Protein AF-A0A1J4JF11-F1 (afdb_monomer_lite)

Secondary structure (DSSP, 8-state):
--GGGGS---HHHHHHHHHHHHHHHHHHHTTPPPPEE-HHHHHHHHHHHHHHHTTSS-SSSTTHHHHHHT-TT-SEEEEEEEEE-S-SSHHHHHHHHHHHSHHHHHHHTSS--EEEEEEEE-TTSPEEEEEEEEE--SS--HHHHHHHHHHHHHHHHHHTTPPPPEE-HHHHHHHHHHHHH-GGGGGG--HHHHHTTSTTEEEEEEEEEEEE-STTHHHHHHHHHHT-HHHHHHHT-TT--EEEEEEEE-SSSEEEEEEEEEEE----PPPPGGGTT-HHHHHHHHHHHHHHHHTTPPPPEE-HHHHHHHHHHHHHHHHTTT----HHHHHHHHHH-TTSEEEEEEEEEE--S-HHHHHHHHHHHSHHHHHHHTSS--EEEEEEEEETTTEEEEEEEEEE-SS-----PPPPPPPTTTHHHHHHHS----S----------------

Organism: NCBI:txid1144522

pLDDT: mean 86.48, std 15.67, range [27.34, 98.44]

Sequence (447 aa):
MSKESLRASSLPEKVLRRVYDLINEVRKEYELHMLTFSKELSFLAGEHACQMSTNKVPYGHDGFYERESQAPLATAFSENIAVVVNSEDPGQDIVVTWLKKSKPFSRILAGFTHTGIGVAESKDGLFYCCQILATYKVRLSYKDQFLLMSRYVNRVRSINNLTPLSISLSGAAIITYKCKVEPSFLSHLTNSICNSFFYKCSSAEFISETISNSSSLIQAFIEKIQGNEDYLNLIKKEKFSEFIFAKHQVSENEIICIAIFGTPLHSSKIIPKIHFNYPSAYLCLQIVNDYRIVHSLVPFELSHQWCKAADKHSEKMMSSKGEIEIRSISKKLLQKLPEDNVHCAACVIPNSVDPLKELLLMWISNPKTKARLLSEAKHFGFAMSILNDKFCYVTRIIGTKKTKVFQGSKAIRSDPNYIQYMTLTSEEAESPDNATVDAQLSFRLTG

InterPro domains:
  IPR014044 CAP domain [PF00188] (20-131)
  IPR014044 CAP domain [PF00188] (286-387)
  IPR035940 CAP superfamily [G3DSA:3.40.33.10] (12-139)
  IPR035940 CAP superfamily [G3DSA:3.40.33.10] (279-405)
  IPR035940 CAP superfamily [SSF55797] (14-130)

Foldseek 3Di:
DDPVVVPDPDPFLVLQVLLLVVLQVVLVVVVHHRAAEDLQQQVLFQVVQVCCLVVVDPQDCPCVVVSVLSVLQFLDKDKDKDKDDPDPRNSVVRVVVQCVDQQSVVLSNDPFRHKHKHWDAHPRRMIIIMMMTTHHALAAFPLSLFLSLLVLLQVLQVVVVAFRAAEQLQLQLVVVVCCVVPVCVVVVDDFVVSQVSAAAWPTKDKDKDKDWPDRCRSVRVVVVCVVDPVSSVVSNDRQFHYKYWYWHDNDPTIIMIMIMTTNHDDDDDDDDPVCPVPVVQLVLQQVLQLLQVVVVHDRADEDVVQQVLFAVQLVVCLVVPNRDHWVVSVVVCCVVQVPWFKDKDKDKDFAHSRCSNSVVSSQCSDPVSVCQSNDPWHHKHKDWDDDPSTMIIIMIMTTHHPDDDPPDDDDSDHDPSSSSSVVVVPRPDPDRPPPDDPPPDDSDPDD

Structure (mmCIF, N/CA/C/O backbone):
data_AF-A0A1J4JF11-F1
#
_entry.id   AF-A0A1J4JF11-F1
#
loop_
_atom_site.group_PDB
_atom_site.id
_atom_site.type_symbol
_atom_site.label_atom_id
_atom_site.label_alt_id
_atom_site.label_comp_id
_atom_site.label_asym_id
_atom_site.label_entity_id
_atom_site.label_seq_id
_atom_site.pdbx_PDB_ins_code
_atom_site.Cartn_x
_atom_site.Cartn_y
_atom_site.Cartn_z
_atom_site.occupancy
_atom_site.B_iso_or_equiv
_atom_site.auth_seq_id
_atom_site.auth_comp_id
_atom_site.auth_asym_id
_atom_site.auth_atom_id
_atom_site.pdbx_PDB_model_num
ATOM 1 N N . MET A 1 1 ? 1.694 3.829 53.832 1.00 40.06 1 MET A N 1
ATOM 2 C CA . MET A 1 1 ? 1.348 3.559 52.417 1.00 40.06 1 MET A CA 1
ATOM 3 C C . MET A 1 1 ? 0.328 2.429 52.391 1.00 40.06 1 MET A C 1
ATOM 5 O O . MET A 1 1 ? 0.683 1.307 52.731 1.00 40.06 1 MET A O 1
ATOM 9 N N . SER A 1 2 ? -0.950 2.732 52.149 1.00 33.38 2 SER A N 1
ATOM 10 C CA . SER A 1 2 ? -2.053 1.764 52.258 1.00 33.38 2 SER A CA 1
ATOM 11 C C . SER A 1 2 ? -2.207 0.918 50.987 1.00 33.38 2 SER A C 1
ATOM 13 O O . SER A 1 2 ? -1.925 1.365 49.877 1.00 33.38 2 SER A O 1
ATOM 15 N N . LYS A 1 3 ? -2.706 -0.314 51.163 1.00 36.47 3 LYS A N 1
ATOM 16 C CA . LYS A 1 3 ? -3.013 -1.315 50.119 1.00 36.47 3 LYS A CA 1
ATOM 17 C C . LYS A 1 3 ? -4.009 -0.843 49.034 1.00 36.47 3 LYS A C 1
ATOM 19 O O . LYS A 1 3 ? -4.262 -1.587 48.090 1.00 36.47 3 LYS A O 1
ATOM 24 N N . GLU A 1 4 ? -4.555 0.368 49.134 1.00 35.19 4 GLU A N 1
ATOM 25 C CA . GLU A 1 4 ? -5.477 0.958 48.154 1.00 35.19 4 GLU A CA 1
ATOM 26 C C . GLU A 1 4 ? -4.776 1.546 46.923 1.00 35.19 4 GLU A C 1
ATOM 28 O O . GLU A 1 4 ? -5.369 1.553 45.847 1.00 35.19 4 GLU A O 1
ATOM 33 N N . SER A 1 5 ? -3.492 1.924 47.005 1.00 37.31 5 SER A N 1
ATOM 34 C CA . SER A 1 5 ? -2.775 2.460 45.832 1.00 37.31 5 SER A CA 1
ATOM 35 C C . SER A 1 5 ? -2.349 1.385 44.815 1.00 37.31 5 SER A C 1
ATOM 37 O O . SER A 1 5 ? -1.780 1.707 43.776 1.00 37.31 5 SER A O 1
ATOM 39 N N . LEU A 1 6 ? -2.616 0.106 45.102 1.00 35.16 6 LEU A N 1
ATOM 40 C CA . LEU A 1 6 ? -2.270 -1.049 44.262 1.00 35.16 6 LEU A CA 1
ATOM 41 C C . LEU A 1 6 ? -3.479 -1.638 43.502 1.00 35.16 6 LEU A C 1
ATOM 43 O O . LEU A 1 6 ? -3.311 -2.606 42.764 1.00 35.16 6 LEU A O 1
ATOM 47 N N . ARG A 1 7 ? -4.691 -1.070 43.652 1.00 34.50 7 ARG A N 1
ATOM 48 C CA . ARG A 1 7 ? -5.943 -1.586 43.048 1.00 34.50 7 ARG A CA 1
ATOM 49 C C . ARG A 1 7 ? -6.459 -0.838 41.813 1.00 34.50 7 ARG A C 1
ATOM 51 O O . ARG A 1 7 ? -7.391 -1.326 41.178 1.00 34.50 7 ARG A O 1
ATOM 58 N N . ALA A 1 8 ? -5.867 0.289 41.435 1.00 37.53 8 ALA A N 1
ATOM 59 C CA . ALA A 1 8 ? -6.324 1.086 40.299 1.00 37.53 8 ALA A CA 1
ATOM 60 C C . ALA A 1 8 ? -5.531 0.772 39.016 1.00 37.53 8 ALA A C 1
ATOM 62 O O . ALA A 1 8 ? -4.776 1.609 38.533 1.00 37.53 8 ALA A O 1
ATOM 63 N N . SER A 1 9 ? -5.703 -0.423 38.440 1.00 46.81 9 SER A N 1
ATOM 64 C CA . SER A 1 9 ? -5.747 -0.455 36.973 1.00 46.81 9 SER A CA 1
ATOM 65 C C . SER A 1 9 ? -7.145 0.016 36.590 1.00 46.81 9 SER A C 1
ATOM 67 O O . SER A 1 9 ? -8.144 -0.526 37.079 1.00 46.81 9 SER A O 1
ATOM 69 N N . SER A 1 10 ? -7.216 1.105 35.828 1.00 63.00 10 SER A N 1
ATOM 70 C CA . SER A 1 10 ? -8.487 1.708 35.422 1.00 63.00 10 SER A CA 1
ATOM 71 C C . SER A 1 10 ? -9.354 0.664 34.698 1.00 63.00 10 SER A C 1
ATOM 73 O O . SER A 1 10 ? -8.823 -0.236 34.041 1.00 63.00 10 SER A O 1
ATOM 75 N N . LEU A 1 11 ? -10.685 0.737 34.835 1.00 80.19 11 LEU A N 1
ATOM 76 C CA . LEU A 1 11 ? -11.609 -0.184 34.157 1.00 80.19 11 LEU A CA 1
ATOM 77 C C . LEU A 1 11 ? -11.278 -0.322 32.651 1.00 80.19 11 LEU A C 1
ATOM 79 O O . LEU A 1 11 ? -11.117 -1.462 32.212 1.00 80.19 11 LEU A O 1
ATOM 83 N N . PRO A 1 12 ? -11.008 0.764 31.893 1.00 84.62 12 PRO A N 1
ATOM 84 C CA . PRO A 1 12 ? -10.567 0.673 30.498 1.00 84.62 12 PRO A CA 1
ATOM 85 C C . PRO A 1 12 ? -9.297 -0.158 30.252 1.00 84.62 12 PRO A C 1
ATOM 87 O O . PRO A 1 12 ? -9.240 -0.886 29.264 1.00 84.62 12 PRO A O 1
ATOM 90 N N . GLU A 1 13 ? -8.299 -0.117 31.142 1.00 86.75 13 GLU A N 1
ATOM 91 C CA . GLU A 1 13 ? -7.065 -0.913 31.008 1.00 86.75 13 GLU A CA 1
ATOM 92 C C . GLU A 1 13 ? -7.351 -2.418 31.136 1.00 86.75 13 GLU A C 1
ATOM 94 O O . GLU A 1 13 ? -6.790 -3.234 30.399 1.00 86.75 13 GLU A O 1
ATOM 99 N N . LYS A 1 14 ? -8.276 -2.799 32.030 1.00 90.25 14 LYS A N 1
ATOM 100 C CA . LYS A 1 14 ? -8.725 -4.194 32.161 1.00 90.25 14 LYS A CA 1
ATOM 101 C C . LYS A 1 14 ? -9.475 -4.657 30.914 1.00 90.25 14 LYS A C 1
ATOM 103 O O . LYS A 1 14 ? -9.204 -5.753 30.429 1.00 90.25 14 LYS A O 1
ATOM 108 N N . VAL A 1 15 ? -10.370 -3.820 30.379 1.00 93.94 15 VAL A N 1
ATOM 109 C CA . VAL A 1 15 ? -11.112 -4.120 29.142 1.00 93.94 15 VAL A CA 1
ATOM 110 C C . VAL A 1 15 ? -10.155 -4.291 27.967 1.00 93.94 15 VAL A C 1
ATOM 112 O O . VAL A 1 15 ? -10.230 -5.285 27.255 1.00 93.94 15 VAL A O 1
ATOM 115 N N . LEU A 1 16 ? -9.214 -3.365 27.791 1.00 94.88 16 LEU A N 1
ATOM 116 C CA . LEU A 1 16 ? -8.195 -3.415 26.743 1.00 94.88 16 LEU A CA 1
ATOM 117 C C . LEU A 1 16 ? -7.406 -4.726 26.787 1.00 94.88 16 LEU A C 1
ATOM 119 O O . LEU A 1 16 ? -7.267 -5.394 25.761 1.00 94.88 16 LEU A O 1
ATOM 123 N N . ARG A 1 17 ? -6.917 -5.114 27.972 1.00 95.12 17 ARG A N 1
ATOM 124 C CA . ARG A 1 17 ? -6.167 -6.362 28.147 1.00 95.12 17 ARG A CA 1
ATOM 125 C C . ARG A 1 17 ? -7.021 -7.579 27.806 1.00 95.12 17 ARG A C 1
ATOM 127 O O . ARG A 1 17 ? -6.575 -8.443 27.060 1.00 95.12 17 ARG A O 1
ATOM 134 N N . ARG A 1 18 ? -8.273 -7.594 28.272 1.00 96.81 18 ARG A N 1
ATOM 135 C CA . ARG A 1 18 ? -9.240 -8.650 27.955 1.00 96.81 18 ARG A CA 1
ATOM 136 C C . ARG A 1 18 ? -9.462 -8.778 26.447 1.00 96.81 18 ARG A C 1
ATOM 138 O O . ARG A 1 18 ? -9.447 -9.891 25.934 1.00 96.81 18 ARG A O 1
ATOM 145 N N . VAL A 1 19 ? -9.601 -7.659 25.731 1.00 97.69 19 VAL A N 1
ATOM 146 C CA . VAL A 1 19 ? -9.704 -7.647 24.263 1.00 97.69 19 VAL A CA 1
ATOM 147 C C . VAL A 1 19 ? -8.439 -8.221 23.622 1.00 97.69 19 VAL A C 1
ATOM 149 O O . VAL A 1 19 ? -8.556 -9.071 22.745 1.00 97.69 19 VAL A O 1
ATOM 152 N N . TYR A 1 20 ? -7.246 -7.790 24.053 1.00 97.94 20 TYR A N 1
ATOM 153 C CA . TYR A 1 20 ? -5.963 -8.264 23.515 1.00 97.94 20 TYR A CA 1
ATOM 154 C C . TYR A 1 20 ? -5.779 -9.781 23.656 1.00 97.94 20 TYR A C 1
ATOM 156 O O . TYR A 1 20 ? -5.343 -10.444 22.711 1.00 97.94 20 TYR A O 1
ATOM 164 N N . ASP A 1 21 ? -6.126 -10.331 24.818 1.00 97.50 21 ASP A N 1
ATOM 165 C CA . ASP A 1 21 ? -6.001 -11.764 25.080 1.00 97.50 21 ASP A CA 1
ATOM 166 C C . ASP A 1 21 ? -6.962 -12.553 24.174 1.00 97.50 21 ASP A C 1
ATOM 168 O O . ASP A 1 21 ? -6.537 -13.434 23.424 1.00 97.50 21 ASP A O 1
ATOM 172 N N . LEU A 1 22 ? -8.235 -12.148 24.127 1.00 98.06 22 LEU A N 1
ATOM 173 C CA . LEU A 1 22 ? -9.277 -12.809 23.337 1.00 98.06 22 LEU A CA 1
ATOM 174 C C . LEU A 1 22 ? -9.017 -12.777 21.821 1.00 98.06 22 LEU A C 1
ATOM 176 O O . LEU A 1 22 ? -9.241 -13.772 21.134 1.00 98.06 22 LEU A O 1
ATOM 180 N N . ILE A 1 23 ? -8.527 -11.665 21.255 1.00 97.50 23 ILE A N 1
ATOM 181 C CA . ILE A 1 23 ? -8.195 -11.633 19.815 1.00 97.50 23 ILE A CA 1
ATOM 182 C C . ILE A 1 23 ? -7.040 -12.581 19.477 1.00 97.50 23 ILE A C 1
ATOM 184 O O . ILE A 1 23 ? -7.003 -13.135 18.378 1.00 97.50 23 ILE A O 1
ATOM 188 N N . ASN A 1 24 ? -6.092 -12.766 20.398 1.00 97.88 24 ASN A N 1
ATOM 189 C CA . ASN A 1 24 ? -4.952 -13.647 20.196 1.00 97.88 24 ASN A CA 1
ATOM 190 C C . ASN A 1 24 ? -5.330 -15.117 20.405 1.00 97.88 24 ASN A C 1
ATOM 192 O O . ASN A 1 24 ? -4.812 -15.967 19.682 1.00 97.88 24 ASN A O 1
ATOM 196 N N . GLU A 1 25 ? -6.282 -15.413 21.292 1.00 97.31 25 GLU A N 1
ATOM 197 C CA . GLU A 1 25 ? -6.933 -16.726 21.374 1.00 97.31 25 GLU A CA 1
ATOM 198 C C . GLU A 1 25 ? -7.618 -17.079 20.050 1.00 97.31 25 GLU A C 1
ATOM 200 O O . GLU A 1 25 ? -7.323 -18.122 19.469 1.00 97.31 25 GLU A O 1
ATOM 205 N N . VAL A 1 26 ? -8.424 -16.163 19.497 1.00 95.94 26 VAL A N 1
ATOM 206 C CA . VAL A 1 26 ? -9.043 -16.352 18.174 1.00 95.94 26 VAL A CA 1
ATOM 207 C C . VAL A 1 26 ? -7.980 -16.605 17.109 1.00 95.94 26 VAL A C 1
ATOM 209 O O . VAL A 1 26 ? -8.113 -17.522 16.311 1.00 95.94 26 VAL A O 1
ATOM 212 N N . ARG A 1 27 ? -6.900 -15.818 17.061 1.00 95.94 27 ARG A N 1
ATOM 213 C CA . ARG A 1 27 ? -5.839 -16.023 16.060 1.00 95.94 27 ARG A CA 1
ATOM 214 C C . ARG A 1 27 ? -5.166 -17.384 16.195 1.00 95.94 27 ARG A C 1
ATOM 216 O O . ARG A 1 27 ? -4.905 -18.018 15.174 1.00 95.94 27 ARG A O 1
ATOM 223 N N . LYS A 1 28 ? -4.939 -17.846 17.425 1.00 94.94 28 LYS A N 1
ATOM 224 C CA . LYS A 1 28 ? -4.376 -19.168 17.706 1.00 94.94 28 LYS A CA 1
ATOM 225 C C . LYS A 1 28 ? -5.273 -20.293 17.185 1.00 94.94 28 LYS A C 1
ATOM 227 O O . LYS A 1 28 ? -4.747 -21.236 16.604 1.00 94.94 28 LYS A O 1
ATOM 232 N N . GLU A 1 29 ? -6.597 -20.175 17.313 1.00 94.94 29 GLU A N 1
ATOM 233 C CA . GLU A 1 29 ? -7.538 -21.160 16.746 1.00 94.94 29 GLU A CA 1
ATOM 234 C C . GLU A 1 29 ? -7.481 -21.254 15.215 1.00 94.94 29 GLU A C 1
ATOM 236 O O . GLU A 1 29 ? -7.806 -22.290 14.644 1.00 94.94 29 GLU A O 1
ATOM 241 N N . TYR A 1 30 ? -7.040 -20.189 14.543 1.00 89.38 30 TYR A N 1
ATOM 242 C CA . TYR A 1 30 ? -6.857 -20.143 13.089 1.00 89.38 30 TYR A CA 1
ATOM 243 C C . TYR A 1 30 ? -5.401 -20.382 12.662 1.00 89.38 30 TYR A C 1
ATOM 245 O O . TYR A 1 30 ? -5.040 -20.053 11.531 1.00 89.38 30 TYR A O 1
ATOM 253 N N . GLU A 1 31 ? -4.563 -20.919 13.557 1.00 91.56 31 GLU A N 1
ATOM 254 C CA . GLU A 1 31 ? -3.143 -21.214 13.306 1.00 91.56 31 GLU A CA 1
ATOM 255 C C . GLU A 1 31 ? -2.344 -19.976 12.856 1.00 91.56 31 GLU A C 1
ATOM 257 O O . GLU A 1 31 ? -1.401 -20.047 12.064 1.00 91.56 31 GLU A O 1
ATOM 262 N N . LEU A 1 32 ? -2.732 -18.798 13.350 1.00 87.81 32 LEU A N 1
ATOM 263 C CA . LEU A 1 32 ? -2.044 -17.540 13.086 1.00 87.81 32 LEU A CA 1
ATOM 264 C C . LEU A 1 32 ? -1.140 -17.171 14.260 1.00 87.81 32 LEU A C 1
ATOM 266 O O . LEU A 1 32 ? -1.491 -17.351 15.425 1.00 87.81 32 LEU A O 1
ATOM 270 N N . HIS A 1 33 ? 0.002 -16.556 13.951 1.00 90.25 33 HIS A N 1
ATOM 271 C CA . HIS A 1 33 ? 0.859 -15.955 14.970 1.00 90.25 33 HIS A CA 1
ATOM 272 C C . HIS A 1 33 ? 0.101 -14.891 15.770 1.00 90.25 33 HIS A C 1
ATOM 274 O O . HIS A 1 33 ? -0.688 -14.119 15.210 1.00 90.25 33 HIS A O 1
ATOM 280 N N . MET A 1 34 ? 0.377 -14.821 17.070 1.00 94.94 34 MET A N 1
ATOM 281 C CA . MET A 1 34 ? -0.152 -13.773 17.939 1.00 94.94 34 MET A CA 1
ATOM 282 C C . MET A 1 34 ? 0.307 -12.390 17.458 1.00 94.94 34 MET A C 1
ATOM 284 O O . MET A 1 34 ? 1.388 -12.238 16.891 1.00 94.94 34 MET A O 1
ATOM 288 N N . LEU A 1 35 ? -0.539 -11.384 17.659 1.00 96.56 35 LEU A N 1
ATOM 289 C CA . LEU A 1 35 ? -0.197 -9.983 17.444 1.00 96.56 35 LEU A CA 1
ATOM 290 C C . LEU A 1 35 ? 0.638 -9.493 18.622 1.00 96.56 35 LEU A C 1
ATOM 292 O O . LEU A 1 35 ? 0.215 -9.644 19.765 1.00 96.56 35 LEU A O 1
ATOM 296 N N . THR A 1 36 ? 1.762 -8.846 18.339 1.00 96.50 36 THR A N 1
ATOM 297 C CA . THR A 1 36 ? 2.565 -8.148 19.344 1.00 96.50 36 THR A CA 1
ATOM 298 C C . THR A 1 36 ? 1.865 -6.854 19.761 1.00 96.50 36 THR A C 1
ATOM 300 O O . THR A 1 36 ? 1.467 -6.050 18.915 1.00 96.50 36 THR A O 1
ATOM 303 N N . PHE A 1 37 ? 1.711 -6.624 21.062 1.00 95.94 37 PHE A N 1
ATOM 304 C CA . PHE A 1 37 ? 1.167 -5.364 21.568 1.00 95.94 37 PHE A CA 1
ATOM 305 C C . PHE A 1 37 ? 2.128 -4.192 21.297 1.00 95.94 37 PHE A C 1
ATOM 307 O O . PHE A 1 37 ? 3.313 -4.284 21.608 1.00 95.94 37 PHE A O 1
ATOM 314 N N . SER A 1 38 ? 1.619 -3.080 20.758 1.00 96.00 38 SER A N 1
ATOM 315 C CA . SER A 1 38 ? 2.357 -1.816 20.614 1.00 96.00 38 SER A CA 1
ATOM 316 C C . SER A 1 38 ? 1.698 -0.721 21.443 1.00 96.00 38 SER A C 1
ATOM 318 O O . SER A 1 38 ? 0.507 -0.434 21.290 1.00 96.00 38 SER A O 1
ATOM 320 N N . LYS A 1 39 ? 2.502 -0.087 22.302 1.00 93.88 39 LYS A N 1
ATOM 321 C CA . LYS A 1 39 ? 2.072 1.030 23.151 1.00 93.88 39 LYS A CA 1
ATOM 322 C C . LYS A 1 39 ? 1.735 2.259 22.321 1.00 93.88 39 LYS A C 1
ATOM 324 O O . LYS A 1 39 ? 0.733 2.911 22.578 1.00 93.88 39 LYS A O 1
ATOM 329 N N . GLU A 1 40 ? 2.533 2.521 21.297 1.00 93.19 40 GLU A N 1
ATOM 330 C CA . GLU A 1 40 ? 2.391 3.648 20.380 1.00 93.19 40 GLU A CA 1
ATOM 331 C C . GLU A 1 40 ? 1.067 3.538 19.618 1.00 93.19 40 GLU A C 1
ATOM 333 O O . GLU A 1 40 ? 0.268 4.469 19.613 1.00 93.19 40 GLU A O 1
ATOM 338 N N . LEU A 1 41 ? 0.766 2.359 19.060 1.00 96.81 41 LEU A N 1
ATOM 339 C CA . LEU A 1 41 ? -0.528 2.117 18.417 1.00 96.81 41 LEU A CA 1
ATOM 340 C C . LEU A 1 41 ? -1.689 2.168 19.420 1.00 96.81 41 LEU A C 1
ATOM 342 O O . LEU A 1 41 ? -2.784 2.600 19.073 1.00 96.81 41 LEU A O 1
ATOM 346 N N . SER A 1 42 ? -1.481 1.694 20.651 1.00 97.19 42 SER A N 1
ATOM 347 C CA . SER A 1 42 ? -2.507 1.700 21.699 1.00 97.19 42 SER A CA 1
ATOM 348 C C . SER A 1 42 ? -2.849 3.121 22.149 1.00 97.19 42 SER A C 1
ATOM 350 O O . SER A 1 42 ? -4.025 3.412 22.353 1.00 97.19 42 SER A O 1
ATOM 352 N N . PHE A 1 43 ? -1.864 4.021 22.199 1.00 95.44 43 PHE A N 1
ATOM 353 C CA . PHE A 1 43 ? -2.075 5.445 22.446 1.00 95.44 43 PHE A CA 1
ATOM 354 C C . PHE A 1 43 ? -2.971 6.072 21.366 1.00 95.44 43 PHE A C 1
ATOM 356 O O . PHE A 1 43 ? -4.023 6.619 21.692 1.00 95.44 43 PHE A O 1
ATOM 363 N N . LEU A 1 44 ? -2.642 5.872 20.082 1.00 96.38 44 LEU A N 1
ATOM 364 C CA . LEU A 1 44 ? -3.454 6.359 18.952 1.00 96.38 44 LEU A CA 1
ATOM 365 C C . LEU A 1 44 ? -4.889 5.809 18.978 1.00 96.38 44 LEU A C 1
ATOM 367 O O . LEU A 1 44 ? -5.858 6.521 18.702 1.00 96.38 44 LEU A O 1
ATOM 371 N N . ALA A 1 45 ? -5.039 4.524 19.308 1.00 97.69 45 ALA A N 1
ATOM 372 C CA . ALA A 1 45 ? -6.343 3.889 19.438 1.00 97.69 45 ALA A CA 1
ATOM 373 C C . ALA A 1 45 ? -7.132 4.454 20.634 1.00 97.69 45 ALA A C 1
ATOM 375 O O . ALA A 1 45 ? -8.348 4.633 20.543 1.00 97.69 45 ALA A O 1
ATOM 376 N N . GLY A 1 46 ? -6.451 4.737 21.748 1.00 96.62 46 GLY A N 1
ATOM 377 C CA . GLY A 1 46 ? -7.026 5.309 22.965 1.00 96.62 46 GLY A CA 1
ATOM 378 C C . GLY A 1 46 ? -7.536 6.729 22.756 1.00 96.62 46 GLY A C 1
ATOM 379 O O . GLY A 1 46 ? -8.668 7.026 23.141 1.00 96.62 46 GLY A O 1
ATOM 380 N N . GLU A 1 47 ? -6.758 7.576 22.077 1.00 96.44 47 GLU A N 1
ATOM 381 C CA . GLU A 1 47 ? -7.192 8.922 21.695 1.00 96.44 47 GLU A CA 1
ATOM 382 C C . GLU A 1 47 ? -8.475 8.877 20.865 1.00 96.44 47 GLU A C 1
ATOM 384 O O . GLU A 1 47 ? -9.441 9.569 21.188 1.00 96.44 47 GLU A O 1
ATOM 389 N N . HIS A 1 48 ? -8.531 8.011 19.848 1.00 97.12 48 HIS A N 1
ATOM 390 C CA . HIS A 1 48 ? -9.729 7.873 19.015 1.00 97.12 48 HIS A CA 1
ATOM 391 C C . HIS A 1 48 ? -10.935 7.357 19.805 1.00 97.12 48 HIS A C 1
ATOM 393 O O . HIS A 1 48 ? -12.037 7.888 19.681 1.00 97.12 48 HIS A O 1
ATOM 399 N N . ALA A 1 49 ? -10.737 6.354 20.667 1.00 97.00 49 ALA A N 1
ATOM 400 C CA . ALA A 1 49 ? -11.795 5.849 21.540 1.00 97.00 49 ALA A CA 1
ATOM 401 C C . ALA A 1 49 ? -12.355 6.954 22.454 1.00 97.00 49 ALA A C 1
ATOM 403 O O . ALA A 1 49 ? -13.571 7.073 22.588 1.00 97.00 49 ALA A O 1
ATOM 404 N N . CYS A 1 50 ? -11.485 7.796 23.020 1.00 96.56 50 CYS A N 1
ATOM 405 C CA . CYS A 1 50 ? -11.864 8.934 23.859 1.00 96.56 50 CYS A CA 1
ATOM 406 C C . CYS A 1 50 ? -12.597 10.030 23.067 1.00 96.56 50 CYS A C 1
ATOM 408 O O . CYS A 1 50 ? -13.604 10.576 23.521 1.00 96.56 50 CYS A O 1
ATOM 410 N N . GLN A 1 51 ? -12.139 10.345 21.854 1.00 96.44 51 GLN A N 1
ATOM 411 C CA . GLN A 1 51 ? -12.819 11.306 20.984 1.00 96.44 51 GLN A CA 1
ATOM 412 C C . GLN A 1 51 ? -14.224 10.822 20.601 1.00 96.44 51 GLN A C 1
ATOM 414 O O . GLN A 1 51 ? -15.162 11.620 20.634 1.00 96.44 51 GLN A O 1
ATOM 419 N N . MET A 1 52 ? -14.390 9.526 20.307 1.00 96.44 52 MET A N 1
ATOM 420 C CA . MET A 1 52 ? -15.709 8.931 20.067 1.00 96.44 52 MET A CA 1
ATOM 421 C C . MET A 1 52 ? -16.580 8.947 21.332 1.00 96.44 52 MET A C 1
ATOM 423 O O . MET A 1 52 ? -17.736 9.353 21.260 1.00 96.44 52 MET A O 1
ATOM 427 N N . SER A 1 53 ? -16.043 8.572 22.502 1.00 95.88 53 SER A N 1
ATOM 428 C CA . SER A 1 53 ? -16.824 8.519 23.752 1.00 95.88 53 SER A CA 1
ATOM 429 C C . SER A 1 53 ? -17.272 9.891 24.258 1.00 95.88 53 SER A C 1
ATOM 431 O O . SER A 1 53 ? -18.247 9.992 25.004 1.00 95.88 53 SER A O 1
ATOM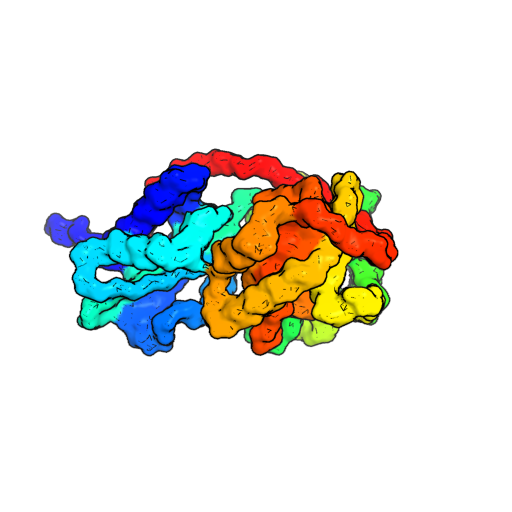 433 N N . THR A 1 54 ? -16.573 10.949 23.840 1.00 95.50 54 THR A N 1
ATOM 434 C CA . THR A 1 54 ? -16.880 12.347 24.168 1.00 95.50 54 THR A CA 1
ATOM 435 C C . THR A 1 54 ? -17.596 13.094 23.041 1.00 95.50 54 THR A C 1
ATOM 437 O O . THR A 1 54 ? -17.787 14.304 23.151 1.00 95.50 54 THR A O 1
ATOM 440 N N . ASN A 1 55 ? -18.012 12.397 21.975 1.00 94.56 55 ASN A N 1
ATOM 441 C CA . ASN A 1 55 ? -18.671 12.966 20.792 1.00 94.56 55 ASN A CA 1
ATOM 442 C C . ASN A 1 55 ? -17.877 14.095 20.101 1.00 94.56 55 ASN A C 1
ATOM 444 O O . ASN A 1 55 ? -18.461 14.935 19.418 1.00 94.56 55 ASN A O 1
ATOM 448 N N . LYS A 1 56 ? -16.545 14.127 20.252 1.00 95.00 56 LYS A N 1
ATOM 449 C CA . LYS A 1 56 ? -15.673 15.048 19.501 1.00 95.00 56 LYS A CA 1
ATOM 450 C C . LYS A 1 56 ? -15.562 14.650 18.031 1.00 95.00 56 LYS A C 1
ATOM 452 O O . LYS A 1 56 ? -15.390 15.516 17.181 1.00 95.00 56 LYS A O 1
ATOM 457 N N . VAL A 1 57 ? -15.673 13.352 17.752 1.00 93.38 57 VAL A N 1
ATOM 458 C CA . VAL A 1 57 ? -15.783 12.788 16.402 1.00 93.38 57 VAL A CA 1
ATOM 459 C C . VAL A 1 57 ? -16.969 11.821 16.347 1.00 93.38 57 VAL A C 1
ATOM 461 O O . VAL A 1 57 ? -17.318 11.229 17.374 1.00 93.38 57 VAL A O 1
ATOM 464 N N . PRO A 1 58 ? -17.602 11.625 15.177 1.00 92.75 58 PRO A N 1
ATOM 465 C CA . PRO A 1 58 ? -18.642 10.616 15.022 1.00 92.75 58 PRO A CA 1
ATOM 466 C C . PRO A 1 58 ? -18.111 9.200 15.285 1.00 92.75 58 PRO A C 1
ATOM 468 O O . PRO A 1 58 ? -16.957 8.891 14.987 1.00 92.75 58 PRO A O 1
ATOM 471 N N . TYR A 1 59 ? -18.981 8.299 15.751 1.00 92.81 59 TYR A N 1
ATOM 472 C CA . TYR A 1 59 ? -18.665 6.870 15.796 1.00 92.81 59 TYR A CA 1
ATOM 473 C C . TYR A 1 59 ? -18.283 6.359 14.399 1.00 92.81 59 TYR A C 1
ATOM 475 O O . TYR A 1 59 ? -19.080 6.428 13.457 1.00 92.81 59 TYR A O 1
ATOM 483 N N . GLY A 1 60 ? -17.073 5.813 14.272 1.00 90.06 60 GLY A N 1
ATOM 484 C CA . GLY A 1 60 ? -16.586 5.231 13.028 1.00 90.06 60 GLY A CA 1
ATOM 485 C C . GLY A 1 60 ? -15.093 5.442 12.807 1.00 90.06 60 GLY A C 1
ATOM 486 O O . GLY A 1 60 ? -14.311 5.545 13.747 1.00 90.06 60 GLY A O 1
ATOM 487 N N . HIS A 1 61 ? -14.715 5.477 11.532 1.00 89.00 61 HIS A N 1
ATOM 488 C CA . HIS A 1 61 ? -13.330 5.531 11.057 1.00 89.00 61 HIS A CA 1
ATOM 489 C C . HIS A 1 61 ? -12.851 6.959 10.738 1.00 89.00 61 HIS A C 1
ATOM 491 O O . HIS A 1 61 ? -11.920 7.142 9.955 1.00 89.00 61 HIS A O 1
ATOM 497 N N . ASP A 1 62 ? -13.500 7.985 11.297 1.00 86.25 62 ASP A N 1
ATOM 498 C CA . ASP A 1 62 ? -13.090 9.372 11.060 1.00 86.25 62 ASP A CA 1
ATOM 499 C C . ASP A 1 62 ? -11.659 9.600 11.570 1.00 86.25 62 ASP A C 1
ATOM 501 O O . ASP A 1 62 ? -11.274 9.035 12.597 1.00 86.25 62 ASP A O 1
ATOM 505 N N . GLY A 1 63 ? -10.839 10.339 10.823 1.00 84.50 63 GLY A N 1
ATOM 506 C CA . GLY A 1 63 ? -9.419 10.535 11.146 1.00 84.50 63 GLY A CA 1
ATOM 507 C C . GLY A 1 63 ? -8.488 9.330 10.889 1.00 84.50 63 GLY A C 1
ATOM 508 O O . GLY A 1 63 ? -7.367 9.298 11.403 1.00 84.50 63 GLY A O 1
ATOM 509 N N . PHE A 1 64 ? -8.938 8.288 10.168 1.00 85.56 64 PHE A N 1
ATOM 510 C CA . PHE A 1 64 ? -8.154 7.056 9.948 1.00 85.56 64 PHE A CA 1
ATOM 511 C C . PHE A 1 64 ? -6.763 7.321 9.359 1.00 85.56 64 PHE A C 1
ATOM 513 O O . PHE A 1 64 ? -5.774 6.742 9.808 1.00 85.56 64 PHE A O 1
ATOM 520 N N . TYR A 1 65 ? -6.678 8.197 8.360 1.00 78.12 65 TYR A N 1
ATOM 521 C CA . TYR A 1 65 ? -5.435 8.443 7.628 1.00 78.12 65 TYR A CA 1
ATOM 522 C C . TYR A 1 65 ? -4.446 9.270 8.440 1.00 78.12 65 TYR A C 1
ATOM 524 O O . TYR A 1 65 ? -3.239 9.061 8.356 1.00 78.12 65 TYR A O 1
ATOM 532 N N . GLU A 1 66 ? -4.952 10.162 9.281 1.00 83.25 66 GLU A N 1
ATOM 533 C CA . GLU A 1 66 ? -4.184 10.918 10.255 1.00 83.25 66 GLU A CA 1
ATOM 534 C C . GLU A 1 66 ? -3.570 9.965 11.289 1.00 83.25 66 GLU A C 1
ATOM 536 O O . GLU A 1 66 ? -2.390 10.094 11.609 1.00 83.25 66 GLU A O 1
ATOM 541 N N . ARG A 1 67 ? -4.311 8.947 11.748 1.00 91.06 67 ARG A N 1
ATOM 542 C CA . ARG A 1 67 ? -3.766 7.894 12.626 1.00 91.06 67 ARG A CA 1
ATOM 543 C C . ARG A 1 67 ? -2.743 7.008 11.923 1.00 91.06 67 ARG A C 1
ATOM 545 O O . ARG A 1 67 ? -1.660 6.799 12.461 1.00 91.06 67 ARG A O 1
ATOM 552 N N . GLU A 1 68 ? -3.033 6.535 10.711 1.00 86.31 68 GLU A N 1
ATOM 553 C CA . GLU A 1 68 ? -2.064 5.789 9.891 1.00 86.31 68 GLU A CA 1
ATOM 554 C C . GLU A 1 68 ? -0.772 6.603 9.688 1.00 86.31 68 GLU A C 1
ATOM 556 O O . GLU A 1 68 ? 0.339 6.064 9.689 1.00 86.31 68 GLU A O 1
ATOM 561 N N . SER A 1 69 ? -0.901 7.930 9.576 1.00 79.38 69 SER A N 1
ATOM 562 C CA . SER A 1 69 ? 0.228 8.836 9.399 1.00 79.38 69 SER A CA 1
ATOM 563 C C . SER A 1 69 ? 1.205 8.853 10.579 1.00 79.38 69 SER A C 1
ATOM 565 O O . SER A 1 69 ? 2.400 9.085 10.389 1.00 79.38 69 SER A O 1
ATOM 567 N N . GLN A 1 70 ? 0.723 8.522 11.774 1.00 87.75 70 GLN A N 1
ATOM 568 C CA . GLN A 1 70 ? 1.518 8.467 12.998 1.00 87.75 70 GLN A CA 1
ATOM 569 C C . GLN A 1 70 ? 2.243 7.120 13.172 1.00 87.75 70 GLN A C 1
ATOM 571 O O . GLN A 1 70 ? 3.020 6.950 14.104 1.00 87.75 70 GLN A O 1
ATOM 576 N N . ALA A 1 71 ? 2.069 6.184 12.231 1.00 89.81 71 ALA A N 1
ATOM 577 C CA . ALA A 1 71 ? 2.796 4.918 12.160 1.00 89.81 71 ALA A CA 1
ATOM 578 C C . ALA A 1 71 ? 3.683 4.840 10.891 1.00 89.81 71 ALA A C 1
ATOM 580 O O . ALA A 1 71 ? 3.461 3.989 10.028 1.00 89.81 71 ALA A O 1
ATOM 581 N N . PRO A 1 72 ? 4.706 5.707 10.729 1.00 84.44 72 PRO A N 1
ATOM 582 C CA . PRO A 1 72 ? 5.452 5.868 9.471 1.00 84.44 72 PRO A CA 1
ATOM 583 C C . PRO A 1 72 ? 6.200 4.620 8.992 1.00 84.44 72 PRO A C 1
ATOM 585 O O . PRO A 1 72 ? 6.408 4.476 7.792 1.00 84.44 72 PRO A O 1
ATOM 588 N N . LEU A 1 73 ? 6.574 3.715 9.900 1.00 88.94 73 LEU A N 1
ATOM 589 C CA . LEU A 1 73 ? 7.279 2.470 9.573 1.00 88.94 73 LEU A CA 1
ATOM 590 C C . LEU A 1 73 ? 6.337 1.281 9.321 1.00 88.94 73 LEU A C 1
ATOM 592 O O . LEU A 1 73 ? 6.795 0.180 9.007 1.00 88.94 73 LEU A O 1
ATOM 596 N N . ALA A 1 74 ? 5.021 1.471 9.463 1.00 89.69 74 ALA A N 1
ATOM 597 C CA . ALA A 1 74 ? 4.054 0.419 9.197 1.00 89.69 74 ALA A CA 1
ATOM 598 C C . ALA A 1 74 ? 3.934 0.185 7.684 1.00 89.69 74 ALA A C 1
ATOM 600 O O . ALA A 1 74 ? 3.556 1.062 6.908 1.00 89.69 74 ALA A O 1
ATOM 601 N N . THR A 1 75 ? 4.221 -1.042 7.248 1.00 86.44 75 THR A N 1
ATOM 602 C CA . THR A 1 75 ? 4.065 -1.439 5.835 1.00 86.44 75 THR A CA 1
ATOM 603 C C . THR A 1 75 ? 2.604 -1.724 5.467 1.00 86.44 75 THR A C 1
ATOM 605 O O . THR A 1 75 ? 2.220 -1.627 4.299 1.00 86.44 75 THR A O 1
ATOM 608 N N . ALA A 1 76 ? 1.771 -2.014 6.467 1.00 86.06 76 ALA A N 1
ATOM 609 C CA . ALA A 1 76 ? 0.319 -2.113 6.372 1.00 86.06 76 ALA A CA 1
ATOM 610 C C . ALA A 1 76 ? -0.314 -1.605 7.673 1.00 86.06 76 ALA A C 1
ATOM 612 O O . ALA A 1 76 ? 0.264 -1.812 8.741 1.00 86.06 76 ALA A O 1
ATOM 613 N N . PHE A 1 77 ? -1.497 -0.996 7.577 1.00 90.25 77 PHE A N 1
ATOM 614 C CA . PHE A 1 77 ? -2.236 -0.418 8.699 1.00 90.25 77 PHE A CA 1
ATOM 615 C C . PHE A 1 77 ? -3.746 -0.629 8.507 1.00 90.25 77 PHE A C 1
ATOM 617 O O . PHE A 1 77 ? -4.256 -0.595 7.385 1.00 90.25 77 PHE A O 1
ATOM 624 N N . SER A 1 78 ? -4.480 -0.893 9.585 1.00 90.94 78 SER A N 1
ATOM 625 C CA . SER A 1 78 ? -5.943 -0.945 9.578 1.00 90.94 78 SER A CA 1
ATOM 626 C C . SER A 1 78 ? -6.505 -0.769 10.983 1.00 90.94 78 SER A C 1
ATOM 628 O O . SER A 1 78 ? -5.758 -0.807 11.956 1.00 90.94 78 SER A O 1
ATOM 630 N N . GLU A 1 79 ? -7.824 -0.623 11.103 1.00 93.62 79 GLU A N 1
ATOM 631 C CA . GLU A 1 79 ? -8.467 -0.530 12.411 1.00 93.62 79 GLU A CA 1
ATOM 632 C C . GLU A 1 79 ? -9.837 -1.221 12.467 1.00 93.62 79 GLU A C 1
ATOM 634 O O . GLU A 1 79 ? -10.536 -1.386 11.460 1.00 93.62 79 GLU A O 1
ATOM 639 N N . ASN A 1 80 ? -10.220 -1.616 13.677 1.00 95.25 80 ASN A N 1
ATOM 640 C CA . ASN A 1 80 ? -11.545 -2.082 14.050 1.00 95.25 80 ASN A CA 1
ATOM 641 C C . ASN A 1 80 ? -12.130 -1.145 15.098 1.00 95.25 80 ASN A C 1
ATOM 643 O O . ASN A 1 80 ? -11.437 -0.748 16.027 1.00 95.25 80 ASN A O 1
ATOM 647 N N . ILE A 1 81 ? -13.420 -0.845 14.970 1.00 95.19 81 ILE A N 1
ATOM 648 C CA . ILE A 1 81 ? -14.149 0.012 15.903 1.00 95.19 81 ILE A CA 1
ATOM 649 C C . ILE A 1 81 ? -15.337 -0.773 16.466 1.00 95.19 81 ILE A C 1
ATOM 651 O O . ILE A 1 81 ? -16.002 -1.518 15.737 1.00 95.19 81 ILE A O 1
ATOM 655 N N . ALA A 1 82 ? -15.605 -0.641 17.761 1.00 95.94 82 ALA A N 1
ATOM 656 C CA . ALA A 1 82 ? -16.777 -1.197 18.430 1.00 95.94 82 ALA A CA 1
ATOM 657 C C . ALA A 1 82 ? -17.336 -0.205 19.452 1.00 95.94 82 ALA A C 1
ATOM 659 O O . ALA A 1 82 ? -16.607 0.614 20.005 1.00 95.94 82 ALA A O 1
ATOM 660 N N . VAL A 1 83 ? -18.639 -0.307 19.689 1.00 95.12 83 VAL A N 1
ATOM 661 C CA . VAL A 1 83 ? -19.305 0.281 20.848 1.00 95.12 83 VAL A CA 1
ATOM 662 C C . VAL A 1 83 ? -20.168 -0.808 21.474 1.00 95.12 83 VAL A C 1
ATOM 664 O O . VAL A 1 83 ? -20.847 -1.536 20.743 1.00 95.12 83 VAL A O 1
ATOM 667 N N . VAL A 1 84 ? -20.102 -0.957 22.794 1.00 94.00 84 VAL A N 1
ATOM 668 C CA . VAL A 1 84 ? -20.938 -1.894 23.558 1.00 94.00 84 VAL A CA 1
ATOM 669 C C . VAL A 1 84 ? -21.650 -1.153 24.687 1.00 94.00 84 VAL A C 1
ATOM 671 O O . VAL A 1 84 ? -21.146 -0.160 25.213 1.00 94.00 84 VAL A O 1
ATOM 674 N N . VAL A 1 85 ? -22.855 -1.616 25.012 1.00 90.62 85 VAL A N 1
ATOM 675 C CA . VAL A 1 85 ? -23.805 -0.972 25.929 1.00 90.62 85 VAL A CA 1
ATOM 676 C C . VAL A 1 85 ? -24.059 -1.928 27.092 1.00 90.62 85 VAL A C 1
ATOM 678 O O . VAL A 1 85 ? -24.313 -3.099 26.829 1.00 90.62 85 VAL A O 1
ATOM 681 N N . ASN A 1 86 ? -24.054 -1.444 28.340 1.00 80.31 86 ASN A N 1
ATOM 682 C CA . ASN A 1 86 ? -24.495 -2.199 29.527 1.00 80.31 86 ASN A CA 1
ATOM 683 C C . ASN A 1 86 ? -23.890 -3.613 29.647 1.00 80.31 86 ASN A C 1
ATOM 685 O O . ASN A 1 86 ? -24.611 -4.587 29.858 1.00 80.31 86 ASN A O 1
ATOM 689 N N . SER A 1 87 ? -22.573 -3.730 29.478 1.00 84.69 87 SER A N 1
ATOM 690 C CA . SER A 1 87 ? -21.880 -5.020 29.462 1.00 84.69 87 SER A CA 1
ATOM 691 C C . SER A 1 87 ? -21.156 -5.298 30.779 1.00 84.69 87 SER A C 1
ATOM 693 O O . SER A 1 87 ? -20.398 -4.455 31.254 1.00 84.69 87 SER A O 1
ATOM 695 N N . GLU A 1 88 ? -21.307 -6.513 31.313 1.00 87.19 88 GLU A N 1
ATOM 696 C CA . GLU A 1 88 ? -20.553 -6.998 32.482 1.00 87.19 88 GLU A CA 1
ATOM 697 C C . GLU A 1 88 ? -19.111 -7.407 32.123 1.00 87.19 88 GLU A C 1
ATOM 699 O O . GLU A 1 88 ? -18.188 -7.151 32.895 1.00 87.19 88 GLU A O 1
ATOM 704 N N . ASP A 1 89 ? -18.894 -7.974 30.925 1.00 93.19 89 ASP A N 1
ATOM 705 C CA . ASP A 1 89 ? -17.564 -8.218 30.337 1.00 93.19 89 ASP A CA 1
ATOM 706 C C . ASP A 1 89 ? -17.445 -7.475 28.993 1.00 93.19 89 ASP A C 1
ATOM 708 O O . ASP A 1 89 ? -17.563 -8.075 27.919 1.00 93.19 89 ASP A O 1
ATOM 712 N N . PRO A 1 90 ? -17.235 -6.143 29.019 1.00 94.50 90 PRO A N 1
ATOM 713 C CA . PRO A 1 90 ? -17.148 -5.346 27.795 1.00 94.50 90 PRO A CA 1
ATOM 714 C C . PRO A 1 90 ? -16.036 -5.828 26.857 1.00 94.50 90 PRO A C 1
ATOM 716 O O . PRO A 1 90 ? -16.159 -5.666 25.646 1.00 94.50 90 PRO A O 1
ATOM 719 N N . GLY A 1 91 ? -14.976 -6.460 27.376 1.00 95.75 91 GLY A N 1
ATOM 720 C CA . GLY A 1 91 ? -13.902 -6.995 26.542 1.00 95.75 91 GLY A CA 1
ATOM 721 C C . GLY A 1 91 ? -14.373 -8.172 25.690 1.00 95.75 91 GLY A C 1
ATOM 722 O O . GLY A 1 91 ? -14.121 -8.199 24.483 1.00 95.75 91 GLY A O 1
ATOM 723 N N . GLN A 1 92 ? -15.115 -9.102 26.296 1.00 96.62 92 GLN A N 1
ATOM 724 C CA . GLN A 1 92 ? -15.753 -10.209 25.585 1.00 96.62 92 GLN A CA 1
ATOM 725 C C . GLN A 1 92 ? -16.758 -9.708 24.544 1.00 96.62 92 GLN A C 1
ATOM 727 O O . GLN A 1 92 ? -16.705 -10.128 23.385 1.00 96.62 92 GLN A O 1
ATOM 732 N N . ASP A 1 93 ? -17.638 -8.782 24.921 1.00 96.56 93 ASP A N 1
ATOM 733 C CA . ASP A 1 93 ? -18.696 -8.282 24.040 1.00 96.56 93 ASP A CA 1
ATOM 734 C C . ASP A 1 93 ? -18.149 -7.504 22.834 1.00 96.56 93 ASP A C 1
ATOM 736 O O . ASP A 1 93 ? -18.674 -7.628 21.717 1.00 96.56 93 ASP A O 1
ATOM 740 N N . ILE A 1 94 ? -17.050 -6.760 23.014 1.00 96.88 94 ILE A N 1
ATOM 741 C CA . ILE A 1 94 ? -16.313 -6.113 21.919 1.00 96.88 94 ILE A CA 1
ATOM 742 C C . ILE A 1 94 ? -15.818 -7.164 20.920 1.00 96.88 94 ILE A C 1
ATOM 744 O O . ILE A 1 94 ? -16.081 -7.050 19.717 1.00 96.88 94 ILE A O 1
ATOM 748 N N . VAL A 1 95 ? -15.138 -8.212 21.397 1.00 96.62 95 VAL A N 1
ATOM 749 C CA . VAL A 1 95 ? -14.585 -9.249 20.515 1.00 96.62 95 VAL A CA 1
ATOM 750 C C . VAL A 1 95 ? -15.704 -10.011 19.814 1.00 96.62 95 VAL A C 1
ATOM 752 O O . VAL A 1 95 ? -15.668 -10.149 18.592 1.00 96.62 95 VAL A O 1
ATOM 755 N N . VAL A 1 96 ? -16.757 -10.413 20.528 1.00 95.12 96 VAL A N 1
ATOM 756 C CA . VAL A 1 96 ? -17.942 -11.056 19.936 1.00 95.12 96 VAL A CA 1
ATOM 757 C C . VAL A 1 96 ? -18.566 -10.177 18.847 1.00 95.12 96 VAL A C 1
ATOM 759 O O . VAL A 1 96 ? -18.928 -10.677 17.776 1.00 95.12 96 VAL A O 1
ATOM 762 N N . THR A 1 97 ? -18.655 -8.863 19.071 1.00 93.81 97 THR A N 1
ATOM 763 C CA . THR A 1 97 ? -19.151 -7.902 18.074 1.00 93.81 97 THR A CA 1
ATOM 764 C C . THR A 1 97 ? -18.292 -7.894 16.810 1.00 93.81 97 THR A C 1
ATOM 766 O O . THR A 1 97 ? -18.830 -7.852 15.698 1.00 93.81 97 THR A O 1
ATOM 769 N N . TRP A 1 98 ? -16.967 -7.972 16.944 1.00 94.94 98 TRP A N 1
ATOM 770 C CA . TRP A 1 98 ? -16.061 -8.062 15.800 1.00 94.94 98 TRP A CA 1
ATOM 771 C C . TRP A 1 98 ? -16.143 -9.401 15.073 1.00 94.94 98 TRP A C 1
ATOM 773 O O . TRP A 1 98 ? -16.184 -9.397 13.844 1.00 94.94 98 TRP A O 1
ATOM 783 N N . LEU A 1 99 ? -16.228 -10.525 15.789 1.00 91.81 99 LEU A N 1
ATOM 784 C CA . LEU A 1 99 ? -16.309 -11.860 15.185 1.00 91.81 99 LEU A CA 1
ATOM 785 C C . LEU A 1 99 ? -17.609 -12.074 14.396 1.00 91.81 99 LEU A C 1
ATOM 787 O O . LEU A 1 99 ? -17.597 -12.704 13.337 1.00 91.81 99 LEU A O 1
ATOM 791 N N . LYS A 1 100 ? -18.725 -11.494 14.859 1.00 89.56 100 LYS A N 1
ATOM 792 C CA . LYS A 1 100 ? -20.024 -11.542 14.159 1.00 89.56 100 LYS A CA 1
ATOM 793 C C . LYS A 1 100 ? -20.020 -10.782 12.829 1.00 89.56 100 LYS A C 1
ATOM 795 O O . LYS A 1 100 ? -20.832 -11.071 11.950 1.00 89.56 100 LYS A O 1
ATOM 800 N N . LYS A 1 101 ? -19.126 -9.803 12.659 1.00 84.00 101 LYS A N 1
ATOM 801 C CA . LYS A 1 101 ? -19.045 -8.962 11.459 1.00 84.00 101 LYS A CA 1
ATOM 802 C C . LYS A 1 101 ? -17.899 -9.436 10.566 1.00 84.00 101 LYS A C 1
ATOM 804 O O . LYS A 1 101 ? -16.751 -9.516 10.985 1.00 84.00 101 LYS A O 1
ATOM 809 N N . SER A 1 102 ? -18.181 -9.684 9.284 1.00 75.38 102 SER A N 1
ATOM 810 C CA . SER A 1 102 ? -17.169 -10.207 8.351 1.00 75.38 102 SER A CA 1
ATOM 811 C C . SER A 1 102 ? -15.921 -9.324 8.244 1.00 75.38 102 SER A C 1
ATOM 813 O O . SER A 1 102 ? -14.824 -9.859 8.085 1.00 75.38 102 SER A O 1
ATOM 815 N N . LYS A 1 103 ? -16.073 -7.995 8.349 1.00 77.19 103 LYS A N 1
ATOM 816 C CA . LYS A 1 103 ? -14.978 -7.040 8.130 1.00 77.19 103 LYS A CA 1
ATOM 817 C C . LYS A 1 103 ? -13.994 -7.006 9.299 1.00 77.19 103 LYS A C 1
ATOM 819 O O . LYS A 1 103 ? -12.843 -7.374 9.058 1.00 77.19 103 LYS A O 1
ATOM 824 N N . PRO A 1 104 ? -14.400 -6.699 10.549 1.00 87.00 104 PRO A N 1
ATOM 825 C CA . PRO A 1 104 ? -13.470 -6.742 11.670 1.00 87.00 104 PRO A CA 1
ATOM 826 C C . PRO A 1 104 ? -12.823 -8.106 11.861 1.00 87.00 104 PRO A C 1
ATOM 828 O O . PRO A 1 104 ? -11.608 -8.198 12.033 1.00 87.00 104 PRO A O 1
ATOM 831 N N . PHE A 1 105 ? -13.612 -9.170 11.703 1.00 88.00 105 PHE A N 1
ATOM 832 C CA . PHE A 1 105 ? -13.097 -10.525 11.781 1.00 88.00 105 PHE A CA 1
ATOM 833 C C . PHE A 1 105 ? -12.025 -10.813 10.719 1.00 88.00 105 PHE A C 1
ATOM 835 O O . PHE A 1 105 ? -10.985 -11.390 11.027 1.00 88.00 105 PHE A O 1
ATOM 842 N N . SER A 1 106 ? -12.214 -10.364 9.472 1.00 80.12 106 SER A N 1
ATOM 843 C CA . SER A 1 106 ? -11.190 -10.534 8.433 1.00 80.12 106 SER A CA 1
ATOM 844 C C . SER A 1 106 ? -9.886 -9.790 8.736 1.00 80.12 106 SER A C 1
ATOM 846 O O . SER A 1 106 ? -8.825 -10.289 8.371 1.00 80.12 106 SER A O 1
ATOM 848 N N . ARG A 1 107 ? -9.943 -8.646 9.437 1.00 87.75 107 ARG A N 1
ATOM 849 C CA . ARG A 1 107 ? -8.747 -7.913 9.879 1.00 87.75 107 ARG A CA 1
ATOM 850 C C . ARG A 1 107 ? -8.031 -8.632 11.022 1.00 87.75 107 ARG A C 1
ATOM 852 O O . ARG A 1 107 ? -6.810 -8.73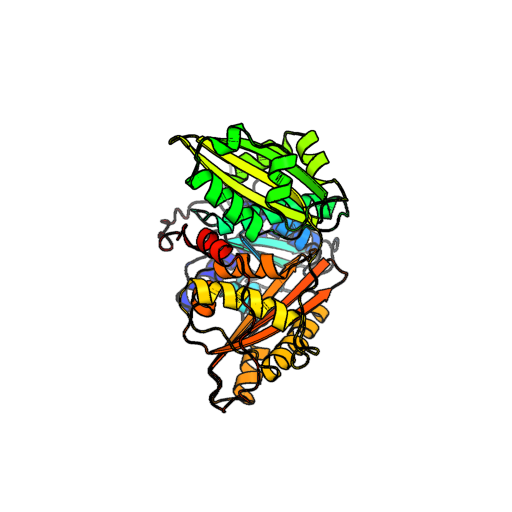2 10.984 1.00 87.75 107 ARG A O 1
ATOM 859 N N . ILE A 1 108 ? -8.777 -9.203 11.973 1.00 90.56 108 ILE A N 1
ATOM 860 C CA . ILE A 1 108 ? -8.217 -10.035 13.056 1.00 90.56 108 ILE A CA 1
ATOM 861 C C . ILE A 1 108 ? -7.460 -11.238 12.481 1.00 90.56 108 ILE A C 1
ATOM 863 O O . ILE A 1 108 ? -6.402 -11.588 12.992 1.00 90.56 108 ILE A O 1
ATOM 867 N N . LEU A 1 109 ? -7.952 -11.833 11.391 1.00 87.75 109 LEU A N 1
ATOM 868 C CA . LEU A 1 109 ? -7.297 -12.961 10.719 1.00 87.75 109 LEU A CA 1
ATOM 869 C C . LEU A 1 109 ? -6.253 -12.552 9.662 1.00 87.75 109 LEU A C 1
ATOM 871 O O . LEU A 1 109 ? -5.629 -13.409 9.032 1.00 87.75 109 LEU A O 1
ATOM 875 N N . ALA A 1 110 ? -6.060 -11.254 9.422 1.00 84.69 110 ALA A N 1
ATOM 876 C CA . ALA A 1 110 ? -5.097 -10.784 8.436 1.00 84.69 110 ALA A CA 1
ATOM 877 C C . ALA A 1 110 ? -3.651 -10.928 8.946 1.00 84.69 110 ALA A C 1
ATOM 879 O O . ALA A 1 110 ? -3.383 -11.091 10.138 1.00 84.69 110 ALA A O 1
ATOM 880 N N . GLY A 1 111 ? -2.694 -10.848 8.018 1.00 83.62 111 GLY A N 1
ATOM 881 C CA . GLY A 1 111 ? -1.256 -10.998 8.283 1.00 83.62 111 GLY A CA 1
ATOM 882 C C . GLY A 1 111 ? -0.594 -9.811 8.996 1.00 83.62 111 GLY A C 1
ATOM 883 O O . GLY A 1 111 ? 0.561 -9.511 8.702 1.00 83.62 111 GLY A O 1
ATOM 884 N N . PHE A 1 112 ? -1.317 -9.114 9.874 1.00 91.25 112 PHE A N 1
ATOM 885 C CA . PHE A 1 112 ? -0.743 -8.097 10.753 1.00 91.25 112 PHE A CA 1
ATOM 886 C C . PHE A 1 112 ? 0.160 -8.746 11.801 1.00 91.25 112 PHE A C 1
ATOM 888 O O . PHE A 1 112 ? -0.071 -9.895 12.196 1.00 91.25 112 PHE A O 1
ATOM 895 N N . THR A 1 113 ? 1.188 -8.008 12.220 1.00 93.88 113 THR A N 1
ATOM 896 C CA . THR A 1 113 ? 2.182 -8.465 13.203 1.00 93.88 113 THR A CA 1
ATOM 897 C C . THR A 1 113 ? 2.005 -7.781 14.550 1.00 93.88 113 THR A C 1
ATOM 899 O O . THR A 1 113 ? 2.343 -8.373 15.567 1.00 93.88 113 THR A O 1
ATOM 902 N N . HIS A 1 114 ? 1.448 -6.568 14.571 1.00 97.12 114 HIS A N 1
ATOM 903 C CA . HIS A 1 114 ? 1.280 -5.768 15.778 1.00 97.12 114 HIS A CA 1
ATOM 904 C C . HIS A 1 114 ? -0.149 -5.251 15.916 1.00 97.12 114 HIS A C 1
ATOM 906 O O . HIS A 1 114 ? -0.876 -5.099 14.929 1.00 97.12 114 HIS A O 1
ATOM 912 N N . THR A 1 115 ? -0.540 -4.946 17.149 1.00 98.25 115 THR A N 1
ATOM 913 C CA . THR A 1 115 ? -1.820 -4.312 17.451 1.00 98.25 115 THR A CA 1
ATOM 914 C C . THR A 1 115 ? -1.700 -3.327 18.605 1.00 98.25 115 THR A C 1
ATOM 916 O O . THR A 1 115 ? -0.957 -3.556 19.556 1.00 98.25 115 THR A O 1
ATOM 919 N N . GLY A 1 116 ? -2.446 -2.234 18.515 1.00 97.75 116 GLY A N 1
ATOM 920 C CA . GLY A 1 116 ? -2.735 -1.347 19.633 1.00 97.75 116 GLY A CA 1
ATOM 921 C C . GLY A 1 116 ? -4.231 -1.348 19.889 1.00 97.75 116 GLY A C 1
ATOM 922 O O . GLY A 1 116 ? -5.010 -1.358 18.941 1.00 97.75 116 GLY A O 1
ATOM 923 N N . ILE A 1 117 ? -4.651 -1.363 21.147 1.00 98.19 117 ILE A N 1
ATOM 924 C CA . ILE A 1 117 ? -6.070 -1.312 21.516 1.00 98.19 117 ILE A CA 1
ATOM 925 C C . ILE A 1 117 ? -6.274 -0.097 22.409 1.00 98.19 117 ILE A C 1
ATOM 927 O O . ILE A 1 117 ? -5.433 0.196 23.249 1.00 98.19 117 ILE A O 1
ATOM 931 N N . GLY A 1 118 ? -7.374 0.612 22.213 1.00 97.31 118 GLY A N 1
ATOM 932 C CA . GLY A 1 118 ? -7.808 1.733 23.026 1.00 97.31 118 GLY A CA 1
ATOM 933 C C . GLY A 1 118 ? -9.258 1.538 23.426 1.00 97.31 118 GLY A C 1
ATOM 934 O O . GLY A 1 118 ? -10.075 1.100 22.613 1.00 97.31 118 GLY A O 1
ATOM 935 N N . VAL A 1 119 ? -9.572 1.841 24.682 1.00 96.81 119 VAL A N 1
ATOM 936 C CA . VAL A 1 119 ? -10.925 1.738 25.233 1.00 96.81 119 VAL A CA 1
ATOM 937 C C . VAL A 1 119 ? -11.230 3.014 26.003 1.00 96.81 119 VAL A C 1
ATOM 939 O O . VAL A 1 119 ? -10.391 3.484 26.768 1.00 96.81 119 VAL A O 1
ATOM 942 N N . ALA A 1 120 ? -12.429 3.556 25.819 1.00 95.62 120 ALA A N 1
ATOM 943 C CA . ALA A 1 120 ? -12.932 4.678 26.595 1.00 95.62 120 ALA A CA 1
ATOM 944 C C . ALA A 1 120 ? -14.397 4.447 26.968 1.00 95.62 120 ALA A C 1
ATOM 946 O O . ALA A 1 120 ? -15.204 4.033 26.135 1.00 95.62 120 ALA A O 1
ATOM 947 N N . GLU A 1 121 ? -14.739 4.734 28.218 1.00 93.12 121 GLU A N 1
ATOM 948 C CA . GLU A 1 121 ? -16.116 4.717 28.700 1.00 93.12 121 GLU A CA 1
ATOM 949 C C . GLU A 1 121 ? -16.709 6.127 28.569 1.00 93.12 121 GLU A C 1
ATOM 951 O O . GLU A 1 121 ? -16.059 7.125 28.887 1.00 93.12 121 GLU A O 1
ATOM 956 N N . SER A 1 122 ? -17.923 6.224 28.038 1.00 91.75 122 SER A N 1
ATOM 957 C CA . SER A 1 122 ? -18.692 7.473 28.016 1.00 91.75 122 SER A CA 1
ATOM 958 C C . SER A 1 122 ? -19.410 7.698 29.348 1.00 91.75 122 SER A C 1
ATOM 960 O O . SER A 1 122 ? -19.574 6.775 30.141 1.00 91.75 122 SER A O 1
ATOM 962 N N . LYS A 1 123 ? -19.909 8.918 29.579 1.00 88.62 123 LYS A N 1
ATOM 963 C CA . LYS A 1 123 ? -20.682 9.245 30.793 1.00 88.62 123 LYS A CA 1
ATOM 964 C C . LYS A 1 123 ? -21.943 8.389 30.964 1.00 88.62 123 LYS A C 1
ATOM 966 O O . LYS A 1 123 ? -22.380 8.195 32.091 1.00 88.62 123 LYS A O 1
ATOM 971 N N . ASP A 1 124 ? -22.478 7.865 29.864 1.00 86.81 124 ASP A N 1
ATOM 972 C CA . ASP A 1 124 ? -23.688 7.040 29.838 1.00 86.81 124 ASP A CA 1
ATOM 973 C C . ASP A 1 124 ? -23.381 5.532 29.968 1.00 86.81 124 ASP A C 1
ATOM 975 O O . ASP A 1 124 ? -24.248 4.698 29.719 1.00 86.81 124 ASP A O 1
ATOM 979 N N . GLY A 1 125 ? -22.139 5.158 30.310 1.00 88.00 125 GLY A N 1
ATOM 980 C CA . GLY A 1 125 ? -21.726 3.762 30.512 1.00 88.00 125 GLY A CA 1
ATOM 981 C C . GLY A 1 125 ? -21.465 2.971 29.223 1.00 88.00 125 GLY A C 1
ATOM 982 O O . GLY A 1 125 ? -21.308 1.750 29.258 1.00 88.00 125 GLY A O 1
ATOM 983 N N . LEU A 1 126 ? -21.424 3.634 28.059 1.00 92.88 126 LEU A N 1
ATOM 984 C CA . LEU A 1 126 ? -21.039 2.992 26.794 1.00 92.88 126 LEU A CA 1
ATOM 985 C C . LEU A 1 126 ? -19.524 2.831 26.706 1.00 92.88 126 LEU A C 1
ATOM 987 O O . LEU A 1 126 ? -18.802 3.815 26.880 1.00 92.88 126 LEU A O 1
ATOM 991 N N . PHE A 1 127 ? -19.053 1.645 26.324 1.00 95.12 127 PHE A N 1
ATOM 992 C CA . PHE A 1 127 ? -17.639 1.394 26.048 1.00 95.12 127 PHE A CA 1
ATOM 993 C C . PHE A 1 127 ? -17.362 1.510 24.555 1.00 95.12 127 PHE A C 1
ATOM 995 O O . PHE A 1 127 ? -17.843 0.706 23.756 1.00 95.12 127 PHE A O 1
ATOM 1002 N N . TYR A 1 128 ? -16.543 2.489 24.192 1.00 96.62 128 TYR A N 1
ATOM 1003 C CA . TYR A 1 128 ? -15.997 2.668 22.855 1.00 96.62 128 TYR A CA 1
ATOM 1004 C C . TYR A 1 128 ? -14.635 1.995 22.782 1.00 96.62 128 TYR A C 1
ATOM 1006 O O . TYR A 1 128 ? -13.796 2.182 23.662 1.00 96.62 128 TYR A O 1
ATOM 1014 N N . CYS A 1 129 ? -14.400 1.230 21.722 1.00 97.44 129 CYS A N 1
ATOM 1015 C CA . CYS A 1 129 ? -13.129 0.568 21.495 1.00 97.44 129 CYS A CA 1
ATOM 1016 C C . CYS A 1 129 ? -12.631 0.802 20.075 1.00 97.44 129 CYS A C 1
ATOM 1018 O O . CYS A 1 129 ? -13.377 0.655 19.103 1.00 97.44 129 CYS A O 1
ATOM 1020 N N . CYS A 1 130 ? -11.346 1.125 19.979 1.00 97.50 130 CYS A N 1
ATOM 1021 C CA . CYS A 1 130 ? -10.578 1.110 18.751 1.00 97.50 130 CYS A CA 1
ATOM 1022 C C . CYS A 1 130 ? -9.476 0.055 18.883 1.00 97.50 130 CYS A C 1
ATOM 1024 O O . CYS A 1 130 ? -8.772 0.003 19.887 1.00 97.50 130 CYS A O 1
ATOM 1026 N N . GLN A 1 131 ? -9.310 -0.783 17.870 1.00 98.00 131 GLN A N 1
ATOM 1027 C CA . GLN A 1 131 ? -8.143 -1.635 17.709 1.00 98.00 131 GLN A CA 1
ATOM 1028 C C . GLN A 1 131 ? -7.443 -1.216 16.428 1.00 98.00 131 GLN A C 1
ATOM 1030 O O . GLN A 1 131 ? -8.014 -1.344 15.351 1.00 98.00 131 GLN A O 1
ATOM 1035 N N . ILE A 1 132 ? -6.189 -0.805 16.531 1.00 97.69 132 ILE A N 1
ATOM 1036 C CA . ILE A 1 132 ? -5.293 -0.605 15.401 1.00 97.69 132 ILE A CA 1
ATOM 1037 C C . ILE A 1 132 ? -4.492 -1.888 15.169 1.00 97.69 132 ILE A C 1
ATOM 1039 O O . ILE A 1 132 ? -4.051 -2.557 16.105 1.00 97.69 132 ILE A O 1
ATOM 1043 N N . LEU A 1 133 ? -4.304 -2.237 13.902 1.00 95.62 133 LEU A N 1
ATOM 1044 C CA . LEU A 1 133 ? -3.532 -3.375 13.420 1.00 95.62 133 LEU A CA 1
ATOM 1045 C C . LEU A 1 133 ? -2.461 -2.857 12.462 1.00 95.62 133 LEU A C 1
ATOM 1047 O O . LEU A 1 133 ? -2.780 -2.115 11.535 1.00 95.62 133 LEU A O 1
ATOM 1051 N N . ALA A 1 134 ? -1.209 -3.269 12.653 1.00 94.56 134 ALA A N 1
ATOM 1052 C CA . ALA A 1 134 ? -0.106 -2.848 11.796 1.00 94.56 134 ALA A CA 1
ATOM 1053 C C . ALA A 1 134 ? 0.857 -3.995 11.467 1.00 94.56 134 ALA A C 1
ATOM 1055 O O . ALA A 1 134 ? 0.980 -4.978 12.204 1.00 94.56 134 ALA A O 1
ATOM 1056 N N . THR A 1 135 ? 1.559 -3.864 10.344 1.00 90.88 135 THR A N 1
ATOM 1057 C CA . THR A 1 135 ? 2.670 -4.749 9.979 1.00 90.88 135 THR A CA 1
ATOM 1058 C C . THR A 1 135 ? 3.985 -3.986 10.050 1.00 90.88 135 THR A C 1
ATOM 1060 O O . THR A 1 135 ? 4.340 -3.258 9.118 1.00 90.88 135 THR A O 1
ATOM 1063 N N . TYR A 1 136 ? 4.732 -4.218 11.127 1.00 90.62 136 TYR A N 1
ATOM 1064 C CA . TYR A 1 136 ? 6.156 -3.901 11.211 1.00 90.62 136 TYR A CA 1
ATOM 1065 C C . TYR A 1 136 ? 6.974 -5.147 10.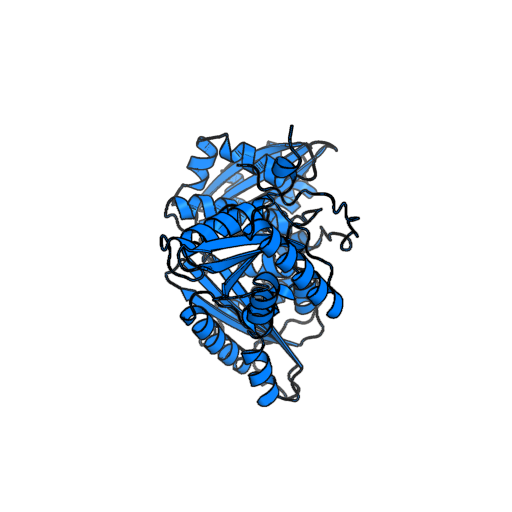884 1.00 90.62 136 TYR A C 1
ATOM 1067 O O . TYR A 1 136 ? 6.590 -6.265 11.250 1.00 90.62 136 TYR A O 1
ATOM 1075 N N . LYS A 1 137 ? 8.081 -4.946 10.170 1.00 86.75 137 LYS A N 1
ATOM 1076 C CA . LYS A 1 137 ? 9.033 -5.995 9.806 1.00 86.75 137 LYS A CA 1
ATOM 1077 C C . LYS A 1 137 ? 10.335 -5.753 10.553 1.00 86.75 137 LYS A C 1
ATOM 1079 O O . LYS A 1 137 ? 10.807 -4.623 10.577 1.00 86.75 137 LYS A O 1
ATOM 1084 N N . VAL A 1 138 ? 10.922 -6.821 11.089 1.00 82.44 138 VAL A N 1
ATOM 1085 C CA . VAL A 1 138 ? 12.238 -6.774 11.750 1.00 82.44 138 VAL A CA 1
ATOM 1086 C C . VAL A 1 138 ? 13.319 -6.339 10.759 1.00 82.44 138 VAL A C 1
ATOM 1088 O O . VAL A 1 138 ? 14.150 -5.491 11.066 1.00 82.44 138 VAL A O 1
ATOM 1091 N N . ARG A 1 139 ? 13.264 -6.880 9.537 1.00 84.00 139 ARG A N 1
ATOM 1092 C CA . ARG A 1 139 ? 14.157 -6.528 8.433 1.00 84.00 139 ARG A CA 1
ATOM 1093 C C . ARG A 1 139 ? 13.344 -6.030 7.245 1.00 84.00 139 ARG A C 1
ATOM 1095 O O . ARG A 1 139 ? 12.461 -6.726 6.741 1.00 84.00 139 ARG A O 1
ATOM 1102 N N . LEU A 1 140 ? 13.649 -4.819 6.792 1.00 87.56 140 LEU A N 1
ATOM 1103 C CA . LEU A 1 140 ? 13.031 -4.222 5.611 1.00 87.56 140 LEU A CA 1
ATOM 1104 C C . LEU A 1 140 ? 13.839 -4.590 4.367 1.00 87.56 140 LEU A C 1
ATOM 1106 O O . LEU A 1 140 ? 15.007 -4.217 4.255 1.00 87.56 140 LEU A O 1
ATOM 1110 N N . SER A 1 141 ? 13.207 -5.268 3.411 1.00 88.38 141 SER A N 1
ATOM 1111 C CA . SER A 1 141 ? 13.791 -5.432 2.073 1.00 88.38 141 SER A CA 1
ATOM 1112 C C . SER A 1 141 ? 13.760 -4.107 1.305 1.00 88.38 141 SER A C 1
ATOM 1114 O O . SER A 1 141 ? 12.956 -3.235 1.626 1.00 88.38 141 SER A O 1
ATOM 1116 N N . TYR A 1 142 ? 14.569 -3.944 0.257 1.00 89.31 142 TYR A N 1
ATOM 1117 C CA . TYR A 1 142 ? 14.603 -2.708 -0.535 1.00 89.31 142 TYR A CA 1
ATOM 1118 C C . TYR A 1 142 ? 13.225 -2.249 -1.031 1.00 89.31 142 TYR A C 1
ATOM 1120 O O . TYR A 1 142 ? 12.904 -1.071 -0.935 1.00 89.31 142 TYR A O 1
ATOM 1128 N N . LYS A 1 143 ? 12.360 -3.168 -1.472 1.00 90.00 143 LYS A N 1
ATOM 1129 C CA . LYS A 1 143 ? 10.966 -2.851 -1.845 1.00 90.00 143 LYS A CA 1
ATOM 1130 C C . LYS A 1 143 ? 10.133 -2.301 -0.679 1.00 90.00 143 LYS A C 1
ATOM 1132 O O . LYS A 1 143 ? 9.325 -1.403 -0.892 1.00 90.00 143 LYS A O 1
ATOM 1137 N N . ASP A 1 144 ? 10.357 -2.791 0.544 1.00 90.94 144 ASP A N 1
ATOM 1138 C CA . ASP A 1 144 ? 9.703 -2.256 1.744 1.00 90.94 144 ASP A CA 1
ATOM 1139 C C . ASP A 1 144 ? 10.209 -0.846 2.036 1.00 90.94 144 ASP A C 1
ATOM 1141 O O . ASP A 1 144 ? 9.422 0.062 2.274 1.00 90.94 144 ASP A O 1
ATOM 1145 N N . GLN A 1 145 ? 11.525 -0.657 1.951 1.00 92.50 145 GLN A N 1
ATOM 1146 C CA . GLN A 1 145 ? 12.175 0.634 2.145 1.00 92.50 145 GLN A CA 1
ATOM 1147 C C . GLN A 1 145 ? 11.693 1.669 1.118 1.00 92.50 145 GLN A C 1
ATOM 1149 O O . GLN A 1 145 ? 11.329 2.780 1.488 1.00 92.50 145 GLN A O 1
ATOM 1154 N N . PHE A 1 146 ? 11.601 1.285 -0.157 1.00 93.75 146 PHE A N 1
ATOM 1155 C CA . PHE A 1 146 ? 11.092 2.138 -1.227 1.00 93.75 146 PHE A CA 1
ATOM 1156 C C . PHE A 1 146 ? 9.618 2.501 -1.004 1.00 93.75 146 PHE A C 1
ATOM 1158 O O . PHE A 1 146 ? 9.248 3.672 -1.100 1.00 93.75 146 PHE A O 1
ATOM 1165 N N . LEU A 1 147 ? 8.780 1.525 -0.637 1.00 92.19 147 LEU A N 1
ATOM 1166 C CA . LEU A 1 147 ? 7.376 1.770 -0.309 1.00 92.19 147 LEU A CA 1
ATOM 1167 C C . LEU A 1 147 ? 7.231 2.767 0.850 1.00 92.19 147 LEU A C 1
ATOM 1169 O O . LEU A 1 147 ? 6.485 3.739 0.731 1.00 92.19 147 LEU A O 1
ATOM 1173 N N . LEU A 1 148 ? 7.956 2.555 1.952 1.00 93.31 148 LEU A N 1
ATOM 1174 C CA . LEU A 1 148 ? 7.915 3.437 3.122 1.00 93.31 148 LEU A CA 1
ATOM 1175 C C . LEU A 1 148 ? 8.413 4.845 2.784 1.00 93.31 148 LEU A C 1
ATOM 1177 O O . LEU A 1 148 ? 7.764 5.827 3.144 1.00 93.31 148 LEU A O 1
ATOM 1181 N N . MET A 1 149 ? 9.509 4.952 2.029 1.00 96.06 149 MET A N 1
ATOM 1182 C CA . MET A 1 149 ? 10.061 6.245 1.637 1.00 96.06 149 MET A CA 1
ATOM 1183 C C . MET A 1 149 ? 9.097 7.024 0.733 1.00 96.06 149 MET A C 1
ATOM 1185 O O . MET A 1 149 ? 8.856 8.211 0.954 1.00 96.06 149 MET A O 1
ATOM 1189 N N . SER A 1 150 ? 8.476 6.349 -0.239 1.00 95.31 150 SER A N 1
ATOM 1190 C CA . SER A 1 150 ? 7.463 6.966 -1.100 1.00 95.31 150 SER A CA 1
ATOM 1191 C C . SER A 1 150 ? 6.249 7.440 -0.306 1.00 95.31 150 SER A C 1
ATOM 1193 O O . SER A 1 150 ? 5.728 8.522 -0.573 1.00 95.31 150 SER A O 1
ATOM 1195 N N . ARG A 1 151 ? 5.791 6.655 0.677 1.00 92.56 151 ARG A N 1
ATOM 1196 C CA . ARG A 1 151 ? 4.661 7.031 1.537 1.00 92.56 151 ARG A CA 1
ATOM 1197 C C . ARG A 1 151 ? 4.985 8.225 2.418 1.00 92.56 151 ARG A C 1
ATOM 1199 O O . ARG A 1 151 ? 4.147 9.112 2.542 1.00 92.56 151 ARG A O 1
ATOM 1206 N N . TYR A 1 152 ? 6.189 8.285 2.984 1.00 94.62 152 TYR A N 1
ATOM 1207 C CA . TYR A 1 152 ? 6.639 9.453 3.737 1.00 94.62 152 TYR A CA 1
ATOM 1208 C C . TYR A 1 152 ? 6.646 10.713 2.858 1.00 94.62 152 TYR A C 1
ATOM 1210 O O . TYR A 1 152 ? 6.028 11.712 3.220 1.00 94.62 152 TYR A O 1
ATOM 1218 N N . VAL A 1 153 ? 7.266 10.653 1.674 1.00 96.56 153 VAL A N 1
ATOM 1219 C CA . VAL A 1 153 ? 7.312 11.783 0.730 1.00 96.56 153 VAL A CA 1
ATOM 1220 C C . VAL A 1 153 ? 5.901 12.250 0.372 1.00 96.56 153 VAL A C 1
ATOM 1222 O O . VAL A 1 153 ? 5.579 13.434 0.474 1.00 96.56 153 VAL A O 1
ATOM 1225 N N . ASN A 1 154 ? 5.028 11.313 0.005 1.00 94.81 154 ASN A N 1
ATOM 1226 C CA . ASN A 1 154 ? 3.656 11.622 -0.384 1.00 94.81 154 ASN A CA 1
ATOM 1227 C C . ASN A 1 154 ? 2.801 12.120 0.780 1.00 94.81 154 ASN A C 1
ATOM 1229 O O . ASN A 1 154 ? 1.891 12.916 0.559 1.00 94.81 154 ASN A O 1
ATOM 1233 N N . ARG A 1 155 ? 3.111 11.730 2.017 1.00 91.25 155 ARG A N 1
ATOM 1234 C CA . ARG A 1 155 ? 2.481 12.278 3.220 1.00 91.25 155 ARG A CA 1
ATOM 1235 C C . ARG A 1 155 ? 2.867 13.732 3.445 1.00 91.25 155 ARG A C 1
ATOM 1237 O O . ARG A 1 155 ? 1.974 14.552 3.633 1.00 91.25 155 ARG A O 1
ATOM 1244 N N . VAL A 1 156 ? 4.162 14.058 3.378 1.00 93.94 156 VAL A N 1
ATOM 1245 C CA . VAL A 1 156 ? 4.632 15.452 3.472 1.00 93.94 156 VAL A CA 1
ATOM 1246 C C . VAL A 1 156 ? 3.921 16.300 2.420 1.00 93.94 156 VAL A C 1
ATOM 1248 O O . VAL A 1 156 ? 3.375 17.350 2.742 1.00 93.94 156 VAL A O 1
ATOM 1251 N N . ARG A 1 157 ? 3.837 15.809 1.182 1.00 94.81 157 ARG A N 1
ATOM 1252 C CA . ARG A 1 157 ? 3.112 16.486 0.099 1.00 94.81 157 ARG A CA 1
ATOM 1253 C C . ARG A 1 157 ? 1.618 16.642 0.391 1.00 94.81 157 ARG A C 1
ATOM 1255 O O . ARG A 1 157 ? 1.107 17.751 0.297 1.00 94.81 157 ARG A O 1
ATOM 1262 N N . SER A 1 158 ? 0.944 15.580 0.828 1.00 90.50 158 SER A N 1
ATOM 1263 C CA . SER A 1 158 ? -0.501 15.594 1.104 1.00 90.50 158 SER A CA 1
ATOM 1264 C C . SER A 1 158 ? -0.883 16.575 2.216 1.00 90.50 158 SER A C 1
ATOM 1266 O O . SER A 1 158 ? -1.858 17.303 2.067 1.00 90.50 158 SER A O 1
ATOM 1268 N N . ILE A 1 159 ? -0.097 16.650 3.299 1.00 89.88 159 ILE A N 1
ATOM 1269 C CA . ILE A 1 159 ? -0.312 17.619 4.394 1.00 89.88 159 ILE A CA 1
ATOM 1270 C C . ILE A 1 159 ? -0.168 19.066 3.895 1.00 89.88 159 ILE A C 1
ATOM 1272 O O . ILE A 1 159 ? -0.801 19.973 4.425 1.00 89.88 159 ILE A O 1
ATOM 1276 N N . ASN A 1 160 ? 0.624 19.280 2.842 1.00 92.06 160 ASN A N 1
ATOM 1277 C CA . ASN A 1 160 ? 0.810 20.579 2.197 1.00 92.06 160 ASN A CA 1
ATOM 1278 C C . ASN A 1 160 ? -0.122 20.783 0.982 1.00 92.06 160 ASN A C 1
ATOM 1280 O O . ASN A 1 160 ? 0.126 21.674 0.178 1.00 92.06 160 ASN A O 1
ATOM 1284 N N . ASN A 1 161 ? -1.188 19.982 0.839 1.00 91.75 161 ASN A N 1
ATOM 1285 C CA . ASN A 1 161 ? -2.147 20.038 -0.276 1.00 91.75 161 ASN A CA 1
ATOM 1286 C C . ASN A 1 161 ? -1.521 19.852 -1.672 1.00 91.75 161 ASN A C 1
ATOM 1288 O O . ASN A 1 161 ? -2.038 20.357 -2.666 1.00 91.75 161 ASN A O 1
ATOM 1292 N N . LEU A 1 162 ? -0.420 19.106 -1.757 1.00 94.38 162 LEU A N 1
ATOM 1293 C CA . LEU A 1 162 ? 0.269 18.810 -3.009 1.00 94.38 162 LEU A CA 1
ATOM 1294 C C . LEU A 1 162 ? -0.097 17.427 -3.537 1.00 94.38 162 LEU A C 1
ATOM 1296 O O . LEU A 1 162 ? -0.238 16.470 -2.772 1.00 94.38 162 LEU A O 1
ATOM 1300 N N . THR A 1 163 ? -0.143 17.301 -4.864 1.00 93.12 163 THR A N 1
ATOM 1301 C CA . THR A 1 163 ? -0.391 16.026 -5.546 1.00 93.12 163 THR A CA 1
ATOM 1302 C C . THR A 1 163 ? 0.665 14.982 -5.160 1.00 93.12 163 THR A C 1
ATOM 1304 O O . THR A 1 163 ? 1.866 15.238 -5.338 1.00 93.12 163 THR A O 1
ATOM 1307 N N . PRO A 1 164 ? 0.263 13.798 -4.666 1.00 95.56 164 PRO A N 1
ATOM 1308 C CA . PRO A 1 164 ? 1.189 12.708 -4.376 1.00 95.56 164 PRO A CA 1
ATOM 1309 C C . PRO A 1 164 ? 1.904 12.207 -5.638 1.00 95.56 164 PRO A C 1
ATOM 1311 O O . PRO A 1 164 ? 1.293 12.019 -6.689 1.00 95.56 164 PRO A O 1
ATOM 1314 N N . LEU A 1 165 ? 3.206 11.961 -5.524 1.00 96.75 165 LEU A N 1
ATOM 1315 C CA . LEU A 1 165 ? 4.076 11.510 -6.606 1.00 96.75 165 LEU A CA 1
ATOM 1316 C C . LEU A 1 165 ? 3.827 10.040 -6.951 1.00 96.75 165 LEU A C 1
ATOM 1318 O O . LEU A 1 165 ? 3.582 9.210 -6.072 1.00 96.75 165 LEU A O 1
ATOM 1322 N N . SER A 1 166 ? 3.973 9.708 -8.233 1.00 95.06 166 SER A N 1
ATOM 1323 C CA . SER A 1 166 ? 4.126 8.324 -8.683 1.00 95.06 166 SER A CA 1
ATOM 1324 C C . SER A 1 166 ? 5.522 7.809 -8.334 1.00 95.06 166 SER A C 1
ATOM 1326 O O . SER A 1 166 ? 6.510 8.534 -8.380 1.00 95.06 166 SER A O 1
ATOM 1328 N N . ILE A 1 167 ? 5.640 6.510 -8.096 1.00 94.62 167 ILE A N 1
ATOM 1329 C CA . ILE A 1 167 ? 6.938 5.841 -7.963 1.00 94.62 167 ILE A CA 1
ATOM 1330 C C . ILE A 1 167 ? 7.563 5.633 -9.354 1.00 94.62 167 ILE A C 1
ATOM 1332 O O . ILE A 1 167 ? 6.844 5.403 -10.324 1.00 94.62 167 ILE A O 1
ATOM 1336 N N . SER A 1 168 ? 8.887 5.679 -9.484 1.00 93.44 168 SER A N 1
ATOM 1337 C CA . SER A 1 168 ? 9.602 5.293 -10.708 1.00 93.44 168 SER A CA 1
ATOM 1338 C C . SER A 1 168 ? 10.409 4.015 -10.480 1.00 93.44 168 SER A C 1
ATOM 1340 O O . SER A 1 168 ? 11.518 4.041 -9.946 1.00 93.44 168 SER A O 1
ATOM 1342 N N . LEU A 1 169 ? 9.838 2.873 -10.884 1.00 91.06 169 LEU A N 1
ATOM 1343 C CA . LEU A 1 169 ? 10.500 1.566 -10.775 1.00 91.06 169 LEU A CA 1
ATOM 1344 C C . LEU A 1 169 ? 11.689 1.456 -11.743 1.00 91.06 169 LEU A C 1
ATOM 1346 O O . LEU A 1 169 ? 12.746 0.966 -11.353 1.00 91.06 169 LEU A O 1
ATOM 1350 N N . SER A 1 170 ? 11.545 1.971 -12.971 1.00 89.12 170 SER A N 1
ATOM 1351 C CA . SER A 1 170 ? 12.624 2.020 -13.968 1.00 89.12 170 SER A CA 1
ATOM 1352 C C . SER A 1 170 ? 13.800 2.835 -13.464 1.00 89.12 170 SER A C 1
ATOM 1354 O O . SER A 1 170 ? 14.937 2.374 -13.513 1.00 89.12 170 SER A O 1
ATOM 1356 N N . GLY A 1 171 ? 13.526 4.038 -12.954 1.00 92.00 171 GLY A N 1
ATOM 1357 C CA . GLY A 1 171 ? 14.564 4.949 -12.496 1.00 92.00 171 GLY A CA 1
ATOM 1358 C C . GLY A 1 171 ? 15.339 4.370 -11.323 1.00 92.00 171 GLY A C 1
ATOM 1359 O O . GLY A 1 171 ? 16.567 4.350 -11.362 1.00 92.00 171 GLY A O 1
ATOM 1360 N N . ALA A 1 172 ? 14.622 3.808 -10.345 1.00 92.88 172 ALA A N 1
ATOM 1361 C CA . ALA A 1 172 ? 15.196 3.073 -9.222 1.00 92.88 172 ALA A CA 1
ATOM 1362 C C . ALA A 1 172 ? 16.129 1.944 -9.672 1.00 92.88 172 ALA A C 1
ATOM 1364 O O . ALA A 1 172 ? 17.252 1.820 -9.190 1.00 92.88 172 ALA A O 1
ATOM 1365 N N . ALA A 1 173 ? 15.711 1.151 -10.652 1.00 89.56 173 ALA A N 1
ATOM 1366 C CA . ALA A 1 173 ? 16.550 0.074 -11.138 1.00 89.56 173 ALA A CA 1
ATOM 1367 C C . ALA A 1 173 ? 17.770 0.541 -11.931 1.00 89.56 173 ALA A C 1
ATOM 1369 O O . ALA A 1 173 ? 18.835 -0.058 -11.784 1.00 89.56 173 ALA A O 1
ATOM 1370 N N . ILE A 1 174 ? 17.636 1.596 -12.742 1.00 90.75 174 ILE A N 1
ATOM 1371 C CA . ILE A 1 174 ? 18.757 2.172 -13.493 1.00 90.75 174 ILE A CA 1
ATOM 1372 C C . ILE A 1 174 ? 19.835 2.653 -12.522 1.00 90.75 174 ILE A C 1
ATOM 1374 O O . ILE A 1 174 ? 21.001 2.299 -12.698 1.00 90.75 174 ILE A O 1
ATOM 1378 N N . ILE A 1 175 ? 19.470 3.419 -11.487 1.00 91.50 175 ILE A N 1
ATOM 1379 C CA . ILE A 1 175 ? 20.455 3.898 -10.511 1.00 91.50 175 ILE A CA 1
ATOM 1380 C C . ILE A 1 175 ? 21.073 2.738 -9.726 1.00 91.50 175 ILE A C 1
ATOM 1382 O O . ILE A 1 175 ? 22.294 2.684 -9.611 1.00 91.50 175 ILE A O 1
ATOM 1386 N N . THR A 1 176 ? 20.284 1.760 -9.267 1.00 89.12 176 THR A N 1
ATOM 1387 C CA . THR A 1 176 ? 20.840 0.590 -8.571 1.00 89.12 176 THR A CA 1
ATOM 1388 C C . THR A 1 176 ? 21.808 -0.193 -9.453 1.00 89.12 176 THR A C 1
ATOM 1390 O O . THR A 1 176 ? 22.853 -0.624 -8.971 1.00 89.12 176 THR A O 1
ATOM 1393 N N . TYR A 1 177 ? 21.496 -0.372 -10.738 1.00 88.38 177 TYR A N 1
ATOM 1394 C CA . TYR A 1 177 ? 22.401 -1.021 -11.682 1.00 88.38 177 TYR A CA 1
ATOM 1395 C C . TYR A 1 177 ? 23.695 -0.221 -11.861 1.00 88.38 177 TYR A C 1
ATOM 1397 O O . TYR A 1 177 ? 24.775 -0.796 -11.754 1.00 88.38 177 TYR A O 1
ATOM 1405 N N . LYS A 1 178 ? 23.607 1.102 -12.058 1.00 90.25 178 LYS A N 1
ATOM 1406 C CA . LYS A 1 178 ? 24.797 1.958 -12.176 1.00 90.25 178 LYS A CA 1
ATOM 1407 C C . LYS A 1 178 ? 25.689 1.873 -10.940 1.00 90.25 178 LYS A C 1
ATOM 1409 O O . LYS A 1 178 ? 26.876 1.636 -11.095 1.00 90.25 178 LYS A O 1
ATOM 1414 N N . CYS A 1 179 ? 25.123 1.950 -9.736 1.00 88.81 179 CYS A N 1
ATOM 1415 C CA . CYS A 1 179 ? 25.885 1.799 -8.494 1.00 88.81 179 CYS A CA 1
ATOM 1416 C C . CYS A 1 179 ? 26.525 0.409 -8.335 1.00 88.81 179 CYS A C 1
ATOM 1418 O O . CYS A 1 179 ? 27.555 0.281 -7.684 1.00 88.81 179 CYS A O 1
ATOM 1420 N N . LYS A 1 180 ? 25.923 -0.648 -8.898 1.00 86.19 180 LYS A N 1
ATOM 1421 C CA . LYS A 1 180 ? 26.523 -1.993 -8.897 1.00 86.19 180 LYS A CA 1
ATOM 1422 C C . LYS A 1 180 ? 27.708 -2.098 -9.857 1.00 86.19 180 LYS A C 1
ATOM 1424 O O . LYS A 1 180 ? 28.672 -2.782 -9.538 1.00 86.19 180 LYS A O 1
ATOM 1429 N N . VAL A 1 181 ? 27.616 -1.469 -11.028 1.00 89.44 181 VAL A N 1
ATOM 1430 C CA . VAL A 1 181 ? 28.671 -1.501 -12.055 1.00 89.44 181 VAL A CA 1
ATOM 1431 C C . VAL A 1 181 ? 29.821 -0.554 -11.707 1.00 89.44 181 VAL A C 1
ATOM 1433 O O . VAL A 1 181 ? 30.979 -0.883 -11.937 1.00 89.44 181 VAL A O 1
ATOM 1436 N N . GLU A 1 182 ? 29.505 0.602 -11.132 1.00 90.25 182 GLU A N 1
ATOM 1437 C CA . GLU A 1 182 ? 30.451 1.647 -10.762 1.00 90.25 182 GLU A CA 1
ATOM 1438 C C . GLU A 1 182 ? 30.135 2.128 -9.331 1.00 90.25 182 GLU A C 1
ATOM 1440 O O . GLU A 1 182 ? 29.296 3.009 -9.145 1.00 90.25 182 GLU A O 1
ATOM 1445 N N . PRO A 1 183 ? 30.780 1.568 -8.289 1.00 85.31 183 PRO A N 1
ATOM 1446 C CA . PRO A 1 183 ? 30.505 1.941 -6.895 1.00 85.31 183 PRO A CA 1
ATOM 1447 C C . PRO A 1 183 ? 30.763 3.424 -6.581 1.00 85.31 183 PRO A C 1
ATOM 1449 O O . PRO A 1 183 ? 30.069 4.031 -5.767 1.00 85.31 183 PRO A O 1
ATOM 1452 N N . SER A 1 184 ? 31.717 4.051 -7.278 1.00 87.31 184 SER A N 1
ATOM 1453 C CA . SER A 1 184 ? 31.999 5.487 -7.168 1.00 87.31 184 SER A CA 1
ATOM 1454 C C . SER A 1 184 ? 30.949 6.377 -7.832 1.00 87.31 184 SER A C 1
ATOM 1456 O O . SER A 1 184 ? 30.993 7.585 -7.639 1.00 87.31 184 SER A O 1
ATOM 1458 N N . PHE A 1 185 ? 29.987 5.822 -8.578 1.00 90.94 185 PHE A N 1
ATOM 1459 C CA . PHE A 1 185 ? 29.022 6.580 -9.382 1.00 90.94 185 PHE A CA 1
ATOM 1460 C C . PHE A 1 185 ? 28.311 7.696 -8.599 1.00 90.94 185 PHE A C 1
ATOM 1462 O O . PHE A 1 185 ? 28.038 8.771 -9.135 1.00 90.94 185 PHE A O 1
ATOM 1469 N N . LEU A 1 186 ? 28.023 7.462 -7.316 1.00 89.62 186 LEU A N 1
ATOM 1470 C CA . LEU A 1 186 ? 27.294 8.414 -6.481 1.00 89.62 186 LEU A CA 1
ATOM 1471 C C . LEU A 1 186 ? 28.070 9.693 -6.159 1.00 89.62 186 LEU A C 1
ATOM 1473 O O . LEU A 1 186 ? 27.438 10.726 -5.952 1.00 89.62 186 LEU A O 1
ATOM 1477 N N . SER A 1 187 ? 29.407 9.668 -6.171 1.00 87.38 187 SER A N 1
ATOM 1478 C CA . SER A 1 187 ? 30.219 10.874 -5.941 1.00 87.38 187 SER A CA 1
ATOM 1479 C C . SER A 1 187 ? 30.102 11.885 -7.086 1.00 87.38 187 SER A C 1
ATOM 1481 O O . SER A 1 187 ? 30.366 13.072 -6.906 1.00 87.38 187 SER A O 1
ATOM 1483 N N . HIS A 1 188 ? 29.672 11.422 -8.260 1.00 90.31 188 HIS A N 1
ATOM 1484 C CA . HIS A 1 188 ? 29.498 12.228 -9.461 1.00 90.31 188 HIS A CA 1
ATOM 1485 C C . HIS A 1 188 ? 28.034 12.587 -9.724 1.00 90.31 188 HIS A C 1
ATOM 1487 O O . HIS A 1 188 ? 27.730 13.154 -10.774 1.00 90.31 188 HIS A O 1
ATOM 1493 N N . LEU A 1 189 ? 27.113 12.256 -8.811 1.00 94.19 189 LEU A N 1
ATOM 1494 C CA . LEU A 1 189 ? 25.688 12.476 -9.021 1.00 94.19 189 LEU A CA 1
ATOM 1495 C C . LEU A 1 189 ? 25.372 13.977 -9.121 1.00 94.19 189 LEU A C 1
ATOM 1497 O O . LEU A 1 189 ? 25.706 14.773 -8.250 1.00 94.19 189 LEU A O 1
ATOM 1501 N N . THR A 1 190 ? 24.687 14.362 -10.195 1.00 96.38 190 THR A N 1
ATOM 1502 C CA . THR A 1 190 ? 24.227 15.736 -10.436 1.00 96.38 190 THR A CA 1
ATOM 1503 C C . THR A 1 190 ? 22.766 15.736 -10.870 1.00 96.38 190 THR A C 1
ATOM 1505 O O . THR A 1 190 ? 22.260 14.730 -11.370 1.00 96.38 190 THR A O 1
ATOM 1508 N N . ASN A 1 191 ? 22.094 16.888 -10.777 1.00 95.38 191 ASN A N 1
ATOM 1509 C CA . ASN A 1 191 ? 20.717 17.056 -11.267 1.00 95.38 191 ASN A CA 1
ATOM 1510 C C . ASN A 1 191 ? 20.566 16.660 -12.750 1.00 95.38 191 ASN A C 1
ATOM 1512 O O . ASN A 1 191 ? 19.580 16.033 -13.136 1.00 95.38 191 ASN A O 1
ATOM 1516 N N . SER A 1 192 ? 21.576 16.957 -13.576 1.00 94.56 192 SER A N 1
ATOM 1517 C CA . SER A 1 192 ? 21.595 16.568 -14.992 1.00 94.56 192 SER A CA 1
ATOM 1518 C C . SER A 1 192 ? 21.638 15.046 -15.172 1.00 94.56 192 SER A C 1
ATOM 1520 O O . SER A 1 192 ? 20.888 14.489 -15.972 1.00 94.56 192 SER A O 1
ATOM 1522 N N . ILE A 1 193 ? 22.448 14.345 -14.372 1.00 95.56 193 ILE A N 1
ATOM 1523 C CA . ILE A 1 193 ? 22.487 12.877 -14.386 1.00 95.56 193 ILE A CA 1
ATOM 1524 C C . ILE A 1 193 ? 21.155 12.301 -13.896 1.00 95.56 193 ILE A C 1
ATOM 1526 O O . ILE A 1 193 ? 20.652 11.353 -14.501 1.00 95.56 193 ILE A O 1
ATOM 1530 N N . CYS A 1 194 ? 20.542 12.897 -12.870 1.00 96.19 194 CYS A N 1
ATOM 1531 C CA . CYS A 1 194 ? 19.238 12.475 -12.362 1.00 96.19 194 CYS A CA 1
ATOM 1532 C C . CYS A 1 194 ? 18.135 12.530 -13.431 1.00 96.19 194 CYS A C 1
ATOM 1534 O O . CYS A 1 194 ? 17.271 11.654 -13.445 1.00 96.19 194 CYS A O 1
ATOM 1536 N N . ASN A 1 195 ? 18.188 13.478 -14.378 1.00 94.88 195 ASN A N 1
ATOM 1537 C CA . ASN A 1 195 ? 17.243 13.524 -15.503 1.00 94.88 195 ASN A CA 1
ATOM 1538 C C . ASN A 1 195 ? 17.239 12.219 -16.311 1.00 94.88 195 ASN A C 1
ATOM 1540 O O . ASN A 1 195 ? 16.184 11.790 -16.776 1.00 94.88 195 ASN A O 1
ATOM 1544 N N . SER A 1 196 ? 18.403 11.571 -16.450 1.00 93.38 196 SER A N 1
ATOM 1545 C CA . SER A 1 196 ? 18.559 10.345 -17.244 1.00 93.38 196 SER A CA 1
ATOM 1546 C C . SER A 1 196 ? 17.871 9.114 -16.643 1.00 93.38 196 SER A C 1
ATOM 1548 O O . SER A 1 196 ? 17.694 8.118 -17.340 1.00 93.38 196 SER A O 1
ATOM 1550 N N . PHE A 1 197 ? 17.457 9.168 -15.372 1.00 93.12 197 PHE A N 1
ATOM 1551 C CA . PHE A 1 197 ? 16.730 8.071 -14.720 1.00 93.12 197 PHE A CA 1
ATOM 1552 C C . PHE A 1 197 ? 15.232 8.069 -15.017 1.00 93.12 197 PHE A C 1
ATOM 1554 O O . PHE A 1 197 ? 14.542 7.088 -14.742 1.00 93.12 197 PHE A O 1
ATOM 1561 N N . PHE A 1 198 ? 14.719 9.157 -15.580 1.00 92.38 198 PHE A N 1
ATOM 1562 C CA . PHE A 1 198 ? 13.308 9.331 -15.877 1.00 92.38 198 PHE A CA 1
ATOM 1563 C C . PHE A 1 198 ? 13.089 9.402 -17.391 1.00 92.38 198 PHE A C 1
ATOM 1565 O O . PHE A 1 198 ? 13.935 9.873 -18.152 1.00 92.38 198 PHE A O 1
ATOM 1572 N N . TYR A 1 199 ? 11.919 8.960 -17.851 1.00 88.88 199 TYR A N 1
ATOM 1573 C CA . TYR A 1 199 ? 11.580 9.037 -19.269 1.00 88.88 199 TYR A CA 1
ATOM 1574 C C . TYR A 1 199 ? 11.348 10.494 -19.693 1.00 88.88 199 TYR A C 1
ATOM 1576 O O . TYR A 1 199 ? 10.419 11.140 -19.210 1.00 88.88 199 TYR A O 1
ATOM 1584 N N . LYS A 1 200 ? 12.182 11.000 -20.617 1.00 90.25 200 LYS A N 1
ATOM 1585 C CA . LYS A 1 200 ? 12.100 12.370 -21.166 1.00 90.25 200 LYS A CA 1
ATOM 1586 C C . LYS A 1 200 ? 11.868 13.425 -20.069 1.00 90.25 200 LYS A C 1
ATOM 1588 O O . LYS A 1 200 ? 10.904 14.184 -20.115 1.00 90.25 200 LYS A O 1
ATOM 1593 N N . CYS A 1 201 ? 12.729 13.417 -19.054 1.00 93.62 201 CYS A N 1
ATOM 1594 C CA . CYS A 1 201 ? 12.636 14.315 -17.907 1.00 93.62 201 CYS A CA 1
ATOM 1595 C C . CYS A 1 201 ? 13.052 15.738 -18.262 1.00 93.62 201 CYS A C 1
ATOM 1597 O O . CYS A 1 201 ? 14.126 15.929 -18.830 1.00 93.62 201 CYS A O 1
ATOM 1599 N N . SER A 1 202 ? 12.243 16.728 -17.879 1.00 93.62 202 SER A N 1
ATOM 1600 C CA . SER A 1 202 ? 12.627 18.136 -18.047 1.00 93.62 202 SER A CA 1
ATOM 1601 C C . SER A 1 202 ? 13.554 18.626 -16.929 1.00 93.62 202 SER A C 1
ATOM 1603 O O . SER A 1 202 ? 14.495 19.376 -17.172 1.00 93.62 202 SER A O 1
ATOM 1605 N N . SER A 1 203 ? 13.313 18.172 -15.700 1.00 95.88 203 SER A N 1
ATOM 1606 C CA . SER A 1 203 ? 14.128 18.481 -14.529 1.00 95.88 203 SER A CA 1
ATOM 1607 C C . SER A 1 203 ? 14.006 17.403 -13.457 1.00 95.88 203 SER A C 1
ATOM 1609 O O . SER A 1 203 ? 12.922 16.854 -13.224 1.00 95.88 203 SER A O 1
ATOM 1611 N N . ALA A 1 204 ? 15.115 17.147 -12.777 1.00 97.62 204 ALA A N 1
ATOM 1612 C CA . ALA A 1 204 ? 15.204 16.271 -11.632 1.00 97.62 204 ALA A CA 1
ATOM 1613 C C . ALA A 1 204 ? 16.141 16.877 -10.590 1.00 97.62 204 ALA A C 1
ATOM 1615 O O . ALA A 1 204 ? 17.125 17.540 -10.919 1.00 97.62 204 ALA A O 1
ATOM 1616 N N . GLU A 1 205 ? 15.817 16.643 -9.330 1.00 98.25 205 GLU A N 1
ATOM 1617 C CA . GLU A 1 205 ? 16.584 17.090 -8.170 1.00 98.25 205 GLU A CA 1
ATOM 1618 C C . GLU A 1 205 ? 16.629 15.949 -7.152 1.00 98.25 205 GLU A C 1
ATOM 1620 O O . GLU A 1 205 ? 15.796 15.041 -7.209 1.00 98.25 205 GLU A O 1
ATOM 1625 N N . PHE A 1 206 ? 17.599 15.955 -6.239 1.00 98.12 206 PHE A N 1
ATOM 1626 C CA . PHE A 1 206 ? 17.780 14.845 -5.308 1.00 98.12 206 PHE A CA 1
ATOM 1627 C C . PHE A 1 206 ? 18.222 15.280 -3.911 1.00 98.12 206 PHE A C 1
ATOM 1629 O O . PHE A 1 206 ? 18.784 16.354 -3.721 1.00 98.12 206 PHE A O 1
ATOM 1636 N N . ILE A 1 207 ? 17.969 14.393 -2.955 1.00 98.12 207 ILE A N 1
ATOM 1637 C CA . ILE A 1 207 ? 18.506 14.379 -1.595 1.00 98.12 207 ILE A CA 1
ATOM 1638 C C . ILE A 1 207 ? 19.447 13.181 -1.522 1.00 98.12 207 ILE A C 1
ATOM 1640 O O . ILE A 1 207 ? 19.082 12.102 -1.995 1.00 98.12 207 ILE A O 1
ATOM 1644 N N . SER A 1 208 ? 20.627 13.355 -0.933 1.00 96.19 208 SER A N 1
ATOM 1645 C CA . SER A 1 208 ? 21.594 12.279 -0.716 1.00 96.19 208 SER A CA 1
ATOM 1646 C C . SER A 1 208 ? 22.219 12.423 0.662 1.00 96.19 208 SER A C 1
ATOM 1648 O O . SER A 1 208 ? 22.773 13.470 0.970 1.00 96.19 208 SER A O 1
ATOM 1650 N N . GLU A 1 209 ? 22.164 11.367 1.467 1.00 96.44 209 GLU A N 1
ATOM 1651 C CA . GLU A 1 209 ? 22.745 11.339 2.812 1.00 96.44 209 GLU A CA 1
ATOM 1652 C C . GLU A 1 209 ? 23.479 10.023 3.046 1.00 96.44 209 GLU A C 1
ATOM 1654 O O . GLU A 1 209 ? 22.994 8.955 2.661 1.00 96.44 209 GLU A O 1
ATOM 1659 N N . THR A 1 210 ? 24.624 10.096 3.722 1.00 95.19 210 THR A N 1
ATOM 1660 C CA . THR A 1 210 ? 25.326 8.915 4.232 1.00 95.19 210 THR A CA 1
ATOM 1661 C C . THR A 1 210 ? 24.779 8.575 5.611 1.00 95.19 210 THR A C 1
ATOM 1663 O O . THR A 1 210 ? 24.814 9.392 6.531 1.00 95.19 210 THR A O 1
ATOM 1666 N N . ILE A 1 211 ? 24.268 7.359 5.753 1.00 94.88 211 ILE A N 1
ATOM 1667 C CA . ILE A 1 211 ? 23.634 6.850 6.964 1.00 94.88 211 ILE A CA 1
ATOM 1668 C C . ILE A 1 211 ? 24.411 5.633 7.458 1.00 94.88 211 ILE A C 1
ATOM 1670 O O . ILE A 1 211 ? 24.851 4.794 6.6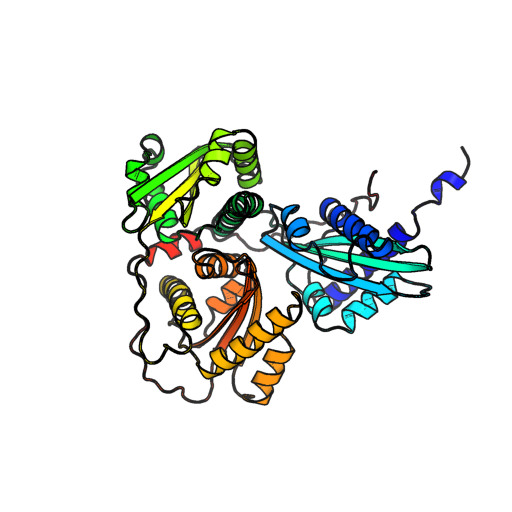67 1.00 94.88 211 ILE A O 1
ATOM 1674 N N . SER A 1 212 ? 24.543 5.505 8.776 1.00 91.50 212 SER A N 1
ATOM 1675 C CA . SER A 1 212 ? 25.122 4.309 9.377 1.00 91.50 212 SER A CA 1
ATOM 1676 C C . SER A 1 212 ? 24.267 3.078 9.064 1.00 91.50 212 SER A C 1
ATOM 1678 O O . SER A 1 212 ? 23.048 3.077 9.267 1.00 91.50 212 SER A O 1
ATOM 1680 N N . ASN A 1 213 ? 24.913 2.017 8.587 1.00 83.69 213 ASN A N 1
ATOM 1681 C CA . ASN A 1 213 ? 24.284 0.740 8.293 1.00 83.69 213 ASN A CA 1
ATOM 1682 C C . ASN A 1 213 ? 23.706 0.148 9.585 1.00 83.69 213 ASN A C 1
ATOM 1684 O O . ASN A 1 213 ? 24.428 -0.305 10.469 1.00 83.69 213 ASN A O 1
ATOM 1688 N N . SER A 1 214 ? 22.387 0.212 9.717 1.00 80.31 214 SER A N 1
ATOM 1689 C CA . SER A 1 214 ? 21.650 -0.207 10.903 1.00 80.31 214 SER A CA 1
ATOM 1690 C C . SER A 1 214 ? 20.284 -0.753 10.497 1.00 80.31 214 SER A C 1
ATOM 1692 O O . SER A 1 214 ? 19.804 -0.530 9.380 1.00 80.31 214 SER A O 1
ATOM 1694 N N . SER A 1 215 ? 19.616 -1.455 11.414 1.00 71.00 215 SER A N 1
ATOM 1695 C CA . SER A 1 215 ? 18.252 -1.955 11.198 1.00 71.00 215 SER A CA 1
ATOM 1696 C C . SER A 1 215 ? 17.222 -0.834 10.985 1.00 71.00 215 SER A C 1
ATOM 1698 O O . SER A 1 215 ? 16.157 -1.083 10.420 1.00 71.00 215 SER A O 1
ATOM 1700 N N . SER A 1 216 ? 17.545 0.404 11.371 1.00 83.00 216 SER A N 1
ATOM 1701 C CA . SER A 1 216 ? 16.684 1.586 11.288 1.00 83.00 216 SER A CA 1
ATOM 1702 C C . SER A 1 216 ? 17.038 2.539 10.136 1.00 83.00 216 SER A C 1
ATOM 1704 O O . SER A 1 216 ? 16.630 3.697 10.171 1.00 83.00 216 SER A O 1
ATOM 1706 N N . LEU A 1 217 ? 17.729 2.073 9.084 1.00 90.31 217 LEU A N 1
ATOM 1707 C CA . LEU A 1 217 ? 18.194 2.895 7.949 1.00 90.31 217 LEU A CA 1
ATOM 1708 C C . LEU A 1 217 ? 17.164 3.929 7.447 1.00 90.31 217 LEU A C 1
ATOM 1710 O O . LEU A 1 217 ? 17.483 5.104 7.293 1.00 90.31 217 LEU A O 1
ATOM 1714 N N . ILE A 1 218 ? 15.920 3.499 7.206 1.00 92.69 218 ILE A N 1
ATOM 1715 C CA . ILE A 1 218 ? 14.860 4.382 6.690 1.00 92.69 218 ILE A CA 1
ATOM 1716 C C . ILE A 1 218 ? 14.432 5.427 7.712 1.00 92.69 218 ILE A C 1
ATOM 1718 O O . ILE A 1 218 ? 14.194 6.572 7.341 1.00 92.69 218 ILE A O 1
ATOM 1722 N N . GLN A 1 219 ? 14.365 5.049 8.985 1.00 91.81 219 GLN A N 1
ATOM 1723 C CA . GLN A 1 219 ? 14.042 5.977 10.060 1.00 91.81 219 GLN A CA 1
ATOM 1724 C C . GLN A 1 219 ? 15.130 7.051 10.182 1.00 91.81 219 GLN A C 1
ATOM 1726 O O . GLN A 1 219 ? 14.816 8.236 10.167 1.00 91.81 219 GLN A O 1
ATOM 1731 N N . ALA A 1 220 ? 16.403 6.649 10.178 1.00 94.00 220 ALA A N 1
ATOM 1732 C CA . ALA A 1 220 ? 17.530 7.577 10.231 1.00 94.00 220 ALA A CA 1
ATOM 1733 C C . ALA A 1 220 ? 17.570 8.521 9.013 1.00 94.00 220 ALA A C 1
ATOM 1735 O O . ALA A 1 220 ? 17.828 9.715 9.158 1.00 94.00 220 ALA A O 1
ATOM 1736 N N . PHE A 1 221 ? 17.266 8.024 7.808 1.00 96.12 221 PHE A N 1
ATOM 1737 C CA . PHE A 1 221 ? 17.185 8.879 6.621 1.00 96.12 221 PHE A CA 1
ATOM 1738 C C . PHE A 1 221 ? 16.004 9.861 6.687 1.00 96.12 221 PHE A C 1
ATOM 1740 O O . PHE A 1 221 ? 16.157 11.031 6.341 1.00 96.12 221 PHE A O 1
ATOM 1747 N N . ILE A 1 222 ? 14.843 9.424 7.185 1.00 95.50 222 ILE A N 1
ATOM 1748 C CA . ILE A 1 222 ? 13.691 10.304 7.427 1.00 95.50 222 ILE A CA 1
ATOM 1749 C C . ILE A 1 222 ? 14.046 11.406 8.432 1.00 95.50 222 ILE A C 1
ATOM 1751 O O . ILE A 1 222 ? 13.719 12.563 8.185 1.00 95.50 222 ILE A O 1
ATOM 1755 N N . GLU A 1 223 ? 14.738 11.082 9.522 1.00 94.88 223 GLU A N 1
ATOM 1756 C CA . GLU A 1 223 ? 15.166 12.061 10.530 1.00 94.88 223 GLU A CA 1
ATOM 1757 C C . GLU A 1 223 ? 16.111 13.114 9.938 1.00 94.88 223 GLU A C 1
ATOM 1759 O O . GLU A 1 223 ? 15.951 14.305 10.209 1.00 94.88 223 GLU A O 1
ATOM 1764 N N . LYS A 1 224 ? 17.035 12.709 9.055 1.00 96.88 224 LYS A N 1
ATOM 1765 C CA . LYS A 1 224 ? 17.881 13.649 8.298 1.00 96.88 224 LYS A CA 1
ATOM 1766 C C . LYS A 1 224 ? 17.060 14.583 7.412 1.00 96.88 224 LYS A C 1
ATOM 1768 O O . LYS A 1 224 ? 17.337 15.778 7.377 1.00 96.88 224 LYS A O 1
ATOM 1773 N N . ILE A 1 225 ? 16.037 14.060 6.735 1.00 97.31 225 ILE A N 1
ATOM 1774 C CA . ILE A 1 225 ? 15.118 14.872 5.926 1.00 97.31 225 ILE A CA 1
ATOM 1775 C C . ILE A 1 225 ? 14.325 15.844 6.802 1.00 97.31 225 ILE A C 1
ATOM 1777 O O . ILE A 1 225 ? 14.219 17.018 6.466 1.00 97.31 225 ILE A O 1
ATOM 1781 N N . GLN A 1 226 ? 13.787 15.384 7.931 1.00 95.44 226 GLN A N 1
ATOM 1782 C CA . GLN A 1 226 ? 13.003 16.217 8.846 1.00 95.44 226 GLN A CA 1
ATOM 1783 C C . GLN A 1 226 ? 13.834 17.328 9.493 1.00 95.44 226 GLN A C 1
ATOM 1785 O O . GLN A 1 226 ? 13.312 18.415 9.722 1.00 95.44 226 GLN A O 1
ATOM 1790 N N . GLY A 1 227 ? 15.113 17.063 9.768 1.00 96.56 227 GLY A N 1
ATOM 1791 C CA . GLY A 1 227 ? 16.045 18.035 10.335 1.00 96.56 227 GLY A CA 1
ATOM 1792 C C . GLY A 1 227 ? 16.589 19.062 9.338 1.00 96.56 227 GLY A C 1
ATOM 1793 O O . GLY A 1 227 ? 17.352 19.932 9.749 1.00 96.56 227 GLY A O 1
ATOM 1794 N N . ASN A 1 228 ? 16.232 18.976 8.052 1.00 97.81 228 ASN A N 1
ATOM 1795 C CA . ASN A 1 228 ? 16.746 19.855 7.005 1.00 97.81 228 ASN A CA 1
ATOM 1796 C C . ASN A 1 228 ? 15.598 20.538 6.240 1.00 97.81 228 ASN A C 1
ATOM 1798 O O . ASN A 1 228 ? 14.853 19.913 5.481 1.00 97.81 228 ASN A O 1
ATOM 1802 N N . GLU A 1 229 ? 15.471 21.853 6.419 1.00 97.62 229 GLU A N 1
ATOM 1803 C CA . GLU A 1 229 ? 14.400 22.641 5.808 1.00 97.62 229 GLU A CA 1
ATOM 1804 C C . GLU A 1 229 ? 14.482 22.673 4.272 1.00 97.62 229 GLU A C 1
ATOM 1806 O O . GLU A 1 229 ? 13.447 22.595 3.605 1.00 97.62 229 GLU A O 1
ATOM 1811 N N . ASP A 1 230 ? 15.686 22.682 3.691 1.00 98.12 230 ASP A N 1
ATOM 1812 C CA . ASP A 1 230 ? 15.874 22.658 2.236 1.00 98.12 230 ASP A CA 1
ATOM 1813 C C . ASP A 1 230 ? 15.357 21.351 1.625 1.00 98.12 230 ASP A C 1
ATOM 1815 O O . ASP A 1 230 ? 14.712 21.358 0.572 1.00 98.12 230 ASP A O 1
ATOM 1819 N N . TYR A 1 231 ? 15.562 20.224 2.312 1.00 98.25 231 TYR A N 1
ATOM 1820 C CA . TYR A 1 231 ? 15.035 18.925 1.890 1.00 98.25 231 TYR A CA 1
ATOM 1821 C C . TYR A 1 231 ? 13.506 18.881 1.948 1.00 98.25 231 TYR A C 1
ATOM 1823 O O . TYR A 1 231 ? 12.859 18.394 1.015 1.00 98.25 231 TYR A O 1
ATOM 1831 N N . LEU A 1 232 ? 12.905 19.442 2.999 1.00 97.88 232 LEU A N 1
ATOM 1832 C CA . LEU A 1 232 ? 11.450 19.559 3.094 1.00 97.88 232 LEU A CA 1
ATOM 1833 C C . LEU A 1 232 ? 10.887 20.483 2.007 1.00 97.88 232 LEU A C 1
ATOM 1835 O O . LEU A 1 232 ? 9.868 20.156 1.397 1.00 97.88 232 LEU A O 1
ATOM 1839 N N . ASN A 1 233 ? 11.548 21.607 1.727 1.00 98.12 233 ASN A N 1
ATOM 1840 C CA . ASN A 1 233 ? 11.161 22.531 0.662 1.00 98.12 233 ASN A CA 1
ATOM 1841 C C . ASN A 1 233 ? 11.282 21.887 -0.722 1.00 98.12 233 ASN A C 1
ATOM 1843 O O . ASN A 1 233 ? 10.417 22.088 -1.575 1.00 98.12 233 ASN A O 1
ATOM 1847 N N . LEU A 1 234 ? 12.296 21.044 -0.933 1.00 98.19 234 LEU A N 1
ATOM 1848 C CA . LEU A 1 234 ? 12.449 20.273 -2.159 1.00 98.19 234 LEU A CA 1
ATOM 1849 C C . LEU A 1 234 ? 11.276 19.306 -2.382 1.00 98.19 234 LEU A C 1
ATOM 1851 O O . LEU A 1 234 ? 10.681 19.308 -3.461 1.00 98.19 234 LEU A O 1
ATOM 1855 N N . ILE A 1 235 ? 10.897 18.531 -1.359 1.00 98.06 235 ILE A N 1
ATOM 1856 C CA . ILE A 1 235 ? 9.754 17.598 -1.415 1.00 98.06 235 ILE A CA 1
ATOM 1857 C C . ILE A 1 235 ? 8.446 18.329 -1.761 1.00 98.06 235 ILE A C 1
ATOM 1859 O O . ILE A 1 235 ? 7.579 17.770 -2.444 1.00 98.06 235 ILE A O 1
ATOM 1863 N N . LYS A 1 236 ? 8.309 19.585 -1.319 1.00 97.88 236 LYS A N 1
ATOM 1864 C CA . LYS A 1 236 ? 7.125 20.430 -1.522 1.00 97.88 236 LYS A CA 1
ATOM 1865 C C . LYS A 1 236 ? 7.069 21.136 -2.884 1.00 97.88 236 LYS A C 1
ATOM 1867 O O . LYS A 1 236 ? 6.094 21.827 -3.159 1.00 97.88 236 LYS A O 1
ATOM 1872 N N . LYS A 1 237 ? 8.055 20.980 -3.774 1.00 97.69 237 LYS A N 1
ATOM 1873 C CA . LYS A 1 237 ? 7.967 21.601 -5.108 1.00 97.69 237 LYS A CA 1
ATOM 1874 C C . LYS A 1 237 ? 6.832 20.968 -5.925 1.00 97.69 237 LYS A C 1
ATOM 1876 O O . LYS A 1 237 ? 6.799 19.751 -6.131 1.00 97.69 237 LYS A O 1
ATOM 1881 N N . GLU A 1 238 ? 5.926 21.803 -6.431 1.00 96.38 238 GLU A N 1
ATOM 1882 C CA . GLU A 1 238 ? 4.725 21.362 -7.162 1.00 96.38 238 GLU A CA 1
ATOM 1883 C C . GLU A 1 238 ? 5.050 20.657 -8.477 1.00 96.38 238 GLU A C 1
ATOM 1885 O O . GLU A 1 238 ? 4.363 19.716 -8.859 1.00 96.38 238 GLU A O 1
ATOM 1890 N N . LYS A 1 239 ? 6.132 21.082 -9.144 1.00 95.44 239 LYS A N 1
ATOM 1891 C CA . LYS A 1 239 ? 6.503 20.610 -10.484 1.00 95.44 239 LYS A CA 1
ATOM 1892 C C . LYS A 1 239 ? 6.698 19.094 -10.578 1.00 95.44 239 LYS A C 1
ATOM 1894 O O . LYS A 1 239 ? 6.524 18.538 -11.656 1.00 95.44 239 LYS A O 1
ATOM 1899 N N . PHE A 1 240 ? 7.103 18.441 -9.486 1.00 97.19 240 PHE A N 1
ATOM 1900 C CA . PHE A 1 240 ? 7.441 17.020 -9.484 1.00 97.19 240 PHE A CA 1
ATOM 1901 C C . PHE A 1 240 ? 6.206 16.130 -9.613 1.00 97.19 240 PHE A C 1
ATOM 1903 O O . PHE A 1 240 ? 5.190 16.365 -8.960 1.00 97.19 240 PHE A O 1
ATOM 1910 N N . SER A 1 241 ? 6.338 15.068 -10.409 1.00 95.94 241 SER A N 1
ATOM 1911 C CA . SER A 1 241 ? 5.300 14.050 -10.613 1.00 95.94 241 SER A CA 1
ATOM 1912 C C . SER A 1 241 ? 5.781 12.621 -10.344 1.00 95.94 241 SER A C 1
ATOM 1914 O O . SER A 1 241 ? 4.950 11.740 -10.113 1.00 95.94 241 SER A O 1
ATOM 1916 N N . GLU A 1 242 ? 7.100 12.379 -10.304 1.00 96.62 242 GLU A N 1
ATOM 1917 C CA . GLU A 1 242 ? 7.673 11.063 -10.000 1.00 96.62 242 GLU A CA 1
ATOM 1918 C C . GLU A 1 242 ? 8.785 11.093 -8.941 1.00 96.62 242 GLU A C 1
ATOM 1920 O O . GLU A 1 242 ? 9.500 12.083 -8.782 1.00 96.62 242 GLU A O 1
ATOM 1925 N N . PHE A 1 243 ? 8.927 9.969 -8.235 1.00 97.69 243 PHE A N 1
ATOM 1926 C CA . PHE A 1 243 ? 9.847 9.753 -7.123 1.00 97.69 243 PHE A CA 1
ATOM 1927 C C . PHE A 1 243 ? 10.665 8.463 -7.297 1.00 97.69 243 PHE A C 1
ATOM 1929 O O . PHE A 1 243 ? 10.125 7.408 -7.640 1.00 97.69 243 PHE A O 1
ATOM 1936 N N . ILE A 1 244 ? 11.965 8.530 -7.008 1.00 97.31 244 ILE A N 1
ATOM 1937 C CA . ILE A 1 244 ? 12.881 7.386 -6.925 1.00 97.31 244 ILE A CA 1
ATOM 1938 C C . ILE A 1 244 ? 13.491 7.355 -5.526 1.00 97.31 244 ILE A C 1
ATOM 1940 O O . ILE A 1 244 ? 13.978 8.374 -5.044 1.00 97.31 244 ILE A O 1
ATOM 1944 N N . PHE A 1 245 ? 13.552 6.170 -4.925 1.00 96.50 245 PHE A N 1
ATOM 1945 C CA . PHE A 1 245 ? 14.414 5.898 -3.781 1.00 96.50 245 PHE A CA 1
ATOM 1946 C C . PHE A 1 245 ? 15.486 4.888 -4.175 1.00 96.50 245 PHE A C 1
ATOM 1948 O O . PHE A 1 245 ? 15.183 3.867 -4.794 1.00 96.50 245 PHE A O 1
ATOM 1955 N N . ALA A 1 246 ? 16.728 5.136 -3.779 1.00 93.62 246 ALA A N 1
ATOM 1956 C CA . ALA A 1 246 ? 17.832 4.207 -3.950 1.00 93.62 246 ALA A CA 1
ATOM 1957 C C . ALA A 1 246 ? 18.710 4.181 -2.700 1.00 93.62 246 ALA A C 1
ATOM 1959 O O . ALA A 1 246 ? 18.781 5.152 -1.948 1.00 93.62 246 ALA A O 1
ATOM 1960 N N . LYS A 1 247 ? 19.400 3.059 -2.503 1.00 92.44 247 LYS A N 1
ATOM 1961 C CA . LYS A 1 247 ? 20.462 2.928 -1.509 1.00 92.44 247 LYS A CA 1
ATOM 1962 C C . LYS A 1 247 ? 21.675 2.254 -2.134 1.00 92.44 247 LYS A C 1
ATOM 1964 O O . LYS A 1 247 ? 21.525 1.403 -3.015 1.00 92.44 247 LYS A O 1
ATOM 1969 N N . HIS A 1 248 ? 22.855 2.606 -1.653 1.00 91.50 248 HIS A N 1
ATOM 1970 C CA . HIS A 1 248 ? 24.100 1.958 -2.035 1.00 91.50 248 HIS A CA 1
ATOM 1971 C C . HIS A 1 248 ? 25.001 1.816 -0.816 1.00 91.50 248 HIS A C 1
ATOM 1973 O O . HIS A 1 248 ? 25.203 2.775 -0.076 1.00 91.50 248 HIS A O 1
ATOM 1979 N N . GLN A 1 249 ? 25.517 0.612 -0.602 1.00 90.56 249 GLN A N 1
ATOM 1980 C CA . GLN A 1 249 ? 26.454 0.344 0.476 1.00 90.56 249 GLN A CA 1
ATOM 1981 C C . GLN A 1 249 ? 27.857 0.766 0.036 1.00 90.56 249 GLN A C 1
ATOM 1983 O O . GLN A 1 249 ? 28.364 0.242 -0.951 1.00 90.56 249 GLN A O 1
ATOM 1988 N N . VAL A 1 250 ? 28.454 1.714 0.760 1.00 88.75 250 VAL A N 1
ATOM 1989 C CA . VAL A 1 250 ? 29.794 2.258 0.470 1.00 88.75 250 VAL A CA 1
ATOM 1990 C C . VAL A 1 250 ? 30.864 1.519 1.268 1.00 88.75 250 VAL A C 1
ATOM 1992 O O . VAL A 1 250 ? 31.948 1.250 0.760 1.00 88.75 250 VAL A O 1
ATOM 1995 N N . SER A 1 251 ? 30.547 1.160 2.512 1.00 88.69 251 SER A N 1
ATOM 1996 C CA . SER A 1 251 ? 31.401 0.369 3.400 1.00 88.69 251 SER A CA 1
ATOM 1997 C C . SER A 1 251 ? 30.548 -0.584 4.244 1.00 88.69 251 SER A C 1
ATOM 1999 O O . SER A 1 251 ? 29.322 -0.618 4.117 1.00 88.69 251 SER A O 1
ATOM 2001 N N . GLU A 1 252 ? 31.158 -1.380 5.124 1.00 87.31 252 GLU A N 1
ATOM 2002 C CA . GLU A 1 252 ? 30.407 -2.245 6.051 1.00 87.31 252 GLU A CA 1
ATOM 2003 C C . GLU A 1 252 ? 29.423 -1.450 6.925 1.00 87.31 252 GLU A C 1
ATOM 2005 O O . GLU A 1 252 ? 28.311 -1.912 7.186 1.00 87.31 252 GLU A O 1
ATOM 2010 N N . ASN A 1 253 ? 29.798 -0.221 7.290 1.00 90.62 253 ASN A N 1
ATOM 2011 C CA . ASN A 1 253 ? 29.070 0.609 8.246 1.00 90.62 253 ASN A CA 1
ATOM 2012 C C . ASN A 1 253 ? 28.345 1.795 7.611 1.00 90.62 253 ASN A C 1
ATOM 2014 O O . ASN A 1 253 ? 27.635 2.495 8.326 1.00 90.62 253 ASN A O 1
ATOM 2018 N N . GLU A 1 254 ? 28.492 2.043 6.310 1.00 92.69 254 GLU A N 1
ATOM 2019 C CA . GLU A 1 254 ? 27.930 3.230 5.662 1.00 92.69 254 GLU A CA 1
ATOM 2020 C C . GLU A 1 254 ? 27.127 2.881 4.414 1.00 92.69 254 GLU A C 1
ATOM 2022 O O . GLU A 1 254 ? 27.583 2.183 3.502 1.00 92.69 254 GLU A O 1
ATOM 2027 N N . ILE A 1 255 ? 25.916 3.428 4.369 1.00 93.69 255 ILE A N 1
ATOM 2028 C CA . ILE A 1 255 ? 24.998 3.338 3.244 1.00 93.69 255 ILE A CA 1
ATOM 2029 C C . ILE A 1 255 ? 24.635 4.756 2.822 1.00 93.69 255 ILE A C 1
ATOM 2031 O O . ILE A 1 255 ? 24.167 5.546 3.634 1.00 93.69 255 ILE A O 1
ATOM 2035 N N . ILE A 1 256 ? 24.784 5.067 1.538 1.00 94.69 256 ILE A N 1
ATOM 2036 C CA . ILE A 1 256 ? 24.221 6.288 0.967 1.00 94.69 256 ILE A CA 1
ATOM 2037 C C . ILE A 1 256 ? 22.761 6.019 0.602 1.00 94.69 256 ILE A C 1
ATOM 2039 O O . ILE A 1 256 ? 22.468 5.099 -0.169 1.00 94.69 256 ILE A O 1
ATOM 2043 N N . CYS A 1 257 ? 21.851 6.827 1.139 1.00 95.75 257 CYS A N 1
ATOM 2044 C CA . CYS A 1 257 ? 20.437 6.860 0.781 1.00 95.75 257 CYS A CA 1
ATOM 2045 C C . CYS A 1 257 ? 20.149 8.058 -0.119 1.00 95.75 257 CYS A C 1
ATOM 2047 O O . CYS A 1 257 ? 20.600 9.169 0.153 1.00 95.75 257 CYS A O 1
ATOM 2049 N N . ILE A 1 258 ? 19.376 7.829 -1.182 1.00 96.62 258 ILE A N 1
ATOM 2050 C CA . ILE A 1 258 ? 19.086 8.835 -2.203 1.00 96.62 258 ILE A CA 1
ATOM 2051 C C . ILE A 1 258 ? 17.589 8.874 -2.479 1.00 96.62 258 ILE A C 1
ATOM 2053 O O . ILE A 1 258 ? 16.967 7.845 -2.749 1.00 96.62 258 ILE A O 1
ATOM 2057 N N . ALA A 1 259 ? 17.031 10.079 -2.465 1.00 98.12 259 ALA A N 1
ATOM 2058 C CA . ALA A 1 259 ? 15.669 10.383 -2.882 1.00 98.12 259 ALA A CA 1
ATOM 2059 C C . ALA A 1 259 ? 15.721 11.338 -4.082 1.00 98.12 259 ALA A C 1
ATOM 2061 O O . ALA A 1 259 ? 16.250 12.435 -3.957 1.00 98.12 259 ALA A O 1
ATOM 2062 N N . ILE A 1 260 ? 15.191 10.936 -5.240 1.00 98.38 260 ILE A N 1
ATOM 2063 C CA . ILE A 1 260 ? 15.217 11.732 -6.479 1.00 98.38 260 ILE A CA 1
ATOM 2064 C C . ILE A 1 260 ? 13.789 12.073 -6.894 1.00 98.38 260 ILE A C 1
ATOM 2066 O O . ILE A 1 260 ? 12.921 11.201 -6.950 1.00 98.38 260 ILE A O 1
ATOM 2070 N N . PHE A 1 261 ? 13.565 13.335 -7.235 1.00 98.44 261 PHE A N 1
ATOM 2071 C CA . PHE A 1 261 ? 12.281 13.898 -7.630 1.00 98.44 261 PHE A CA 1
ATOM 2072 C C . PHE A 1 261 ? 12.369 14.360 -9.078 1.00 98.44 261 PHE A C 1
ATOM 2074 O O . PHE A 1 261 ? 13.285 15.099 -9.432 1.00 98.44 261 PHE A O 1
ATOM 2081 N N . GLY A 1 262 ? 11.443 13.908 -9.919 1.00 97.38 262 GLY A N 1
ATOM 2082 C CA . GLY A 1 262 ? 11.490 14.123 -11.362 1.00 97.38 262 GLY A CA 1
ATOM 2083 C C . GLY A 1 262 ? 10.222 14.748 -11.930 1.00 97.38 262 GLY A C 1
ATOM 2084 O O . GLY A 1 262 ? 9.134 14.662 -11.355 1.00 97.38 262 GLY A O 1
ATOM 2085 N N . THR A 1 263 ? 10.382 15.340 -13.111 1.00 95.88 263 THR A N 1
ATOM 2086 C CA . THR A 1 263 ? 9.310 15.870 -13.970 1.00 95.88 263 THR A CA 1
ATOM 2087 C C . THR A 1 263 ? 9.304 15.153 -15.333 1.00 95.88 263 THR A C 1
ATOM 2089 O O . THR A 1 263 ? 9.581 15.773 -16.370 1.00 95.88 263 THR A O 1
ATOM 2092 N N . PRO A 1 264 ? 9.093 13.820 -15.356 1.00 91.88 264 PRO A N 1
ATOM 2093 C CA . PRO A 1 264 ? 9.046 13.054 -16.596 1.00 91.88 264 PRO A CA 1
ATOM 2094 C C . PRO A 1 264 ? 7.873 13.456 -17.477 1.00 91.88 264 PRO A C 1
ATOM 2096 O O . PRO A 1 264 ? 6.796 13.816 -17.000 1.00 91.88 264 PRO A O 1
ATOM 2099 N N . LEU A 1 265 ? 8.054 13.278 -18.783 1.00 87.25 265 LEU A N 1
ATOM 2100 C CA . LEU A 1 265 ? 6.930 13.269 -19.702 1.00 87.25 265 LEU A CA 1
ATOM 2101 C C . LEU A 1 265 ? 6.166 11.951 -19.541 1.00 87.25 265 LEU A C 1
ATOM 2103 O O . LEU A 1 265 ? 6.730 10.870 -19.713 1.00 87.25 265 LEU A O 1
ATOM 2107 N N . HIS A 1 266 ? 4.866 12.009 -19.274 1.00 77.00 266 HIS A N 1
ATOM 2108 C CA . HIS A 1 266 ? 4.064 10.793 -19.212 1.00 77.00 266 HIS A CA 1
ATOM 2109 C C . HIS A 1 266 ? 3.854 10.223 -20.619 1.00 77.00 266 HIS A C 1
ATOM 2111 O O . HIS A 1 266 ? 3.177 10.812 -21.464 1.00 77.00 266 HIS A O 1
ATOM 2117 N N . SER A 1 267 ? 4.441 9.055 -20.888 1.00 70.94 267 SER A N 1
ATOM 2118 C CA . SER A 1 267 ? 4.148 8.335 -22.127 1.00 70.94 267 SER A CA 1
ATOM 2119 C C . SER A 1 267 ? 2.712 7.809 -22.088 1.00 70.94 267 SER A C 1
ATOM 2121 O O . SER A 1 267 ? 2.316 7.123 -21.143 1.00 70.94 267 SER A O 1
ATOM 2123 N N . SER A 1 268 ? 1.922 8.120 -23.116 1.00 69.19 268 SER A N 1
ATOM 2124 C CA . SER A 1 268 ? 0.589 7.538 -23.261 1.00 69.19 268 SER A CA 1
ATOM 2125 C C . SER A 1 268 ? 0.725 6.045 -23.546 1.00 69.19 268 SER A C 1
ATOM 2127 O O . SER A 1 268 ? 1.221 5.643 -24.601 1.00 69.19 268 SER A O 1
ATOM 2129 N N . LYS A 1 269 ? 0.293 5.209 -22.599 1.00 79.19 269 LYS A N 1
ATOM 2130 C CA . LYS A 1 269 ? 0.234 3.762 -22.810 1.00 79.19 269 LYS A CA 1
ATOM 2131 C C . LYS A 1 269 ? -0.910 3.447 -23.773 1.00 79.19 269 LYS A C 1
ATOM 2133 O O . LYS A 1 269 ? -2.053 3.833 -23.547 1.00 79.19 269 LYS A O 1
ATOM 2138 N N . ILE A 1 270 ? -0.597 2.739 -24.854 1.00 84.38 270 ILE A N 1
ATOM 2139 C CA . ILE A 1 270 ? -1.596 2.326 -25.844 1.00 84.38 270 ILE A CA 1
ATOM 2140 C C . ILE A 1 270 ? -2.378 1.140 -25.280 1.00 84.38 270 ILE A C 1
ATOM 2142 O O . ILE A 1 270 ? -1.816 0.069 -25.041 1.00 84.38 270 ILE A O 1
ATOM 2146 N N . ILE A 1 271 ? -3.683 1.329 -25.099 1.00 87.88 271 ILE A N 1
ATOM 2147 C CA . ILE A 1 271 ? -4.602 0.284 -24.649 1.00 87.88 271 ILE A CA 1
ATOM 2148 C C . ILE A 1 271 ? -5.216 -0.380 -25.891 1.00 87.88 271 ILE A C 1
ATOM 2150 O O . ILE A 1 271 ? -5.711 0.320 -26.774 1.00 87.88 271 ILE A O 1
ATOM 2154 N N . PRO A 1 272 ? -5.192 -1.716 -26.025 1.00 88.75 272 PRO A N 1
ATOM 2155 C CA . PRO A 1 272 ? -5.882 -2.396 -27.115 1.00 88.75 272 PRO A CA 1
ATOM 2156 C C . PRO A 1 272 ? -7.396 -2.159 -27.056 1.00 88.75 272 PRO A C 1
ATOM 2158 O O . PRO A 1 272 ? -7.975 -2.176 -25.972 1.00 88.75 272 PRO A O 1
ATOM 2161 N N . LYS A 1 273 ? -8.058 -2.038 -28.218 1.00 89.88 273 LYS A N 1
ATOM 2162 C CA . LYS A 1 273 ? -9.514 -1.784 -28.314 1.00 89.88 273 LYS A CA 1
ATOM 2163 C C . LYS A 1 273 ? -10.362 -2.747 -27.475 1.00 89.88 273 LYS A C 1
ATOM 2165 O O . LYS A 1 273 ? -11.332 -2.332 -26.853 1.00 89.88 273 LYS A O 1
ATOM 2170 N N . ILE A 1 274 ? -9.966 -4.020 -27.410 1.00 89.19 274 ILE A N 1
ATOM 2171 C CA . ILE A 1 274 ? -10.652 -5.044 -26.609 1.00 89.19 274 ILE A CA 1
ATOM 2172 C C . ILE A 1 274 ? -10.667 -4.712 -25.104 1.00 89.19 274 ILE A C 1
ATOM 2174 O O . ILE A 1 274 ? -11.552 -5.164 -24.392 1.00 89.19 274 ILE A O 1
ATOM 2178 N N . HIS A 1 275 ? -9.735 -3.900 -24.605 1.00 91.69 275 HIS A N 1
ATOM 2179 C CA . HIS A 1 275 ? -9.615 -3.547 -23.189 1.00 91.69 275 HIS A CA 1
ATOM 2180 C C . HIS A 1 275 ? -10.078 -2.120 -22.861 1.00 91.69 275 HIS A C 1
ATOM 2182 O O . HIS A 1 275 ? -9.902 -1.686 -21.726 1.00 91.69 275 HIS A O 1
ATOM 2188 N N . PHE A 1 276 ? -10.701 -1.394 -23.798 1.00 93.00 276 PHE A N 1
ATOM 2189 C CA . PHE A 1 276 ? -11.145 -0.007 -23.579 1.00 93.00 276 PHE A CA 1
ATOM 2190 C C . PHE A 1 276 ? -12.111 0.172 -22.406 1.00 93.00 276 PHE A C 1
ATOM 2192 O O . PHE A 1 276 ? -12.075 1.208 -21.754 1.00 93.00 276 PHE A O 1
ATOM 2199 N N . ASN A 1 277 ? -12.913 -0.844 -22.084 1.00 94.06 277 ASN A N 1
ATOM 2200 C CA . ASN A 1 277 ? -13.821 -0.800 -20.934 1.00 94.06 277 ASN A CA 1
ATOM 2201 C C . ASN A 1 277 ? -13.121 -1.062 -19.589 1.00 94.06 277 ASN A C 1
ATOM 2203 O O . ASN A 1 277 ? -13.748 -0.923 -18.546 1.00 94.06 277 ASN A O 1
ATOM 2207 N N . TYR A 1 278 ? -11.849 -1.473 -19.595 1.00 94.88 278 TYR A N 1
ATOM 2208 C CA . TYR A 1 278 ? -11.093 -1.812 -18.386 1.00 94.88 278 TYR A CA 1
ATOM 2209 C C . TYR A 1 278 ? -9.652 -1.271 -18.447 1.00 94.88 278 TYR A C 1
ATOM 2211 O O . TYR A 1 278 ? -8.697 -2.049 -18.329 1.00 94.88 278 TYR A O 1
ATOM 2219 N N . PRO A 1 279 ? -9.459 0.051 -18.630 1.00 93.75 279 PRO A N 1
ATOM 2220 C CA . PRO A 1 279 ? -8.139 0.628 -18.857 1.00 93.75 279 PRO A CA 1
ATOM 2221 C C . PRO A 1 279 ? -7.198 0.395 -17.669 1.00 93.75 279 PRO A C 1
ATOM 2223 O O . PRO A 1 279 ? -6.111 -0.149 -17.848 1.00 93.75 279 PRO A O 1
ATOM 2226 N N . SER A 1 280 ? -7.641 0.683 -16.441 1.00 94.19 280 SER A N 1
ATOM 2227 C CA . SER A 1 280 ? -6.846 0.467 -15.222 1.00 94.19 280 SER A CA 1
ATOM 2228 C C . SER A 1 280 ? -6.479 -1.004 -15.016 1.00 94.19 280 SER A C 1
ATOM 2230 O O . SER A 1 280 ? -5.377 -1.314 -14.571 1.00 94.19 280 SER A O 1
ATOM 2232 N N . ALA A 1 281 ? -7.376 -1.925 -15.383 1.00 96.25 281 ALA A N 1
ATOM 2233 C CA . ALA A 1 281 ? -7.119 -3.359 -15.291 1.00 96.25 281 ALA A CA 1
ATOM 2234 C C . ALA A 1 281 ? -6.049 -3.813 -16.283 1.00 96.25 281 ALA A C 1
ATOM 2236 O O . ALA A 1 281 ? -5.172 -4.590 -15.916 1.00 96.25 281 ALA A O 1
ATOM 2237 N N . TYR A 1 282 ? -6.086 -3.295 -17.513 1.00 94.75 282 TYR A N 1
ATOM 2238 C CA . TYR A 1 282 ? -5.061 -3.568 -18.513 1.00 94.75 282 TYR A CA 1
ATOM 2239 C C . TYR A 1 282 ? -3.697 -3.004 -18.096 1.00 94.75 282 TYR A C 1
ATOM 2241 O O . TYR A 1 282 ? -2.704 -3.725 -18.134 1.00 94.75 282 TYR A O 1
ATOM 2249 N N . LEU A 1 283 ? -3.645 -1.752 -17.632 1.00 93.12 283 LEU A N 1
ATOM 2250 C CA . LEU A 1 283 ? -2.398 -1.130 -17.175 1.00 93.12 283 LEU A CA 1
ATOM 2251 C C . LEU A 1 283 ? -1.795 -1.858 -15.965 1.00 93.12 283 LEU A C 1
ATOM 2253 O O . LEU A 1 283 ? -0.583 -2.065 -15.911 1.00 93.12 283 LEU A O 1
ATOM 2257 N N . CYS A 1 284 ? -2.637 -2.288 -15.020 1.00 95.31 284 CYS A N 1
ATOM 2258 C CA . CYS A 1 284 ? -2.205 -3.090 -13.878 1.00 95.31 284 CYS A CA 1
ATOM 2259 C C . CYS A 1 284 ? -1.687 -4.462 -14.330 1.00 95.31 284 CYS A C 1
ATOM 2261 O O . CYS A 1 284 ? -0.632 -4.906 -13.878 1.00 95.31 284 CYS A O 1
ATOM 2263 N N . LEU A 1 285 ? -2.389 -5.105 -15.269 1.00 94.69 285 LEU A N 1
ATOM 2264 C CA . LEU A 1 285 ? -1.979 -6.383 -15.838 1.00 94.69 285 LEU A CA 1
ATOM 2265 C C . LEU A 1 285 ? -0.614 -6.299 -16.529 1.00 94.69 285 LEU A C 1
ATOM 2267 O O . LEU A 1 285 ? 0.170 -7.228 -16.379 1.00 94.69 285 LEU A O 1
ATOM 2271 N N . GLN A 1 286 ? -0.307 -5.209 -17.243 1.00 91.19 286 GLN A N 1
ATOM 2272 C CA . GLN A 1 286 ? 1.016 -5.013 -17.849 1.00 91.19 286 GLN A CA 1
ATOM 2273 C C . GLN A 1 286 ? 2.122 -5.079 -16.792 1.00 91.19 286 GLN A C 1
ATOM 2275 O O . GLN A 1 286 ? 3.005 -5.923 -16.887 1.00 91.19 286 GLN A O 1
ATOM 2280 N N . ILE A 1 287 ? 2.004 -4.268 -15.738 1.00 91.50 287 ILE A N 1
ATOM 2281 C CA . ILE A 1 287 ? 2.993 -4.190 -14.653 1.00 91.50 287 ILE A CA 1
ATOM 2282 C C . ILE A 1 287 ? 3.144 -5.546 -13.937 1.00 91.50 287 ILE A C 1
ATOM 2284 O O . ILE A 1 287 ? 4.253 -5.990 -13.644 1.00 91.50 287 ILE A O 1
ATOM 2288 N N . VAL A 1 288 ? 2.029 -6.239 -13.680 1.00 93.81 288 VAL A N 1
ATOM 2289 C CA . VAL A 1 288 ? 2.037 -7.577 -13.065 1.00 93.81 288 VAL A CA 1
ATOM 2290 C C . VAL A 1 288 ? 2.688 -8.616 -13.979 1.00 93.81 288 VAL A C 1
ATOM 2292 O O . VAL A 1 288 ? 3.451 -9.458 -13.504 1.00 93.81 288 VAL A O 1
ATOM 2295 N N . ASN A 1 289 ? 2.397 -8.580 -15.277 1.00 92.81 289 ASN A N 1
ATOM 2296 C CA . ASN A 1 289 ? 2.947 -9.536 -16.228 1.00 92.81 289 ASN A CA 1
ATOM 2297 C C . ASN A 1 289 ? 4.430 -9.309 -16.481 1.00 92.81 289 ASN A C 1
ATOM 2299 O O . ASN A 1 289 ? 5.154 -10.292 -16.579 1.00 92.81 289 ASN A O 1
ATOM 2303 N N . ASP A 1 290 ? 4.901 -8.064 -16.512 1.00 90.06 290 ASP A N 1
A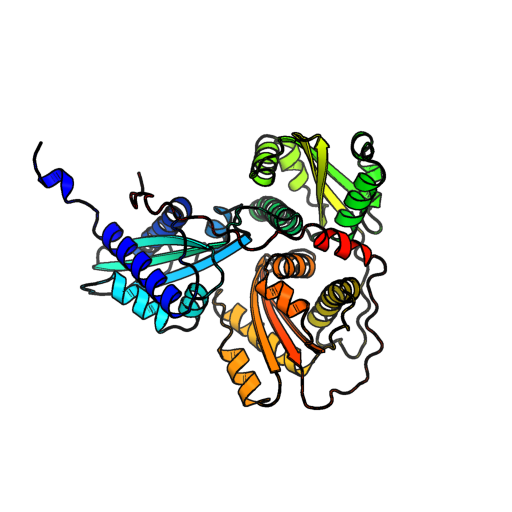TOM 2304 C CA . ASP A 1 290 ? 6.334 -7.795 -16.598 1.00 90.06 290 ASP A CA 1
ATOM 2305 C C . ASP A 1 290 ? 7.079 -8.407 -15.400 1.00 90.06 290 ASP A C 1
ATOM 2307 O O . ASP A 1 290 ? 8.097 -9.076 -15.574 1.00 90.06 290 ASP A O 1
ATOM 2311 N N . TYR A 1 291 ? 6.523 -8.262 -14.189 1.00 91.56 291 TYR A N 1
ATOM 2312 C CA . TYR A 1 291 ? 7.060 -8.905 -12.990 1.00 91.56 291 TYR A CA 1
ATOM 2313 C C . TYR A 1 291 ? 7.065 -10.440 -13.112 1.00 91.56 291 TYR A C 1
ATOM 2315 O O . TYR A 1 291 ? 8.057 -11.084 -12.783 1.00 91.56 291 TYR A O 1
ATOM 2323 N N . ARG A 1 292 ? 5.989 -11.047 -13.633 1.00 92.06 292 ARG A N 1
ATOM 2324 C CA . ARG A 1 292 ? 5.914 -12.504 -13.866 1.00 92.06 292 ARG A CA 1
ATOM 2325 C C . ARG A 1 292 ? 6.932 -12.997 -14.894 1.00 92.06 292 ARG A C 1
ATOM 2327 O O . ARG A 1 292 ? 7.577 -14.012 -14.649 1.00 92.06 292 ARG A O 1
ATOM 2334 N N . ILE A 1 293 ? 7.098 -12.285 -16.008 1.00 89.38 293 ILE A N 1
ATOM 2335 C CA . ILE A 1 293 ? 8.036 -12.638 -17.086 1.00 89.38 293 ILE A CA 1
ATOM 2336 C C . ILE A 1 293 ? 9.469 -12.673 -16.558 1.00 89.38 293 ILE A C 1
ATOM 2338 O O . ILE A 1 293 ? 10.216 -13.600 -16.857 1.00 89.38 293 ILE A O 1
ATOM 2342 N N . VAL A 1 294 ? 9.835 -11.702 -15.722 1.00 87.94 294 VAL A N 1
ATOM 2343 C CA . VAL A 1 294 ? 11.148 -11.642 -15.065 1.00 87.94 294 VAL A CA 1
ATOM 2344 C C . VAL A 1 294 ? 11.398 -12.858 -14.160 1.00 87.94 294 VAL A C 1
ATOM 2346 O O . VAL A 1 294 ? 12.528 -13.317 -14.029 1.00 87.94 294 VAL A O 1
ATOM 2349 N N . HIS A 1 295 ? 10.335 -13.441 -13.607 1.00 89.38 295 HIS A N 1
ATOM 2350 C CA . HIS A 1 295 ? 10.361 -14.703 -12.864 1.00 89.38 295 HIS A CA 1
ATOM 2351 C C . HIS A 1 295 ? 10.159 -15.952 -13.739 1.00 89.38 295 HIS A C 1
ATOM 2353 O O . HIS A 1 295 ? 9.892 -17.028 -13.213 1.00 89.38 295 HIS A O 1
ATOM 2359 N N . SER A 1 296 ? 10.287 -15.835 -15.064 1.00 90.31 296 SER A N 1
ATOM 2360 C CA . SER A 1 296 ? 10.087 -16.936 -16.020 1.00 90.31 296 SER A CA 1
ATOM 2361 C C . SER A 1 296 ? 8.692 -17.581 -15.958 1.00 90.31 296 SER A C 1
ATOM 2363 O O . SER A 1 296 ? 8.530 -18.755 -16.282 1.00 90.31 296 SER A O 1
ATOM 2365 N N . LEU A 1 297 ? 7.667 -16.820 -15.558 1.00 91.56 297 LEU A N 1
ATOM 2366 C CA . LEU A 1 297 ? 6.280 -17.283 -15.506 1.00 91.56 297 LEU A CA 1
ATOM 2367 C C . LEU A 1 297 ? 5.469 -16.798 -16.707 1.00 91.56 297 LEU A C 1
ATOM 2369 O O . LEU A 1 297 ? 5.668 -15.703 -17.235 1.00 91.56 297 LEU A O 1
ATOM 2373 N N . VAL A 1 298 ? 4.473 -17.601 -17.086 1.00 91.44 298 VAL A N 1
ATOM 2374 C CA . VAL A 1 298 ? 3.538 -17.266 -18.165 1.00 91.44 298 VAL A CA 1
ATOM 2375 C C . VAL A 1 298 ? 2.719 -16.022 -17.782 1.00 91.44 298 VAL A C 1
ATOM 2377 O O . VAL A 1 298 ? 2.173 -15.978 -16.675 1.00 91.44 298 VAL A O 1
ATOM 2380 N N . PRO A 1 299 ? 2.583 -15.014 -18.660 1.00 92.69 299 PRO A N 1
ATOM 2381 C CA . PRO A 1 299 ? 1.726 -13.858 -18.409 1.00 92.69 299 PRO A CA 1
ATOM 2382 C C . PRO A 1 299 ? 0.280 -14.265 -18.097 1.00 92.69 299 PRO A C 1
ATOM 2384 O O . PRO A 1 299 ? -0.259 -15.190 -18.701 1.00 92.69 299 PRO A O 1
ATOM 2387 N N . PHE A 1 300 ? -0.370 -13.557 -17.177 1.00 94.19 300 PHE A N 1
ATOM 2388 C CA . PHE A 1 300 ? -1.808 -13.695 -16.980 1.00 94.19 300 PHE A CA 1
ATOM 2389 C C . PHE A 1 300 ? -2.589 -13.119 -18.170 1.00 94.19 300 PHE A C 1
ATOM 2391 O O . PHE A 1 300 ? -2.196 -12.117 -18.775 1.00 94.19 300 PHE A O 1
ATOM 2398 N N . GLU A 1 301 ? -3.763 -13.689 -18.417 1.00 92.75 301 GLU A N 1
ATOM 2399 C CA . GLU A 1 301 ? -4.774 -13.169 -19.336 1.00 92.75 301 GLU A CA 1
ATOM 2400 C C . GLU A 1 301 ? -5.837 -12.345 -18.590 1.00 92.75 301 GLU A C 1
ATOM 2402 O O . GLU A 1 301 ? -6.272 -12.699 -17.488 1.00 92.75 301 GLU A O 1
ATOM 2407 N N . LEU A 1 302 ? -6.304 -11.245 -19.192 1.00 93.19 302 LEU A N 1
ATOM 2408 C CA . LEU A 1 302 ? -7.332 -10.404 -18.574 1.00 93.19 302 LEU A CA 1
ATOM 2409 C C . LEU A 1 302 ? -8.725 -11.039 -18.703 1.00 93.19 302 LEU A C 1
ATOM 2411 O O . LEU A 1 302 ? -9.271 -11.161 -19.798 1.00 93.19 302 LEU A O 1
ATOM 2415 N N . SER A 1 303 ? -9.367 -11.342 -17.577 1.00 94.00 303 SER A N 1
ATOM 2416 C CA . SER A 1 303 ? -10.766 -11.775 -17.529 1.00 94.00 303 SER A CA 1
ATOM 2417 C C . SER A 1 303 ? -11.684 -10.564 -17.369 1.00 94.00 303 SER A C 1
ATOM 2419 O O . SER A 1 303 ? -11.855 -10.047 -16.264 1.00 94.00 303 SER A O 1
ATOM 2421 N N . HIS A 1 304 ? -12.341 -10.124 -18.448 1.00 94.25 304 HIS A N 1
ATOM 2422 C CA . HIS A 1 304 ? -13.319 -9.019 -18.388 1.00 94.25 304 HIS A CA 1
ATOM 2423 C C . HIS A 1 304 ? -14.479 -9.306 -17.431 1.00 94.25 304 HIS A C 1
ATOM 2425 O O . HIS A 1 304 ? -14.956 -8.409 -16.745 1.00 94.25 304 HIS A O 1
ATOM 2431 N N . GLN A 1 305 ? -14.917 -10.565 -17.339 1.00 93.31 305 GLN A N 1
ATOM 2432 C CA . GLN A 1 305 ? -15.959 -10.976 -16.394 1.00 93.31 305 GLN A CA 1
ATOM 2433 C C . GLN A 1 305 ? -15.528 -10.737 -14.942 1.00 93.31 305 GLN A C 1
ATOM 2435 O O . GLN A 1 305 ? -16.332 -10.292 -14.123 1.00 93.31 305 GLN A O 1
ATOM 2440 N N . TRP A 1 306 ? -14.262 -11.016 -14.625 1.00 95.56 306 TRP A N 1
ATOM 2441 C CA . TRP A 1 306 ? -13.707 -10.744 -13.304 1.00 95.56 306 TRP A CA 1
ATOM 2442 C C . TRP A 1 306 ? -13.432 -9.254 -13.107 1.00 95.56 306 TRP A C 1
ATOM 2444 O O . TRP A 1 306 ? -13.710 -8.756 -12.026 1.00 95.56 306 TRP A O 1
ATOM 2454 N N . CYS A 1 307 ? -13.002 -8.518 -14.137 1.00 97.00 307 CYS A N 1
ATOM 2455 C CA . CYS A 1 307 ? -12.883 -7.056 -14.066 1.00 97.00 307 CYS A CA 1
ATOM 2456 C C . CYS A 1 307 ? -14.233 -6.412 -13.723 1.00 97.00 307 CYS A C 1
ATOM 2458 O O . CYS A 1 307 ? -14.315 -5.646 -12.775 1.00 97.00 307 CYS A O 1
ATOM 2460 N N . LYS A 1 308 ? -15.324 -6.830 -14.375 1.00 95.94 308 LYS A N 1
ATOM 2461 C CA . LYS A 1 308 ? -16.687 -6.375 -14.050 1.00 95.94 308 LYS A CA 1
ATOM 2462 C C . LYS A 1 308 ? -17.110 -6.704 -12.614 1.00 95.94 308 LYS A C 1
ATOM 2464 O O . LYS A 1 308 ? -17.859 -5.949 -11.999 1.00 95.94 308 LYS A O 1
ATOM 2469 N N . ALA A 1 309 ? -16.700 -7.857 -12.085 1.00 95.38 309 ALA A N 1
ATOM 2470 C CA . ALA A 1 309 ? -16.987 -8.227 -10.699 1.00 95.38 309 ALA A CA 1
ATOM 2471 C C . ALA A 1 309 ? -16.159 -7.402 -9.703 1.00 95.38 309 ALA A C 1
ATOM 2473 O O . ALA A 1 309 ? -16.694 -6.985 -8.677 1.00 95.38 309 ALA A O 1
ATOM 2474 N N . ALA A 1 310 ? -14.885 -7.166 -10.021 1.00 96.56 310 ALA A N 1
ATOM 2475 C CA . ALA A 1 310 ? -13.980 -6.329 -9.248 1.00 96.56 310 ALA A CA 1
ATOM 2476 C C . ALA A 1 310 ? -14.462 -4.874 -9.206 1.00 96.56 310 ALA A C 1
ATOM 2478 O O . ALA A 1 310 ? -14.430 -4.274 -8.140 1.00 96.56 310 ALA A O 1
ATOM 2479 N N . ASP A 1 311 ? -14.973 -4.355 -10.322 1.00 95.88 311 ASP A N 1
ATOM 2480 C CA . ASP A 1 311 ? -15.438 -2.973 -10.481 1.00 95.88 311 ASP A CA 1
ATOM 2481 C C . ASP A 1 311 ? -16.636 -2.662 -9.580 1.00 95.88 311 ASP A C 1
ATOM 2483 O O . ASP A 1 311 ? -16.567 -1.830 -8.678 1.00 95.88 311 ASP A O 1
ATOM 2487 N N . LYS A 1 312 ? -17.683 -3.492 -9.668 1.00 94.50 312 LYS A N 1
ATOM 2488 C CA . LYS A 1 312 ? -18.835 -3.420 -8.751 1.00 94.50 312 LYS A CA 1
ATOM 2489 C C . LYS A 1 312 ? -18.437 -3.524 -7.280 1.00 94.50 312 LYS A C 1
ATOM 2491 O O . LYS A 1 312 ? -19.155 -3.060 -6.395 1.00 94.50 312 LYS A O 1
ATOM 2496 N N . HIS A 1 313 ? -17.350 -4.236 -6.999 1.00 93.69 313 HIS A N 1
ATOM 2497 C CA . HIS A 1 313 ? -16.874 -4.434 -5.645 1.00 93.69 313 HIS A CA 1
ATOM 2498 C C . HIS A 1 313 ? -16.064 -3.237 -5.134 1.00 93.69 313 HIS A C 1
ATOM 2500 O O . HIS A 1 313 ? -16.304 -2.806 -4.006 1.00 93.69 313 HIS A O 1
ATOM 2506 N N . SER A 1 314 ? -15.172 -2.659 -5.944 1.00 92.88 314 SER A N 1
ATOM 2507 C CA . SER A 1 314 ? -14.439 -1.439 -5.586 1.00 92.88 314 SER A CA 1
ATOM 2508 C C . SER A 1 314 ? -15.370 -0.246 -5.394 1.00 92.88 314 SER A C 1
ATOM 2510 O O . SER A 1 314 ? -15.226 0.458 -4.396 1.00 92.88 314 SER A O 1
ATOM 2512 N N . GLU A 1 315 ? -16.390 -0.084 -6.242 1.00 92.69 315 GLU A N 1
ATOM 2513 C CA . GLU A 1 315 ? -17.413 0.959 -6.079 1.00 92.69 315 GLU A CA 1
ATOM 2514 C C . GLU A 1 315 ? -18.190 0.791 -4.769 1.00 92.69 315 GLU A C 1
ATOM 2516 O O . GLU A 1 315 ? -18.400 1.744 -4.015 1.00 92.69 315 GLU A O 1
ATOM 2521 N N . LYS A 1 316 ? -18.575 -0.451 -4.447 1.00 90.50 316 LYS A N 1
ATOM 2522 C CA . LYS A 1 316 ? -19.258 -0.745 -3.188 1.00 90.50 316 LYS A CA 1
ATOM 2523 C C . LYS A 1 316 ? -18.373 -0.399 -1.990 1.00 90.50 316 LYS A C 1
ATOM 2525 O O . LYS A 1 316 ? -18.863 0.235 -1.057 1.00 90.50 316 LYS A O 1
ATOM 2530 N N . MET A 1 317 ? -17.098 -0.794 -2.004 1.00 87.44 317 MET A N 1
ATOM 2531 C CA . MET A 1 317 ? -16.169 -0.458 -0.919 1.00 87.44 317 MET A CA 1
ATOM 2532 C C . MET A 1 317 ? -16.036 1.057 -0.753 1.00 87.44 317 MET A C 1
ATOM 2534 O O . MET A 1 317 ? -16.158 1.551 0.369 1.00 87.44 317 MET A O 1
ATOM 2538 N N . MET A 1 318 ? -15.891 1.779 -1.866 1.00 87.44 318 MET A N 1
ATOM 2539 C CA . MET A 1 318 ? -15.820 3.237 -1.903 1.00 87.44 318 MET A CA 1
ATOM 2540 C C . MET A 1 318 ? -17.047 3.892 -1.256 1.00 87.44 318 MET A C 1
ATOM 2542 O O . MET A 1 318 ? -16.907 4.777 -0.415 1.00 87.44 318 MET A O 1
ATOM 2546 N N . SER A 1 319 ? -18.250 3.403 -1.574 1.00 86.50 319 SER A N 1
ATOM 2547 C CA . SER A 1 319 ? -19.499 3.905 -0.980 1.00 86.50 319 SER A CA 1
ATOM 2548 C C . SER A 1 319 ? -19.668 3.567 0.511 1.00 86.50 319 SER A C 1
ATOM 2550 O O . SER A 1 319 ? -20.446 4.211 1.210 1.00 86.50 319 SER A O 1
ATOM 2552 N N . SER A 1 320 ? -18.933 2.575 1.024 1.00 76.56 320 SER A N 1
ATOM 2553 C CA . SER A 1 320 ? -19.070 2.067 2.397 1.00 76.56 320 SER A CA 1
ATOM 2554 C C . SER A 1 320 ? -18.121 2.714 3.413 1.00 76.56 320 SER A C 1
ATOM 2556 O O . SER A 1 320 ? -17.788 2.088 4.414 1.00 76.56 320 SER A O 1
ATOM 2558 N N . LYS A 1 321 ? -17.671 3.953 3.164 1.00 65.50 321 LYS A N 1
ATOM 2559 C CA . LYS A 1 321 ? -16.826 4.749 4.080 1.00 65.50 321 LYS A CA 1
ATOM 2560 C C . LYS A 1 321 ? -15.581 3.995 4.596 1.00 65.50 321 LYS A C 1
ATOM 2562 O O . LYS A 1 321 ? -15.332 3.947 5.796 1.00 65.50 321 LYS A O 1
ATOM 2567 N N . GLY A 1 322 ? -14.808 3.382 3.697 1.00 56.97 322 GLY A N 1
ATOM 2568 C CA . GLY A 1 322 ? -13.533 2.734 4.054 1.00 56.97 322 GLY A CA 1
ATOM 2569 C C . GLY A 1 322 ? -13.636 1.269 4.493 1.00 56.97 322 GLY A C 1
ATOM 2570 O O . GLY A 1 322 ? -12.628 0.625 4.786 1.00 56.97 322 GLY A O 1
ATOM 2571 N N . GLU A 1 323 ? -14.835 0.689 4.523 1.00 66.81 323 GLU A N 1
ATOM 2572 C CA . GLU A 1 323 ? -15.005 -0.680 4.984 1.00 66.81 323 GLU A CA 1
ATOM 2573 C C . GLU A 1 323 ? -14.656 -1.750 3.914 1.00 66.81 323 GLU A C 1
ATOM 2575 O O . GLU A 1 323 ? -15.490 -2.131 3.085 1.00 66.81 323 GLU A O 1
ATOM 2580 N N . ILE A 1 324 ? -13.454 -2.328 4.000 1.00 68.75 324 ILE A N 1
ATOM 2581 C CA . ILE A 1 324 ? -12.942 -3.373 3.089 1.00 68.75 324 ILE A CA 1
ATOM 2582 C C . ILE A 1 324 ? -13.495 -4.764 3.458 1.00 68.75 324 ILE A C 1
ATOM 2584 O O . ILE A 1 324 ? -13.432 -5.185 4.612 1.00 68.75 324 ILE A O 1
ATOM 2588 N N . GLU A 1 325 ? -14.021 -5.510 2.482 1.00 75.25 325 GLU A N 1
ATOM 2589 C CA . GLU A 1 325 ? -14.573 -6.863 2.667 1.00 75.25 325 GLU A CA 1
ATOM 2590 C C . GLU A 1 325 ? -14.291 -7.713 1.430 1.00 75.25 325 GLU A C 1
ATOM 2592 O O . GLU A 1 325 ? -14.309 -7.182 0.336 1.00 75.25 325 GLU A O 1
ATOM 2597 N N . ILE A 1 326 ? -13.994 -9.008 1.569 1.00 81.50 326 ILE A N 1
ATOM 2598 C CA . ILE A 1 326 ? -13.626 -9.859 0.414 1.00 81.50 326 ILE A CA 1
ATOM 2599 C C . ILE A 1 326 ? -14.538 -11.090 0.287 1.00 81.50 326 ILE A C 1
ATOM 2601 O O . ILE A 1 326 ? -14.711 -11.641 -0.801 1.00 81.50 326 ILE A O 1
ATOM 2605 N N . ARG A 1 327 ? -15.167 -11.547 1.377 1.00 78.75 327 ARG A N 1
ATOM 2606 C CA . ARG A 1 327 ? -15.932 -12.805 1.376 1.00 78.75 327 ARG A CA 1
ATOM 2607 C C . ARG A 1 327 ? -17.160 -12.712 0.472 1.00 78.75 327 ARG A C 1
ATOM 2609 O O . ARG A 1 327 ? -17.489 -13.699 -0.185 1.00 78.75 327 ARG A O 1
ATOM 2616 N N . SER A 1 328 ? -17.820 -11.554 0.384 1.00 80.75 328 SER A N 1
ATOM 2617 C CA . SER A 1 328 ? -19.012 -11.397 -0.451 1.00 80.75 328 SER A CA 1
ATOM 2618 C C . SER A 1 328 ? -18.707 -11.506 -1.942 1.00 80.75 328 SER A C 1
ATOM 2620 O O . SER A 1 328 ? -19.498 -12.119 -2.660 1.00 80.75 328 SER A O 1
ATOM 2622 N N . ILE A 1 329 ? -17.571 -10.977 -2.417 1.00 87.06 329 ILE A N 1
ATOM 2623 C CA . ILE A 1 329 ? -17.166 -11.145 -3.816 1.00 87.06 329 ILE A CA 1
ATOM 2624 C C . ILE A 1 329 ? -16.733 -12.585 -4.092 1.00 87.06 329 ILE A C 1
ATOM 2626 O O . ILE A 1 329 ? -17.231 -13.170 -5.055 1.00 87.06 329 ILE A O 1
ATOM 2630 N N . SER A 1 330 ? -15.917 -13.195 -3.225 1.00 87.06 330 SER A N 1
ATOM 2631 C CA . SER A 1 330 ? -15.497 -14.594 -3.385 1.00 87.06 330 SER A CA 1
ATOM 2632 C C . SER A 1 330 ? -16.699 -15.537 -3.436 1.00 87.06 330 SER A C 1
ATOM 2634 O O . SER A 1 330 ? -16.815 -16.340 -4.358 1.00 87.06 330 SER A O 1
ATOM 2636 N N . LYS A 1 331 ? -17.653 -15.391 -2.504 1.00 87.06 331 LYS A N 1
ATOM 2637 C CA . LYS A 1 331 ? -18.882 -16.198 -2.466 1.00 87.06 331 LYS A CA 1
ATOM 2638 C C . LYS A 1 331 ? -19.715 -16.015 -3.733 1.00 87.06 331 LYS A C 1
ATOM 2640 O O . LYS A 1 331 ? -20.151 -17.000 -4.316 1.00 87.06 331 LYS A O 1
ATOM 2645 N N . LYS A 1 332 ? -19.918 -14.773 -4.187 1.00 89.00 332 LYS A N 1
ATOM 2646 C CA . LYS A 1 332 ? -20.685 -14.484 -5.412 1.00 89.00 332 LYS A CA 1
ATOM 2647 C C . LYS A 1 332 ? -20.020 -15.045 -6.667 1.00 89.00 332 LYS A C 1
ATOM 2649 O O . LYS A 1 332 ? -20.731 -15.463 -7.578 1.00 89.00 332 LYS A O 1
ATOM 2654 N N . LEU A 1 333 ? -18.690 -15.024 -6.737 1.00 90.00 333 LEU A N 1
ATOM 2655 C CA . LEU A 1 333 ? -17.950 -15.593 -7.861 1.00 90.00 333 LEU A CA 1
ATOM 2656 C C . LEU A 1 333 ? -18.045 -17.115 -7.857 1.00 90.00 333 LEU A C 1
ATOM 2658 O O . LEU A 1 333 ? -18.458 -17.665 -8.867 1.00 90.00 333 LEU A O 1
ATOM 2662 N N . LEU A 1 334 ? -17.788 -17.772 -6.725 1.00 88.44 334 LEU A N 1
ATOM 2663 C CA . LEU A 1 334 ? -17.890 -19.232 -6.607 1.00 88.44 334 LEU A CA 1
ATOM 2664 C C . LEU A 1 334 ? -19.323 -19.746 -6.814 1.00 88.44 334 LEU A C 1
ATOM 2666 O O . LEU A 1 334 ? -19.515 -20.813 -7.372 1.00 88.44 334 LEU A O 1
ATOM 2670 N N . GLN A 1 335 ? -20.349 -18.979 -6.438 1.00 90.00 335 GLN A N 1
ATOM 2671 C CA . GLN A 1 335 ? -21.740 -19.336 -6.748 1.00 90.00 335 GLN A CA 1
ATOM 2672 C C . GLN A 1 335 ? -22.049 -19.285 -8.249 1.00 90.00 335 GLN A C 1
ATOM 2674 O O . GLN A 1 335 ? -22.848 -20.075 -8.738 1.00 90.00 335 GLN A O 1
ATOM 2679 N N . LYS A 1 336 ? -21.454 -18.335 -8.978 1.00 88.69 336 LYS A N 1
ATOM 2680 C CA . LYS A 1 336 ? -21.690 -18.160 -10.420 1.00 88.69 336 LYS A CA 1
ATOM 2681 C C . LYS A 1 336 ? -20.764 -19.005 -11.288 1.00 88.69 336 LYS A C 1
ATOM 2683 O O . LYS A 1 336 ? -21.114 -19.303 -12.423 1.00 88.69 336 LYS A O 1
ATOM 2688 N N . LEU A 1 337 ? -19.577 -19.311 -10.779 1.00 87.56 337 LEU A N 1
ATOM 2689 C CA . LEU A 1 337 ? -18.474 -19.978 -11.461 1.00 87.56 337 LEU A CA 1
ATOM 2690 C C . LEU A 1 337 ? -17.855 -21.005 -10.494 1.00 87.56 337 LEU A C 1
ATOM 2692 O O . LEU A 1 337 ? -16.712 -20.832 -10.074 1.00 87.56 337 LEU A O 1
ATOM 2696 N N . PRO A 1 338 ? -18.604 -22.050 -10.096 1.00 85.56 338 PRO A N 1
ATOM 2697 C CA . PRO A 1 338 ? -18.169 -22.997 -9.061 1.00 85.56 338 PRO A CA 1
ATOM 2698 C C . PRO A 1 338 ? -16.941 -23.812 -9.465 1.00 85.56 338 PRO A C 1
ATOM 2700 O O . PRO A 1 338 ? -16.230 -24.339 -8.615 1.00 85.56 338 PRO A O 1
ATOM 2703 N N . GLU A 1 339 ? -16.688 -23.911 -10.765 1.00 87.62 339 GLU A N 1
ATOM 2704 C CA . GLU A 1 339 ? -15.547 -24.628 -11.311 1.00 87.62 339 GLU A CA 1
ATOM 2705 C C . GLU A 1 339 ? -14.263 -23.797 -11.363 1.00 87.62 339 GLU A C 1
ATOM 2707 O O . GLU A 1 339 ? -13.177 -24.373 -11.448 1.00 87.62 339 GLU A O 1
ATOM 2712 N N . ASP A 1 340 ? -14.363 -22.466 -11.323 1.00 90.31 340 ASP A N 1
ATOM 2713 C CA . ASP A 1 340 ? -13.200 -21.589 -11.397 1.00 90.31 340 ASP A CA 1
ATOM 2714 C C . ASP A 1 340 ? -12.437 -21.611 -10.066 1.00 90.31 340 ASP A C 1
ATOM 2716 O O . ASP A 1 340 ? -13.013 -21.476 -8.986 1.00 90.31 340 ASP A O 1
ATOM 2720 N N . ASN A 1 341 ? -11.108 -21.697 -10.135 1.00 91.81 341 ASN A N 1
ATOM 2721 C CA . ASN A 1 341 ? -10.273 -21.429 -8.968 1.00 91.81 341 ASN A CA 1
ATOM 2722 C C . ASN A 1 341 ? -10.094 -19.915 -8.850 1.00 91.81 341 ASN A C 1
ATOM 2724 O O . ASN A 1 341 ? -9.469 -19.314 -9.724 1.00 91.81 341 ASN A O 1
ATOM 2728 N N . VAL A 1 342 ? -10.640 -19.305 -7.796 1.00 92.25 342 VAL A N 1
ATOM 2729 C CA . VAL A 1 342 ? -10.697 -17.848 -7.630 1.00 92.25 342 VAL A CA 1
ATOM 2730 C C . VAL A 1 342 ? -10.089 -17.429 -6.297 1.00 92.25 342 VAL A C 1
ATOM 2732 O O . VAL A 1 342 ? -10.518 -17.863 -5.230 1.00 92.25 342 VAL A O 1
ATOM 2735 N N . HIS A 1 343 ? -9.144 -16.495 -6.354 1.00 93.00 343 HIS A N 1
ATOM 2736 C CA . HIS A 1 343 ? -8.593 -15.817 -5.191 1.00 93.00 343 HIS A CA 1
ATOM 2737 C C . HIS A 1 343 ? -8.821 -14.307 -5.296 1.00 93.00 343 HIS A C 1
ATOM 2739 O O . HIS A 1 343 ? -8.233 -13.632 -6.145 1.00 93.00 343 HIS A O 1
ATOM 2745 N N . CYS A 1 344 ? -9.669 -13.773 -4.420 1.00 92.62 344 CYS A N 1
ATOM 2746 C CA . CYS A 1 344 ? -9.951 -12.343 -4.338 1.00 92.62 344 CYS A CA 1
ATOM 2747 C C . CYS A 1 344 ? -9.090 -11.674 -3.262 1.00 92.62 344 CYS A C 1
ATOM 2749 O O . CYS A 1 344 ? -8.862 -12.234 -2.192 1.00 92.62 344 CYS A O 1
ATOM 2751 N N . ALA A 1 345 ? -8.660 -10.448 -3.536 1.00 90.94 345 ALA A N 1
ATOM 2752 C CA . ALA A 1 345 ? -8.013 -9.555 -2.589 1.00 90.94 345 ALA A CA 1
ATOM 2753 C C . ALA A 1 345 ? -8.564 -8.139 -2.774 1.00 90.94 345 ALA A C 1
ATOM 2755 O O . ALA A 1 345 ? -8.923 -7.750 -3.887 1.00 90.94 345 ALA A O 1
ATOM 2756 N N . ALA A 1 346 ? -8.615 -7.370 -1.693 1.00 89.50 346 ALA A N 1
ATOM 2757 C CA . ALA A 1 346 ? -9.017 -5.975 -1.727 1.00 89.50 346 ALA A CA 1
ATOM 2758 C C . ALA A 1 346 ? -8.164 -5.153 -0.764 1.00 89.50 346 ALA A C 1
ATOM 2760 O O . ALA A 1 346 ? -7.732 -5.656 0.274 1.00 89.50 346 ALA A O 1
ATOM 2761 N N . CYS A 1 347 ? -7.917 -3.902 -1.125 1.00 86.75 347 CYS A N 1
ATOM 2762 C CA . CYS A 1 347 ? -7.158 -2.953 -0.322 1.00 86.75 347 CYS A CA 1
ATOM 2763 C C . CYS A 1 347 ? -7.589 -1.521 -0.645 1.00 86.75 347 CYS A C 1
ATOM 2765 O O . CYS A 1 347 ? -8.214 -1.269 -1.677 1.00 86.75 347 CYS A O 1
ATOM 2767 N N . VAL A 1 348 ? -7.225 -0.591 0.231 1.00 84.75 348 VAL A N 1
ATOM 2768 C CA . VAL A 1 348 ? -7.306 0.848 -0.023 1.00 84.75 348 VAL A CA 1
ATOM 2769 C C . VAL A 1 348 ? -5.893 1.396 0.053 1.00 84.75 348 VAL A C 1
ATOM 2771 O O . VAL A 1 348 ? -5.136 0.996 0.934 1.00 84.75 348 VAL A O 1
ATOM 2774 N N . ILE A 1 349 ? -5.537 2.267 -0.883 1.00 85.56 349 ILE A N 1
ATOM 2775 C CA . ILE A 1 349 ? -4.267 2.998 -0.869 1.00 85.56 349 ILE A CA 1
ATOM 2776 C C . ILE A 1 349 ? -4.526 4.489 -1.117 1.00 85.56 349 ILE A C 1
ATOM 2778 O O . ILE A 1 349 ? -5.570 4.827 -1.690 1.00 85.56 349 ILE A O 1
ATOM 2782 N N . PRO A 1 350 ? -3.608 5.382 -0.721 1.00 84.56 350 PRO A N 1
ATOM 2783 C CA . PRO A 1 350 ? -3.635 6.767 -1.171 1.00 84.56 350 PRO A CA 1
ATOM 2784 C C . PRO A 1 350 ? -3.607 6.849 -2.702 1.00 84.56 350 PRO A C 1
ATOM 2786 O O . PRO A 1 350 ? -2.967 6.039 -3.375 1.00 84.56 350 PRO A O 1
ATOM 2789 N N . ASN A 1 351 ? -4.314 7.824 -3.258 1.00 89.88 351 ASN A N 1
ATOM 2790 C CA . ASN A 1 351 ? -4.244 8.136 -4.675 1.00 89.88 351 ASN A CA 1
ATOM 2791 C C . ASN A 1 351 ? -2.961 8.926 -4.969 1.00 89.88 351 ASN A C 1
ATOM 2793 O O . ASN A 1 351 ? -2.526 9.749 -4.166 1.00 89.88 351 ASN A O 1
ATOM 2797 N N . SER A 1 352 ? -2.356 8.678 -6.124 1.00 91.62 352 SER A N 1
ATOM 2798 C CA . SER A 1 352 ? -1.165 9.380 -6.605 1.00 91.62 352 SER A CA 1
ATOM 2799 C C . SER A 1 352 ? -1.245 9.559 -8.117 1.00 91.62 352 SER A C 1
ATOM 2801 O O . SER A 1 352 ? -2.209 9.114 -8.738 1.00 91.62 352 SER A O 1
ATOM 2803 N N . VAL A 1 353 ? -0.240 10.192 -8.733 1.00 91.38 353 VAL A N 1
ATOM 2804 C CA . VAL A 1 353 ? -0.176 10.327 -10.203 1.00 91.38 353 VAL A CA 1
ATOM 2805 C C . VAL A 1 353 ? -0.314 8.971 -10.923 1.00 91.38 353 VAL A C 1
ATOM 2807 O O . VAL A 1 353 ? -0.936 8.898 -11.979 1.00 91.38 353 VAL A O 1
ATOM 2810 N N . ASP A 1 354 ? 0.237 7.893 -10.354 1.00 92.75 354 ASP A N 1
ATOM 2811 C CA . ASP A 1 354 ? 0.065 6.517 -10.842 1.00 92.75 354 ASP A CA 1
ATOM 2812 C C . ASP A 1 354 ? 0.086 5.532 -9.653 1.00 92.75 354 ASP A C 1
ATOM 2814 O O . ASP A 1 354 ? 1.156 5.059 -9.240 1.00 92.75 354 ASP A O 1
ATOM 2818 N N . PRO A 1 355 ? -1.086 5.190 -9.087 1.00 93.81 355 PRO A N 1
ATOM 2819 C CA . PRO A 1 355 ? -1.177 4.332 -7.907 1.00 93.81 355 PRO A CA 1
ATOM 2820 C C . PRO A 1 355 ? -0.836 2.861 -8.203 1.00 93.81 355 PRO A C 1
ATOM 2822 O O . PRO A 1 355 ? -0.606 2.078 -7.279 1.00 93.81 355 PRO A O 1
ATOM 2825 N N . LEU A 1 356 ? -0.769 2.446 -9.476 1.00 94.69 356 LEU A N 1
ATOM 2826 C CA . LEU A 1 356 ? -0.547 1.041 -9.839 1.00 94.69 356 LEU A CA 1
ATOM 2827 C C . LEU A 1 356 ? 0.859 0.554 -9.472 1.00 94.69 356 LEU A C 1
ATOM 2829 O O . LEU A 1 356 ? 1.041 -0.616 -9.129 1.00 94.69 356 LEU A O 1
ATOM 2833 N N . LYS A 1 357 ? 1.854 1.444 -9.517 1.00 92.69 357 LYS A N 1
ATOM 2834 C CA . LYS A 1 357 ? 3.238 1.115 -9.153 1.00 92.69 357 LYS A CA 1
ATOM 2835 C C . LYS A 1 357 ? 3.394 0.916 -7.642 1.00 92.69 357 LYS A C 1
ATOM 2837 O O . LYS A 1 357 ? 4.094 -0.006 -7.223 1.00 92.69 357 LYS A O 1
ATOM 2842 N N . GLU A 1 358 ? 2.692 1.711 -6.829 1.00 93.12 358 GLU A N 1
ATOM 2843 C CA . GLU A 1 358 ? 2.616 1.488 -5.378 1.00 93.12 358 GLU A CA 1
ATOM 2844 C C . GLU A 1 358 ? 1.906 0.165 -5.063 1.00 93.12 358 GLU A C 1
ATOM 2846 O O . GLU A 1 358 ? 2.402 -0.613 -4.245 1.00 93.12 358 GLU A O 1
ATOM 2851 N N . LEU A 1 359 ? 0.795 -0.143 -5.750 1.00 94.44 359 LEU A N 1
ATOM 2852 C CA . LEU A 1 359 ? 0.104 -1.429 -5.587 1.00 94.44 359 LEU A CA 1
ATOM 2853 C C . LEU A 1 359 ? 1.023 -2.613 -5.859 1.00 94.44 359 LEU A C 1
ATOM 2855 O O . LEU A 1 359 ? 1.010 -3.570 -5.083 1.00 94.44 359 LEU A O 1
ATOM 2859 N N . LEU A 1 360 ? 1.824 -2.556 -6.930 1.00 93.88 360 LEU A N 1
ATOM 2860 C CA . LEU A 1 360 ? 2.784 -3.615 -7.209 1.00 93.88 360 LEU A CA 1
ATOM 2861 C C . LEU A 1 360 ? 3.767 -3.764 -6.044 1.00 93.88 360 LEU A C 1
ATOM 2863 O O . LEU A 1 360 ? 3.881 -4.878 -5.535 1.00 93.88 360 LEU A O 1
ATOM 2867 N N . LEU A 1 361 ? 4.429 -2.682 -5.605 1.00 91.50 361 LEU A N 1
ATOM 2868 C CA . LEU A 1 361 ? 5.379 -2.728 -4.484 1.00 91.50 361 LEU A CA 1
ATOM 2869 C C . LEU A 1 361 ? 4.742 -3.330 -3.233 1.00 91.50 361 LEU A C 1
ATOM 2871 O O . LEU A 1 361 ? 5.284 -4.276 -2.668 1.00 91.50 361 LEU A O 1
ATOM 2875 N N . MET A 1 362 ? 3.553 -2.859 -2.854 1.00 90.94 362 MET A N 1
ATOM 2876 C CA . MET A 1 362 ? 2.805 -3.387 -1.715 1.00 90.94 362 MET A CA 1
ATOM 2877 C C . MET A 1 362 ? 2.529 -4.891 -1.858 1.00 90.94 362 MET A C 1
ATOM 2879 O O . MET A 1 362 ? 2.686 -5.653 -0.900 1.00 90.94 362 MET A O 1
ATOM 2883 N N . TRP A 1 363 ? 2.139 -5.348 -3.051 1.00 92.38 363 TRP A N 1
ATOM 2884 C CA . TRP A 1 363 ? 1.857 -6.758 -3.298 1.00 92.38 363 TRP A CA 1
ATOM 2885 C C . TRP A 1 363 ? 3.104 -7.639 -3.268 1.00 92.38 363 TRP A C 1
ATOM 2887 O O . TRP A 1 363 ? 3.040 -8.731 -2.704 1.00 92.38 363 TRP A O 1
ATOM 2897 N N . ILE A 1 364 ? 4.225 -7.194 -3.837 1.00 90.44 364 ILE A N 1
ATOM 2898 C CA . ILE A 1 364 ? 5.471 -7.978 -3.849 1.00 90.44 364 ILE A CA 1
ATOM 2899 C C . ILE A 1 364 ? 6.216 -7.908 -2.507 1.00 90.44 364 ILE A C 1
ATOM 2901 O O . ILE A 1 364 ? 6.991 -8.808 -2.184 1.00 90.44 364 ILE A O 1
ATOM 2905 N N . SER A 1 365 ? 5.946 -6.883 -1.694 1.00 86.75 365 SER A N 1
ATOM 2906 C CA . SER A 1 365 ? 6.402 -6.762 -0.305 1.00 86.75 365 SER A CA 1
ATOM 2907 C C . SER A 1 365 ? 5.688 -7.709 0.654 1.00 86.75 365 SER A C 1
ATOM 2909 O O . SER A 1 365 ? 6.238 -8.053 1.701 1.00 86.75 365 SER A O 1
ATOM 2911 N N . ASN A 1 366 ? 4.476 -8.157 0.325 1.00 85.00 366 ASN A N 1
ATOM 2912 C CA . ASN A 1 366 ? 3.718 -9.091 1.148 1.00 85.00 366 ASN A CA 1
ATOM 2913 C C . ASN A 1 366 ? 3.925 -10.543 0.660 1.00 85.00 366 ASN A C 1
ATOM 2915 O O . ASN A 1 366 ? 3.470 -10.865 -0.438 1.00 85.00 366 ASN A O 1
ATOM 2919 N N . PRO A 1 367 ? 4.522 -11.456 1.457 1.00 84.31 367 PRO A N 1
ATOM 2920 C CA . PRO A 1 367 ? 4.857 -12.810 0.996 1.00 84.31 367 PRO A CA 1
ATOM 2921 C C . PRO A 1 367 ? 3.662 -13.608 0.462 1.00 84.31 367 PRO A C 1
ATOM 2923 O O . PRO A 1 367 ? 3.749 -14.221 -0.601 1.00 84.31 367 PRO A O 1
ATOM 2926 N N . LYS A 1 368 ? 2.508 -13.545 1.146 1.00 85.19 368 LYS A N 1
ATOM 2927 C CA . LYS A 1 368 ? 1.281 -14.235 0.711 1.00 85.19 368 LYS A CA 1
ATOM 2928 C C . LYS A 1 368 ? 0.804 -13.700 -0.638 1.00 85.19 368 LYS A C 1
ATOM 2930 O O . LYS A 1 368 ? 0.385 -14.463 -1.500 1.00 85.19 368 LYS A O 1
ATOM 2935 N N . THR A 1 369 ? 0.878 -12.389 -0.828 1.00 89.56 369 THR A N 1
ATOM 2936 C CA . THR A 1 369 ? 0.426 -11.723 -2.050 1.00 89.56 369 THR A CA 1
ATOM 2937 C C . THR A 1 369 ? 1.402 -11.944 -3.209 1.00 89.56 369 THR A C 1
ATOM 2939 O O . THR A 1 369 ? 0.944 -12.267 -4.306 1.00 89.56 369 THR A O 1
ATOM 2942 N N . LYS A 1 370 ? 2.719 -11.866 -2.959 1.00 91.75 370 LYS A N 1
ATOM 2943 C CA . LYS A 1 370 ? 3.793 -12.229 -3.901 1.00 91.75 370 LYS A CA 1
ATOM 2944 C C . LYS A 1 370 ? 3.609 -13.662 -4.398 1.00 91.75 370 LYS A C 1
ATOM 2946 O O . LYS A 1 370 ? 3.546 -13.875 -5.603 1.00 91.75 370 LYS A O 1
ATOM 2951 N N . ALA A 1 371 ? 3.415 -14.624 -3.492 1.00 92.06 371 ALA A N 1
ATOM 2952 C CA . ALA A 1 371 ? 3.189 -16.026 -3.852 1.00 92.06 371 ALA A CA 1
ATOM 2953 C C . ALA A 1 371 ? 1.968 -16.216 -4.770 1.00 92.06 371 ALA A C 1
ATOM 2955 O O . ALA A 1 371 ? 1.983 -17.054 -5.666 1.00 92.06 371 ALA A O 1
ATOM 2956 N N . ARG A 1 372 ? 0.909 -15.411 -4.601 1.00 94.19 372 ARG A N 1
ATOM 2957 C CA . ARG A 1 372 ? -0.256 -15.444 -5.504 1.00 94.19 372 ARG A CA 1
ATOM 2958 C C . ARG A 1 372 ? 0.058 -14.851 -6.875 1.00 94.19 372 ARG A C 1
ATOM 2960 O O . ARG A 1 372 ? -0.364 -15.429 -7.876 1.00 94.19 372 ARG A O 1
ATOM 2967 N N . LEU A 1 373 ? 0.806 -13.746 -6.935 1.00 94.81 373 LEU A N 1
ATOM 2968 C CA . LEU A 1 373 ? 1.271 -13.161 -8.199 1.00 94.81 373 LEU A CA 1
ATOM 2969 C C . LEU A 1 373 ? 2.209 -14.095 -8.969 1.00 94.81 373 LEU A C 1
ATOM 2971 O O . LEU A 1 373 ? 2.190 -14.059 -10.193 1.00 94.81 373 LEU A O 1
ATOM 2975 N N . LEU A 1 374 ? 2.980 -14.931 -8.270 1.00 94.75 374 LEU A N 1
ATOM 2976 C CA . LEU A 1 374 ? 3.923 -15.898 -8.842 1.00 94.75 374 LEU A CA 1
ATOM 2977 C C . LEU A 1 374 ? 3.372 -17.335 -8.898 1.00 94.75 374 LEU A C 1
ATOM 2979 O O . LEU A 1 374 ? 4.131 -18.289 -9.002 1.00 94.75 374 LEU A O 1
ATOM 2983 N N . SER A 1 375 ? 2.052 -17.504 -8.814 1.00 95.38 375 SER A N 1
ATOM 2984 C CA . SER A 1 375 ? 1.419 -18.825 -8.904 1.00 95.38 375 SER A CA 1
ATOM 2985 C C . SER A 1 375 ? 1.178 -19.274 -10.350 1.00 95.38 375 SER A C 1
ATOM 2987 O O . SER A 1 375 ? 1.186 -18.460 -11.280 1.00 95.38 375 SER A O 1
ATOM 2989 N N . GLU A 1 376 ? 0.825 -20.553 -10.502 1.00 94.50 376 GLU A N 1
ATOM 2990 C CA . GLU A 1 376 ? 0.356 -21.196 -11.746 1.00 94.50 376 GLU A CA 1
ATOM 2991 C C . GLU A 1 376 ? -1.034 -20.723 -12.221 1.00 94.50 376 GLU A C 1
ATOM 2993 O O . GLU A 1 376 ? -1.627 -21.287 -13.147 1.00 94.50 376 GLU A O 1
ATOM 2998 N N . ALA A 1 377 ? -1.604 -19.702 -11.574 1.00 95.00 377 ALA A N 1
ATOM 2999 C CA . ALA A 1 377 ? -2.818 -19.065 -12.056 1.00 95.00 377 ALA A CA 1
ATOM 3000 C C . ALA A 1 377 ? -2.620 -18.522 -13.483 1.00 95.00 377 ALA A C 1
ATOM 3002 O O . ALA A 1 377 ? -1.512 -18.179 -13.895 1.00 95.00 377 ALA A O 1
ATOM 3003 N N . LYS A 1 378 ? -3.712 -18.434 -14.245 1.00 94.12 378 LYS A N 1
ATOM 3004 C CA . LYS A 1 378 ? -3.667 -18.024 -15.662 1.00 94.12 378 LYS A CA 1
ATOM 3005 C C . LYS A 1 378 ? -4.405 -16.727 -15.950 1.00 94.12 378 LYS A C 1
ATOM 3007 O O . LYS A 1 378 ? -4.161 -16.103 -16.973 1.00 94.12 378 LYS A O 1
ATOM 3012 N N . HIS A 1 379 ? -5.306 -16.317 -15.066 1.00 95.25 379 HIS A N 1
ATOM 3013 C CA . HIS A 1 379 ? -6.232 -15.227 -15.327 1.00 95.25 379 HIS A CA 1
ATOM 3014 C C . HIS A 1 379 ? -6.168 -14.165 -14.235 1.00 95.25 379 HIS A C 1
ATOM 3016 O O . HIS A 1 379 ? -5.966 -14.459 -13.052 1.00 95.25 379 HIS A O 1
ATOM 3022 N N . PHE A 1 380 ? -6.414 -12.929 -14.653 1.00 96.31 380 PHE A N 1
ATOM 3023 C CA . PHE A 1 380 ? -6.374 -11.738 -13.822 1.00 96.31 380 PHE A CA 1
ATOM 3024 C C . PHE A 1 380 ? -7.646 -10.910 -14.011 1.00 96.31 380 PHE A C 1
ATOM 3026 O O . PHE A 1 380 ? -8.117 -10.699 -15.129 1.00 96.31 380 PHE A O 1
ATOM 3033 N N . GLY A 1 381 ? -8.215 -10.438 -12.911 1.00 97.00 381 GLY A N 1
ATOM 3034 C CA . GLY A 1 381 ? -9.277 -9.442 -12.884 1.00 97.00 381 GLY A CA 1
ATOM 3035 C C . GLY A 1 381 ? -8.893 -8.323 -11.931 1.00 97.00 381 GLY A C 1
ATOM 3036 O O . GLY A 1 381 ? -8.344 -8.580 -10.860 1.00 97.00 381 GLY A O 1
ATOM 3037 N N . PHE A 1 382 ? -9.176 -7.084 -12.308 1.00 98.12 382 PHE A N 1
ATOM 3038 C CA . PHE A 1 382 ? -8.805 -5.927 -11.506 1.00 98.12 382 PHE A CA 1
ATOM 3039 C C . PHE A 1 382 ? -9.777 -4.781 -11.730 1.00 98.12 382 PHE A C 1
ATOM 3041 O O . PHE A 1 382 ? -10.281 -4.605 -12.838 1.00 98.12 382 PHE A O 1
ATOM 3048 N N . ALA A 1 383 ? -10.001 -4.002 -10.680 1.00 97.56 383 ALA A N 1
ATOM 3049 C CA . ALA A 1 383 ? -10.629 -2.698 -10.767 1.00 97.56 383 ALA A CA 1
ATOM 3050 C C . ALA A 1 383 ? -10.152 -1.791 -9.632 1.00 97.56 383 ALA A C 1
ATOM 3052 O O . ALA A 1 383 ? -9.681 -2.261 -8.588 1.00 97.56 383 ALA A O 1
ATOM 3053 N N . MET A 1 384 ? -10.296 -0.491 -9.862 1.00 95.88 384 MET A N 1
ATOM 3054 C CA . MET A 1 384 ? -9.944 0.560 -8.923 1.00 95.88 384 MET A CA 1
ATOM 3055 C C . MET A 1 384 ? -10.978 1.681 -9.022 1.00 95.88 384 MET A C 1
ATOM 3057 O O . MET A 1 384 ? -11.244 2.159 -10.122 1.00 95.88 384 MET A O 1
ATOM 3061 N N . SER A 1 385 ? -11.520 2.108 -7.883 1.00 94.50 385 SER A N 1
ATOM 3062 C CA . SER A 1 385 ? -12.456 3.235 -7.775 1.00 94.50 385 SER A CA 1
ATOM 3063 C C . SER A 1 385 ? -11.836 4.326 -6.902 1.00 94.50 385 SER A C 1
ATOM 3065 O O . SER A 1 385 ? -11.269 4.012 -5.854 1.00 94.50 385 SER A O 1
ATOM 3067 N N . ILE A 1 386 ? -11.910 5.586 -7.335 1.00 91.88 386 ILE A N 1
ATOM 3068 C CA . ILE A 1 386 ? -11.230 6.716 -6.684 1.00 91.88 386 ILE A CA 1
ATOM 3069 C C . ILE A 1 386 ? -12.247 7.574 -5.926 1.00 91.88 386 ILE A C 1
ATOM 3071 O O . ILE A 1 386 ? -13.245 8.000 -6.501 1.00 91.88 386 ILE A O 1
ATOM 3075 N N . LEU A 1 387 ? -11.977 7.849 -4.647 1.00 87.38 387 LEU A N 1
ATOM 3076 C CA . LEU A 1 387 ? -12.786 8.723 -3.797 1.00 87.38 387 LEU A CA 1
ATOM 3077 C C . LEU A 1 387 ? -12.086 10.062 -3.573 1.00 87.38 387 LEU A C 1
ATOM 3079 O O . LEU A 1 387 ? -11.010 10.095 -2.970 1.00 87.38 387 LEU A O 1
ATOM 3083 N N . ASN A 1 388 ? -12.743 11.149 -3.989 1.00 85.44 388 ASN A N 1
ATOM 3084 C CA . ASN A 1 388 ? -12.328 12.540 -3.756 1.00 85.44 388 ASN A CA 1
ATOM 3085 C C . ASN A 1 388 ? -10.863 12.819 -4.133 1.00 85.44 388 ASN A C 1
ATOM 3087 O O . ASN A 1 388 ? -10.183 13.539 -3.409 1.00 85.44 388 ASN A O 1
ATOM 3091 N N . ASP A 1 389 ? -10.356 12.164 -5.181 1.00 84.94 389 ASP A N 1
ATOM 3092 C CA . ASP A 1 389 ? -8.950 12.189 -5.614 1.00 84.94 389 ASP A CA 1
ATOM 3093 C C . ASP A 1 389 ? -7.913 11.835 -4.537 1.00 84.94 389 ASP A C 1
ATOM 3095 O O . ASP A 1 389 ? -6.713 11.998 -4.753 1.00 84.94 389 ASP A O 1
ATOM 3099 N N . LYS A 1 390 ? -8.351 11.286 -3.399 1.00 83.38 390 LYS A N 1
ATOM 3100 C CA . LYS A 1 390 ? -7.504 10.980 -2.242 1.00 83.38 390 LYS A CA 1
ATOM 3101 C C . LYS A 1 390 ? -7.251 9.496 -2.060 1.00 83.38 390 LYS A C 1
ATOM 3103 O O . LYS A 1 390 ? -6.160 9.128 -1.638 1.00 83.38 390 LYS A O 1
ATOM 3108 N N . PHE A 1 391 ? -8.228 8.641 -2.366 1.00 86.38 391 PHE A N 1
ATOM 3109 C CA . PHE A 1 391 ? -8.142 7.214 -2.045 1.00 86.38 391 PHE A CA 1
ATOM 3110 C C . PHE A 1 391 ? -8.547 6.327 -3.206 1.00 86.38 391 PHE A C 1
ATOM 3112 O O . PHE A 1 391 ? -9.562 6.568 -3.853 1.00 86.38 391 PHE A O 1
ATOM 3119 N N . CYS A 1 392 ? -7.794 5.249 -3.396 1.00 90.94 392 CYS A N 1
ATOM 3120 C CA . CYS A 1 392 ? -8.052 4.218 -4.386 1.00 90.94 392 CYS A CA 1
ATOM 3121 C C . CYS A 1 392 ? -8.541 2.945 -3.696 1.00 90.94 392 CYS A C 1
ATOM 3123 O O . CYS A 1 392 ? -7.790 2.283 -2.979 1.00 90.94 392 CYS A O 1
ATOM 3125 N N . TYR A 1 393 ? -9.791 2.576 -3.954 1.00 91.44 393 TYR A N 1
ATOM 3126 C CA . TYR A 1 393 ? -10.396 1.319 -3.531 1.00 91.44 393 TYR A CA 1
ATOM 3127 C C . TYR A 1 393 ? -10.134 0.266 -4.592 1.00 91.44 393 TYR A C 1
ATOM 3129 O O . TYR A 1 393 ? -10.620 0.374 -5.714 1.00 91.44 393 TYR A O 1
ATOM 3137 N N . VAL A 1 394 ? -9.366 -0.759 -4.245 1.00 94.44 394 VAL A N 1
ATOM 3138 C CA . VAL A 1 394 ? -8.820 -1.709 -5.212 1.00 94.44 394 VAL A CA 1
ATOM 3139 C C . VAL A 1 394 ? -9.364 -3.098 -4.945 1.00 94.44 394 VAL A C 1
ATOM 3141 O O . VAL A 1 394 ? -9.313 -3.588 -3.818 1.00 94.44 394 VAL A O 1
ATOM 3144 N N . THR A 1 395 ? -9.831 -3.758 -6.004 1.00 95.50 395 THR A N 1
ATOM 3145 C CA . THR A 1 395 ? -10.187 -5.179 -5.979 1.00 95.50 395 THR A CA 1
ATOM 3146 C C . THR A 1 395 ? -9.374 -5.927 -7.020 1.00 95.50 395 THR A C 1
ATOM 3148 O O . THR A 1 395 ? -9.360 -5.562 -8.194 1.00 95.50 395 THR A O 1
ATOM 3151 N N . ARG A 1 396 ? -8.733 -7.017 -6.600 1.00 96.81 396 ARG A N 1
ATOM 3152 C CA . ARG A 1 396 ? -7.941 -7.901 -7.453 1.00 96.81 396 ARG A CA 1
ATOM 3153 C C . ARG A 1 396 ? -8.461 -9.328 -7.359 1.00 96.81 396 ARG A C 1
ATOM 3155 O O . ARG A 1 396 ? -8.759 -9.822 -6.275 1.00 96.81 396 ARG A O 1
ATOM 3162 N N . ILE A 1 397 ? -8.504 -10.007 -8.494 1.00 96.81 397 ILE A N 1
ATOM 3163 C CA . ILE A 1 397 ? -8.909 -11.400 -8.628 1.00 96.81 397 ILE A CA 1
ATOM 3164 C C . ILE A 1 397 ? -7.822 -12.126 -9.421 1.00 96.81 397 ILE A C 1
ATOM 3166 O O . ILE A 1 397 ? -7.474 -11.707 -10.521 1.00 96.81 397 ILE A O 1
ATOM 3170 N N . ILE A 1 398 ? -7.282 -13.205 -8.863 1.00 96.81 398 ILE A N 1
ATOM 3171 C CA . ILE A 1 398 ? -6.296 -14.075 -9.516 1.00 96.81 398 ILE A CA 1
ATOM 3172 C C . ILE A 1 398 ? -6.838 -15.494 -9.491 1.00 96.81 398 ILE A C 1
ATOM 3174 O O . ILE A 1 398 ? -7.402 -15.919 -8.483 1.00 96.81 398 ILE A O 1
ATOM 3178 N N . GLY A 1 399 ? -6.663 -16.233 -10.580 1.00 95.19 399 GLY A N 1
ATOM 3179 C CA . GLY A 1 399 ? -7.177 -17.589 -10.632 1.00 95.19 399 GLY A CA 1
ATOM 3180 C C . GLY A 1 399 ? -7.008 -18.290 -11.967 1.00 95.19 399 GLY A C 1
ATOM 3181 O O . GLY A 1 399 ? -6.344 -17.800 -12.881 1.00 95.19 399 GLY A O 1
ATOM 3182 N N . THR A 1 400 ? -7.666 -19.435 -12.094 1.00 94.44 400 THR A N 1
ATOM 3183 C CA . THR A 1 400 ? -7.716 -20.201 -13.341 1.00 94.44 400 THR A CA 1
ATOM 3184 C C . THR A 1 400 ? -9.161 -20.536 -13.664 1.00 94.44 400 THR A C 1
ATOM 3186 O O . THR A 1 400 ? -9.834 -21.197 -12.875 1.00 94.44 400 THR A O 1
ATOM 3189 N N . LYS A 1 401 ? -9.623 -20.068 -14.827 1.00 89.94 401 LYS A N 1
ATOM 3190 C CA . LYS A 1 401 ? -10.944 -20.389 -15.365 1.00 89.94 401 LYS A CA 1
ATOM 3191 C C . LYS A 1 401 ? -10.916 -21.771 -16.005 1.00 89.94 401 LYS A C 1
ATOM 3193 O O . LYS A 1 401 ? -9.953 -22.079 -16.711 1.00 89.94 401 LYS A O 1
ATOM 3198 N N . LYS A 1 402 ? -11.941 -22.596 -15.763 1.00 84.62 402 LYS A N 1
ATOM 3199 C CA . LYS A 1 402 ? -12.042 -23.923 -16.408 1.00 84.62 402 LYS A CA 1
ATOM 3200 C C . LYS A 1 402 ? -12.645 -23.862 -17.805 1.00 84.62 402 LYS A C 1
ATOM 3202 O O . LYS A 1 402 ? -12.258 -24.630 -18.681 1.00 84.62 402 LYS A O 1
ATOM 3207 N N . THR A 1 403 ? -13.566 -22.934 -18.035 1.00 72.38 403 THR A N 1
ATOM 3208 C CA . THR A 1 403 ? -14.127 -22.693 -19.365 1.00 72.38 403 THR A CA 1
ATOM 3209 C C . THR A 1 403 ? -13.100 -21.986 -20.248 1.00 72.38 403 THR A C 1
ATOM 3211 O O . THR A 1 403 ? -12.436 -21.048 -19.802 1.00 72.38 403 THR A O 1
ATOM 3214 N N . LYS A 1 404 ? -12.964 -22.431 -21.510 1.00 59.97 404 LYS A N 1
ATOM 3215 C CA . LYS A 1 404 ? -12.069 -21.798 -22.491 1.00 59.97 404 LYS A CA 1
ATOM 3216 C C . LYS A 1 404 ? -12.419 -20.315 -22.610 1.00 59.97 404 LYS A C 1
ATOM 3218 O O . LYS A 1 404 ? -13.507 -19.961 -23.061 1.00 59.97 404 LYS A O 1
ATOM 3223 N N . VAL A 1 405 ? -11.496 -19.451 -22.201 1.00 56.78 405 VAL A N 1
ATOM 3224 C CA . VAL A 1 405 ? -11.581 -18.019 -22.479 1.00 56.78 405 VAL A CA 1
ATOM 3225 C C . VAL A 1 405 ? -11.264 -17.807 -23.955 1.00 56.78 405 VAL A C 1
ATOM 3227 O O . VAL A 1 405 ? -10.461 -18.533 -24.539 1.00 56.78 405 VAL A O 1
ATOM 3230 N N . PHE A 1 406 ? -11.945 -16.847 -24.577 1.00 52.56 406 PHE A N 1
ATOM 3231 C CA . PHE A 1 406 ? -11.729 -16.482 -25.972 1.00 52.56 406 PHE A CA 1
ATOM 3232 C C . PHE A 1 406 ? -10.258 -16.067 -26.168 1.00 52.56 406 PHE A C 1
ATOM 3234 O O . PHE A 1 406 ? -9.851 -14.988 -25.734 1.00 52.56 406 PHE A O 1
ATOM 3241 N N . GLN A 1 407 ? -9.458 -16.930 -26.800 1.00 48.56 407 GLN A N 1
ATOM 3242 C CA . GLN A 1 407 ? -8.069 -16.654 -27.173 1.00 48.56 407 GLN A CA 1
ATOM 3243 C C . GLN A 1 407 ? -8.062 -15.672 -28.347 1.00 48.56 407 GLN A C 1
ATOM 3245 O O . GLN A 1 407 ? -8.075 -16.068 -29.508 1.00 48.56 407 GLN A O 1
ATOM 3250 N N . GLY A 1 408 ? -8.128 -14.376 -28.046 1.00 45.59 408 GLY A N 1
ATOM 3251 C CA . GLY A 1 408 ? -8.171 -13.329 -29.073 1.00 45.59 408 GLY A CA 1
ATOM 3252 C C . GLY A 1 408 ? -7.204 -12.168 -28.858 1.00 45.59 408 GLY A C 1
ATOM 3253 O O . GLY A 1 408 ? -7.044 -11.343 -29.756 1.00 45.59 408 GLY A O 1
ATOM 3254 N N . SER A 1 409 ? -6.553 -12.053 -27.699 1.00 53.03 409 SER A N 1
ATOM 3255 C CA . SER A 1 409 ? -5.641 -10.935 -27.452 1.00 53.03 409 SER A CA 1
ATOM 3256 C C . SER A 1 409 ? -4.229 -11.267 -27.919 1.00 53.03 409 SER A C 1
ATOM 3258 O O . SER A 1 409 ? -3.632 -12.240 -27.462 1.00 53.03 409 SER A O 1
ATOM 3260 N N . LYS A 1 410 ? -3.672 -10.412 -28.788 1.00 56.38 410 LYS A N 1
ATOM 3261 C CA . LYS A 1 410 ? -2.223 -10.337 -29.027 1.00 56.38 410 LYS A CA 1
ATOM 3262 C C . LYS A 1 410 ? -1.477 -10.316 -27.687 1.00 56.38 410 LYS A C 1
ATOM 3264 O O . LYS A 1 410 ? -1.986 -9.740 -26.724 1.00 56.38 410 LYS A O 1
ATOM 3269 N N . ALA A 1 411 ? -0.279 -10.903 -27.656 1.00 59.38 411 ALA A N 1
ATOM 3270 C CA . ALA A 1 411 ? 0.594 -10.870 -26.487 1.00 59.38 411 ALA A CA 1
ATOM 3271 C C . ALA A 1 411 ? 0.687 -9.440 -25.936 1.00 59.38 411 ALA A C 1
ATOM 3273 O O . ALA A 1 411 ? 0.907 -8.483 -26.687 1.00 59.38 411 ALA A O 1
ATOM 3274 N N . ILE A 1 412 ? 0.461 -9.299 -24.630 1.00 66.25 412 ILE A N 1
ATOM 3275 C CA . ILE A 1 412 ? 0.559 -8.014 -23.944 1.00 66.25 412 ILE A CA 1
ATOM 3276 C C . ILE A 1 412 ? 1.987 -7.513 -24.129 1.00 66.25 412 ILE A C 1
ATOM 3278 O O . ILE A 1 412 ? 2.941 -8.231 -23.838 1.00 66.25 412 ILE A O 1
ATOM 3282 N N . ARG A 1 413 ? 2.131 -6.293 -24.654 1.00 66.38 413 ARG A N 1
ATOM 3283 C CA . ARG A 1 413 ? 3.447 -5.690 -24.868 1.00 66.38 413 ARG A CA 1
ATOM 3284 C C . ARG A 1 413 ? 4.107 -5.489 -23.507 1.00 66.38 413 ARG A C 1
ATOM 3286 O O . ARG A 1 413 ? 3.574 -4.725 -22.697 1.00 66.38 413 ARG A O 1
ATOM 3293 N N . SER A 1 414 ? 5.223 -6.178 -23.296 1.00 65.69 414 SER A N 1
ATOM 3294 C CA . SER A 1 414 ? 6.048 -6.044 -22.103 1.00 65.69 414 SER A CA 1
ATOM 3295 C C . SER A 1 414 ? 6.737 -4.683 -22.064 1.00 65.69 414 SER A C 1
ATOM 3297 O O . SER A 1 414 ? 7.003 -4.076 -23.111 1.00 65.69 414 SER A O 1
ATOM 3299 N N . ASP A 1 415 ? 7.042 -4.209 -20.861 1.00 69.31 415 ASP A N 1
ATOM 3300 C CA . ASP A 1 415 ? 7.911 -3.051 -20.675 1.00 69.31 415 ASP A CA 1
ATOM 3301 C C . ASP A 1 415 ? 9.308 -3.361 -21.255 1.00 69.31 415 ASP A C 1
ATOM 3303 O O . ASP A 1 415 ? 9.919 -4.368 -20.880 1.00 69.31 415 ASP A O 1
ATOM 3307 N N . PRO A 1 416 ? 9.842 -2.538 -22.180 1.00 65.69 416 PRO A N 1
ATOM 3308 C CA . PRO A 1 416 ? 11.206 -2.710 -22.678 1.00 65.69 416 PRO A CA 1
ATOM 3309 C C . PRO A 1 416 ? 12.267 -2.640 -21.564 1.00 65.69 416 PRO A C 1
ATOM 3311 O O . PRO A 1 416 ? 13.352 -3.188 -21.733 1.00 65.69 416 PRO A O 1
ATOM 3314 N N . ASN A 1 417 ? 11.951 -2.034 -20.415 1.00 67.88 417 ASN A N 1
ATOM 3315 C CA . ASN A 1 417 ? 12.818 -1.929 -19.242 1.00 67.88 417 ASN A CA 1
ATOM 3316 C C . ASN A 1 417 ? 12.538 -3.021 -18.192 1.00 67.88 417 ASN A C 1
ATOM 3318 O O . ASN A 1 417 ? 12.618 -2.760 -16.993 1.00 67.88 417 ASN A O 1
ATOM 3322 N N . TYR A 1 418 ? 12.218 -4.252 -18.604 1.00 65.75 418 TYR A N 1
ATOM 3323 C CA . TYR A 1 418 ? 11.880 -5.355 -17.687 1.00 65.75 418 TYR A CA 1
ATOM 3324 C C . TYR A 1 418 ? 12.939 -5.620 -16.596 1.00 65.75 418 TYR A C 1
ATOM 3326 O O . TYR A 1 418 ? 12.595 -6.088 -15.509 1.00 65.75 418 TYR A O 1
ATOM 3334 N N . ILE A 1 419 ? 14.208 -5.252 -16.834 1.00 62.75 419 ILE A N 1
ATOM 3335 C CA . ILE A 1 419 ? 15.295 -5.322 -15.843 1.00 62.75 419 ILE A CA 1
ATOM 3336 C C . ILE A 1 419 ? 14.956 -4.585 -14.540 1.00 62.75 419 ILE A C 1
ATOM 3338 O O . ILE A 1 419 ? 15.489 -4.916 -13.483 1.00 62.75 419 ILE A O 1
ATOM 3342 N N . GLN A 1 420 ? 14.013 -3.638 -14.580 1.00 70.62 420 GLN A N 1
ATOM 3343 C CA . GLN A 1 420 ? 13.584 -2.910 -13.397 1.00 70.62 420 GLN A CA 1
ATOM 3344 C C . GLN A 1 420 ? 13.000 -3.790 -12.298 1.00 70.62 420 GLN A C 1
ATOM 3346 O O . GLN A 1 420 ? 13.180 -3.529 -11.109 1.00 70.62 420 GLN A O 1
ATOM 3351 N N . TYR A 1 421 ? 12.344 -4.873 -12.701 1.00 78.12 421 TYR A N 1
ATOM 3352 C CA . TYR A 1 421 ? 11.741 -5.810 -11.774 1.00 78.12 421 TYR A CA 1
ATOM 3353 C C . TYR A 1 421 ? 12.785 -6.748 -11.160 1.00 78.12 421 TYR A C 1
ATOM 3355 O O . TYR A 1 421 ? 12.601 -7.143 -10.015 1.00 78.12 421 TYR A O 1
ATOM 3363 N N . MET A 1 422 ? 13.914 -7.014 -11.834 1.00 74.56 422 MET A N 1
ATOM 3364 C CA . MET A 1 422 ? 15.021 -7.807 -11.266 1.00 74.56 422 MET A CA 1
ATOM 3365 C C . MET A 1 422 ? 15.644 -7.135 -10.039 1.00 74.56 422 MET A C 1
ATOM 3367 O O . MET A 1 422 ? 16.008 -7.789 -9.064 1.00 74.56 422 MET A O 1
ATOM 3371 N N . THR A 1 423 ? 15.740 -5.807 -10.045 1.00 75.69 423 THR A N 1
ATOM 3372 C CA . THR A 1 423 ? 16.255 -5.065 -8.887 1.00 75.69 423 THR A CA 1
ATOM 3373 C C . THR A 1 423 ? 15.334 -5.193 -7.669 1.00 75.69 423 THR A C 1
ATOM 3375 O O . THR A 1 423 ? 15.800 -5.239 -6.533 1.00 75.69 423 THR A O 1
ATOM 3378 N N . LEU A 1 424 ? 14.020 -5.309 -7.884 1.00 76.38 424 LEU A N 1
ATOM 3379 C CA . LEU A 1 424 ? 13.038 -5.486 -6.807 1.00 76.38 424 LEU A CA 1
ATOM 3380 C C . LEU A 1 424 ? 13.028 -6.913 -6.234 1.00 76.38 424 LEU A C 1
ATOM 3382 O O . LEU A 1 424 ? 12.491 -7.136 -5.143 1.00 76.38 424 LEU A O 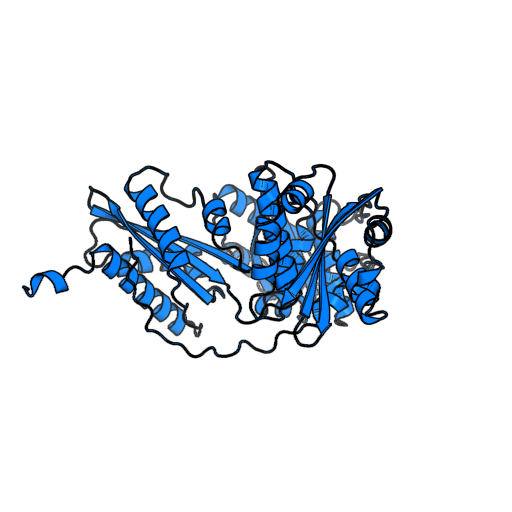1
ATOM 3386 N N . THR A 1 425 ? 13.591 -7.880 -6.962 1.00 72.25 425 THR A N 1
ATOM 3387 C CA . THR A 1 425 ? 13.600 -9.301 -6.594 1.00 72.25 425 THR A CA 1
ATOM 3388 C C . THR A 1 425 ? 14.906 -9.746 -5.953 1.00 72.25 425 THR A C 1
ATOM 3390 O O . THR A 1 425 ? 14.888 -10.740 -5.241 1.00 72.25 425 THR A O 1
ATOM 3393 N N . SER A 1 426 ? 16.009 -9.007 -6.132 1.00 62.12 426 SER A N 1
ATOM 3394 C CA . SER A 1 426 ? 17.338 -9.420 -5.655 1.00 62.12 426 SER A CA 1
ATOM 3395 C C . SER A 1 426 ? 17.534 -9.376 -4.134 1.00 62.12 426 SER A C 1
ATOM 3397 O O . SER A 1 426 ? 18.452 -10.006 -3.627 1.00 62.12 426 SER A O 1
ATOM 3399 N N . GLU A 1 427 ? 16.698 -8.637 -3.399 1.00 61.38 427 GLU A N 1
ATOM 3400 C CA . GLU A 1 427 ? 16.704 -8.621 -1.929 1.00 61.38 427 GLU A CA 1
ATOM 3401 C C . GLU A 1 427 ? 15.555 -9.489 -1.400 1.00 61.38 427 GLU A C 1
ATOM 3403 O O . GLU A 1 427 ? 14.503 -9.000 -0.956 1.00 61.38 427 GLU A O 1
ATOM 3408 N N . GLU A 1 428 ? 15.716 -10.803 -1.525 1.00 54.34 428 GLU A N 1
ATOM 3409 C CA . GLU A 1 428 ? 14.823 -11.753 -0.876 1.00 54.34 428 GLU A CA 1
ATOM 3410 C C . GLU A 1 428 ? 15.109 -11.709 0.625 1.00 54.34 428 GLU A C 1
ATOM 3412 O O . GLU A 1 428 ? 16.139 -12.174 1.098 1.00 54.34 428 GLU A O 1
ATOM 3417 N N . ALA A 1 429 ? 14.214 -11.064 1.376 1.00 43.09 429 ALA A N 1
ATOM 3418 C CA . ALA A 1 429 ? 14.175 -11.262 2.811 1.00 43.09 429 ALA A CA 1
ATOM 3419 C C . ALA A 1 429 ? 13.930 -12.756 3.041 1.00 43.09 429 ALA A C 1
ATOM 3421 O O . ALA A 1 429 ? 12.926 -13.296 2.562 1.00 43.09 429 ALA A O 1
ATOM 3422 N N . GLU A 1 430 ? 14.880 -13.384 3.728 1.00 36.38 430 GLU A N 1
ATOM 3423 C CA . GLU A 1 430 ? 14.757 -14.709 4.316 1.00 36.38 430 GLU A CA 1
ATOM 3424 C C . GLU A 1 430 ? 13.448 -14.808 5.117 1.00 36.38 430 GLU A C 1
ATOM 3426 O O . GLU A 1 430 ? 12.802 -13.803 5.438 1.00 36.38 430 GLU A O 1
ATOM 3431 N N . SER A 1 431 ? 13.020 -16.050 5.334 1.00 38.50 431 SER A N 1
ATOM 3432 C CA . SER A 1 431 ? 11.819 -16.473 6.061 1.00 38.50 431 SER A CA 1
ATOM 3433 C C . SER A 1 431 ? 11.440 -15.568 7.239 1.00 38.50 431 SER A C 1
ATOM 3435 O O . SER A 1 431 ? 12.320 -14.957 7.835 1.00 38.50 431 SER A O 1
ATOM 3437 N N . PRO A 1 432 ? 10.153 -15.508 7.638 1.00 38.69 432 PRO A N 1
ATOM 3438 C CA . PRO A 1 432 ? 9.778 -14.816 8.865 1.00 38.69 432 PRO A CA 1
ATOM 3439 C C . PRO A 1 432 ? 10.563 -15.423 10.032 1.00 38.69 432 PRO A C 1
ATOM 3441 O O . PRO A 1 432 ? 10.232 -16.511 10.497 1.00 38.69 432 PRO A O 1
ATOM 3444 N N . ASP A 1 433 ? 11.625 -14.740 10.457 1.00 40.97 433 ASP A N 1
ATOM 3445 C CA . ASP A 1 433 ? 12.372 -15.121 11.641 1.00 40.97 433 ASP A CA 1
ATOM 3446 C C . ASP A 1 433 ? 11.392 -15.118 12.805 1.00 40.97 433 ASP A C 1
ATOM 3448 O O . ASP A 1 433 ? 10.665 -14.144 13.041 1.00 40.97 433 ASP A O 1
ATOM 3452 N N . ASN A 1 434 ? 11.350 -16.253 13.498 1.00 35.84 434 ASN A N 1
ATOM 3453 C CA . ASN A 1 434 ? 10.622 -16.430 14.738 1.00 35.84 434 ASN A CA 1
ATOM 3454 C C . ASN A 1 434 ? 11.245 -15.501 15.783 1.00 35.84 434 ASN A C 1
ATOM 3456 O O . ASN A 1 434 ? 12.106 -15.914 16.555 1.00 35.84 434 ASN A O 1
ATOM 3460 N N . ALA A 1 435 ? 10.835 -14.233 15.795 1.00 34.16 435 ALA A N 1
ATOM 3461 C CA . ALA A 1 435 ? 11.179 -13.327 16.873 1.00 34.16 435 ALA A CA 1
ATOM 3462 C C . ALA A 1 435 ? 10.536 -13.870 18.153 1.00 34.16 435 ALA A C 1
ATOM 3464 O O . ALA A 1 435 ? 9.312 -13.882 18.312 1.00 34.16 435 ALA A O 1
ATOM 3465 N N . THR A 1 436 ? 11.388 -14.381 19.036 1.00 28.64 436 THR A N 1
ATOM 3466 C CA . THR A 1 436 ? 11.050 -14.785 20.393 1.00 28.64 436 THR A CA 1
ATOM 3467 C C . THR A 1 436 ? 10.400 -13.626 21.134 1.00 28.64 436 THR A C 1
ATOM 3469 O O . THR A 1 436 ? 10.891 -12.499 21.149 1.00 28.64 436 THR A O 1
ATOM 3472 N N . VAL A 1 437 ? 9.252 -13.949 21.712 1.00 36.09 437 VAL A N 1
ATOM 3473 C CA . VAL A 1 437 ? 8.347 -13.074 22.442 1.00 36.09 437 VAL A CA 1
ATOM 3474 C C . VAL A 1 437 ? 8.943 -12.754 23.808 1.00 36.09 437 VAL A C 1
ATOM 3476 O O . VAL A 1 437 ? 9.043 -13.651 24.640 1.00 36.09 437 VAL A O 1
ATOM 3479 N N . ASP A 1 438 ? 9.240 -11.482 24.071 1.00 30.27 438 ASP A N 1
ATOM 3480 C CA . ASP A 1 438 ? 9.322 -10.977 25.443 1.00 30.27 438 ASP A CA 1
ATOM 3481 C C . ASP A 1 438 ? 7.991 -10.289 25.786 1.00 30.27 438 ASP A C 1
ATOM 3483 O O . ASP A 1 438 ? 7.774 -9.093 25.582 1.00 30.27 438 ASP A O 1
ATOM 3487 N N . ALA A 1 439 ? 7.032 -11.093 26.255 1.00 34.47 439 ALA A N 1
ATOM 3488 C CA . ALA A 1 439 ? 5.705 -10.649 26.683 1.00 34.47 439 ALA A CA 1
ATOM 3489 C C . ALA A 1 439 ? 5.742 -10.046 28.098 1.00 34.47 439 ALA A C 1
ATOM 3491 O O . ALA A 1 439 ? 4.997 -10.462 28.985 1.00 34.47 439 ALA A O 1
ATOM 3492 N N . GLN A 1 440 ? 6.598 -9.047 28.315 1.00 29.00 440 GLN A N 1
ATOM 3493 C CA . GLN A 1 440 ? 6.578 -8.220 29.525 1.00 29.00 440 GLN A CA 1
ATOM 3494 C C . GLN A 1 440 ? 6.671 -6.724 29.204 1.00 29.00 440 GLN A C 1
ATOM 3496 O O . GLN A 1 440 ? 7.342 -5.957 29.887 1.00 29.00 440 GLN A O 1
ATOM 3501 N N . LEU A 1 441 ? 5.939 -6.262 28.188 1.00 36.22 441 LEU A N 1
ATOM 3502 C CA . LEU A 1 441 ? 5.642 -4.835 28.063 1.00 36.22 441 LEU A CA 1
ATOM 3503 C C . LEU A 1 441 ? 4.406 -4.514 28.909 1.00 36.22 441 LEU A C 1
ATOM 3505 O O . LEU A 1 441 ? 3.329 -5.072 28.711 1.00 36.22 441 LEU A O 1
ATOM 3509 N N . SER A 1 442 ? 4.567 -3.630 29.896 1.00 41.62 442 SER A N 1
ATOM 3510 C CA . SER A 1 442 ? 3.461 -3.192 30.751 1.00 41.62 442 SER A CA 1
ATOM 3511 C C . SER A 1 442 ? 2.355 -2.538 29.913 1.00 41.62 442 SER A C 1
ATOM 3513 O O . SER A 1 442 ? 2.637 -1.643 29.126 1.00 41.62 442 SER A O 1
ATOM 3515 N N . PHE A 1 443 ? 1.090 -2.915 30.121 1.00 47.38 443 PHE A N 1
ATOM 3516 C CA . PHE A 1 443 ? -0.082 -2.275 29.489 1.00 47.38 443 PHE A CA 1
ATOM 3517 C C . PHE A 1 443 ? -0.330 -0.828 29.962 1.00 47.38 443 PHE A C 1
ATOM 3519 O O . PHE A 1 443 ? -1.290 -0.189 29.539 1.00 47.38 443 PHE A O 1
ATOM 3526 N N . ARG A 1 444 ? 0.547 -0.290 30.818 1.00 41.38 444 ARG A N 1
ATOM 3527 C CA . ARG A 1 444 ? 0.447 1.077 31.319 1.00 41.38 444 ARG A CA 1
ATOM 3528 C C . ARG A 1 444 ? 0.790 2.067 30.210 1.00 41.38 444 ARG A C 1
ATOM 3530 O O . ARG A 1 444 ? 1.960 2.223 29.853 1.00 41.38 444 ARG A O 1
ATOM 3537 N N . LEU A 1 445 ? -0.245 2.736 29.714 1.00 36.00 445 LEU A N 1
ATOM 3538 C CA . LEU A 1 445 ? -0.155 3.999 28.991 1.00 36.00 445 LEU A CA 1
ATOM 3539 C C . LEU A 1 445 ? 0.237 5.064 30.026 1.00 36.00 445 LEU A C 1
ATOM 3541 O O . LEU A 1 445 ? -0.530 5.345 30.945 1.00 36.00 445 LEU A O 1
ATOM 3545 N N . THR A 1 446 ? 1.468 5.568 29.983 1.00 29.48 446 THR A N 1
ATOM 3546 C CA . THR A 1 446 ? 1.892 6.637 30.895 1.00 29.48 446 THR A CA 1
ATOM 3547 C C . THR A 1 446 ? 1.491 7.985 30.317 1.00 29.48 446 THR A C 1
ATOM 3549 O O . THR A 1 446 ? 2.100 8.390 29.333 1.00 29.48 446 THR A O 1
ATOM 3552 N N . GLY A 1 447 ? 0.540 8.649 30.985 1.00 27.34 447 GLY A N 1
ATOM 3553 C CA . GLY A 1 447 ? 0.295 10.098 30.924 1.00 27.34 447 GLY A CA 1
ATOM 3554 C C . GLY A 1 447 ? -0.408 10.592 29.679 1.00 27.34 447 GLY A C 1
ATOM 3555 O O . GLY A 1 447 ? 0.320 10.922 28.724 1.00 27.34 447 GLY A O 1
#

Radius of gyration: 23.4 Å; chains: 1; bounding box: 56×47×82 Å